Protein AF-0000000084646911 (afdb_homodimer)

Radius of gyration: 25.62 Å; Cα contacts (8 Å, |Δi|>4): 1059; chains: 2; bounding box: 68×65×60 Å

Secondary structure (DSSP, 8-state):
--HHHHHHHHHHHHH--HHHHHHHTTS-HHHHHHHHHHHHHHHTS--EETTSSS-EE-HHHHHHHHHHHHHHHHHHHHHHHHHHHHHHHHT-EEEE--HHHHHHTHHHHHHT-SS---EEE-GGGGG--HHHHHHHHHHTS-SEEEEEEESSS---TTS-TTEEEEEEEEEEEEEEE-B-TTSSBSS-STT-SSSPEEEEEE-TTSHHHHHHHHHHHHH--PPPEEEEEEESSHHHHHHHHHTTS-BEEEEHHHHTTTTTTTSSEESS-GGG-EEEEEEEEEETT---HHHHHHHHHHHHHHHHTT---/--HHHHHHHHHHHHH--HHHHHHHTTS-HHHHHHHHHHHHHHHTS--EETTSSS-EE-HHHHHHHHHHHHHHHHHHHHHHHHHHHHHHHHT-EEEE--HHHHHHTHHHHHHT-SS---EEE-GGGGG--HHHHHHHHHHTS-SEEEEEEESSS---TTS-TTEEEEEEEEEEEEEEE-B-TTSSBSS-STT-SSSPEEEEEE-TTSHHHHHHHHHHHHH--PPPEEEEEEESSHHHHHHHHHTTS-BEEEEGGGSTTTTTTTSSEESS-GGG-EEEEEEEEEETT---HHHHHHHHHHHHHHHHTT---

Nearest PDB structures (foldseek):
  5ydw-assembly1_B-2  TM=6.766E-01  e=6.499E-24  Salmonella enterica subsp. enterica serovar Typhimurium
  5ydo-assembly1_A  TM=8.651E-01  e=1.449E-17  Salmonella enterica
  5yer-assembly1_A  TM=8.588E-01  e=1.728E-16  Salmonella enterica subsp. enterica serovar Typhimurium
  5yez-assembly1_A  TM=8.622E-01  e=1.841E-16  Salmonella enterica subsp. enterica serovar Typhimurium
  5yez-assembly1_B  TM=8.406E-01  e=9.608E-16  Salmonella enterica subsp. enterica serovar Typhimurium

Foldseek 3Di:
DDLLLLQLLLLCQVVLDLCRSCVVSVHHSVVSVVSPVVVCVVVVHAQWQPVDVSIHGDPVVVVVNVVSVVVVVVVVLVVVVVVVVVCVVVLAFEEAEAPVCVPQPVVVLQVPDPDAARYDYPVVRNQDAPLVVLVCQVVVVGFKYKDKAFPDDDFPVSPDPFKDKAFSAKWKWFKKAAADPVLAHPAAFPVFQPDEFEEAEEACPHRVRVQLVVLVVVVPGGYHYDYPHYGNHLVVRVVCRLVGNGIYTHIPSVCPCCDVVSSMHGNYDPSSMTMITTMMMHGNPPPRPSSVVNVVVSNVVCVVVVRRD/DDLLLLQLLLLCQVVLDLCRSCVVSVHHSVVSVVSPVVVCVVVVHAQWQPVDVSIHGDPVVVVVNVVSVVVVVVVVVVVVVVVVVVCVVVLAFEEAEAPVCVPQPVVVLQVVDPDAARYDYPVVRNQPAPLVVLVCQVVVVGFKYKDKAFPDDDFDVSPDPFKDKFFSAKWKWFKKAAADPVLAHPAAFPVFQPDEFEEAEEACPHRVRVQLVVLVVVVPGGYHYDYPHYGNHLVVRVVCRLVGNGIYTHIPSVCPCCDVVSSMHGNYDPSSMTMITTMMMHGNPPPRPSSVVNVVVSNVVCVVVVRRD

Structure (mmCIF, N/CA/C/O backbone):
data_AF-0000000084646911-model_v1
#
loop_
_entity.id
_entity.type
_entity.pdbx_description
1 polymer 'HTH lysR-type domain-containing protein'
#
loop_
_atom_site.group_PDB
_atom_site.id
_atom_site.type_symbol
_atom_site.label_atom_id
_atom_site.label_alt_id
_atom_site.label_comp_id
_atom_site.label_asym_id
_atom_site.label_entity_id
_atom_site.label_seq_id
_atom_site.pdbx_PDB_ins_code
_atom_site.Cartn_x
_atom_site.Cartn_y
_atom_site.Cartn_z
_atom_site.occupancy
_atom_site.B_iso_or_equiv
_atom_site.auth_seq_id
_atom_site.auth_comp_id
_atom_site.auth_asym_id
_atom_site.auth_atom_id
_atom_site.pdbx_PDB_model_num
ATOM 1 N N . MET A 1 1 ? -11.195 -24.891 22.828 1 42.88 1 MET A N 1
ATOM 2 C CA . MET A 1 1 ? -11.734 -23.641 22.328 1 42.88 1 MET A CA 1
ATOM 3 C C . MET A 1 1 ? -12.312 -23.812 20.922 1 42.88 1 MET A C 1
ATOM 5 O O . MET A 1 1 ? -11.711 -24.469 20.078 1 42.88 1 MET A O 1
ATOM 9 N N . GLU A 1 2 ? -13.555 -23.641 20.781 1 54.94 2 GLU A N 1
ATOM 10 C CA . GLU A 1 2 ? -14.297 -23.828 19.547 1 54.94 2 GLU A CA 1
ATOM 11 C C . GLU A 1 2 ? -14.156 -22.609 18.625 1 54.94 2 GLU A C 1
ATOM 13 O O . GLU A 1 2 ? -14.055 -21.469 19.109 1 54.94 2 GLU A O 1
ATOM 18 N N . ILE A 1 3 ? -14.016 -22.875 17.406 1 58.12 3 ILE A N 1
ATOM 19 C CA . ILE A 1 3 ? -13.891 -21.844 16.391 1 58.12 3 ILE A CA 1
ATOM 20 C C . ILE A 1 3 ? -15.008 -20.812 16.562 1 58.12 3 ILE A C 1
ATOM 22 O O . ILE A 1 3 ? -14.805 -19.625 16.297 1 58.12 3 ILE A O 1
ATOM 26 N N . ARG A 1 4 ? -16.125 -21.344 17 1 64.38 4 ARG A N 1
ATOM 27 C CA . ARG A 1 4 ? -17.281 -20.469 17.203 1 64.38 4 ARG A CA 1
ATOM 28 C C . ARG A 1 4 ? -17 -19.422 18.281 1 64.38 4 ARG A C 1
ATOM 30 O O . ARG A 1 4 ? -17.469 -18.297 18.188 1 64.38 4 ARG A O 1
ATOM 37 N N . TRP A 1 5 ? -16.141 -19.781 19.234 1 67.5 5 TRP A N 1
ATOM 38 C CA . TRP A 1 5 ? -15.805 -18.844 20.312 1 67.5 5 TRP A CA 1
ATOM 39 C C . TRP A 1 5 ? -14.961 -17.688 19.781 1 67.5 5 TRP A C 1
ATOM 41 O O . TRP A 1 5 ? -15.141 -16.547 20.188 1 67.5 5 TRP A O 1
ATOM 51 N N . LEU A 1 6 ? -14.164 -18.094 18.906 1 71.44 6 LEU A N 1
ATOM 52 C CA . LEU A 1 6 ? -13.312 -17.062 18.312 1 71.44 6 LEU A CA 1
ATOM 53 C C . LEU A 1 6 ? -14.141 -16.078 17.484 1 71.44 6 LEU A C 1
ATOM 55 O O . LEU A 1 6 ? -13.922 -14.867 17.547 1 71.44 6 LEU A O 1
ATOM 59 N N . GLU A 1 7 ? -15.062 -16.703 16.859 1 71.38 7 GLU A N 1
ATOM 60 C CA . GLU A 1 7 ? -15.969 -15.867 16.062 1 71.38 7 GLU A CA 1
ATOM 61 C C . GLU A 1 7 ? -16.812 -14.953 16.953 1 71.38 7 GLU A C 1
ATOM 63 O O . GLU A 1 7 ? -17.031 -13.789 16.609 1 71.38 7 GLU A O 1
ATOM 68 N N . ASP A 1 8 ? -17.219 -15.539 18.031 1 77 8 ASP A N 1
ATOM 69 C CA . ASP A 1 8 ? -18 -14.766 18.984 1 77 8 ASP A CA 1
ATOM 70 C C . ASP A 1 8 ? -17.188 -13.594 19.531 1 77 8 ASP A C 1
ATOM 72 O O . ASP A 1 8 ? -17.672 -12.461 19.594 1 77 8 ASP A O 1
ATOM 76 N N . PHE A 1 9 ? -15.984 -13.898 19.859 1 80.88 9 PHE A N 1
ATOM 77 C CA . PHE A 1 9 ? -15.117 -12.859 20.406 1 80.88 9 PHE A CA 1
ATOM 78 C C . PHE A 1 9 ? -14.82 -11.781 19.375 1 80.88 9 PHE A C 1
ATOM 80 O O . PHE A 1 9 ? -14.836 -10.594 19.688 1 80.88 9 PHE A O 1
ATOM 87 N N . LEU A 1 10 ? -14.641 -12.266 18.25 1 77 10 LEU A N 1
ATOM 88 C CA . LEU A 1 10 ? -14.383 -11.32 17.172 1 77 10 LEU A CA 1
ATOM 89 C C . LEU A 1 10 ? -15.586 -10.414 16.938 1 77 10 LEU A C 1
ATOM 91 O O . LEU A 1 10 ? -15.438 -9.203 16.766 1 77 10 LEU A O 1
ATOM 95 N N . ALA A 1 11 ? -16.75 -11 16.938 1 76.81 11 ALA A N 1
ATOM 96 C CA . ALA A 1 11 ? -17.984 -10.234 16.797 1 76.81 11 ALA A CA 1
ATOM 97 C C . ALA A 1 11 ? -18.141 -9.219 17.922 1 76.81 11 ALA A C 1
ATOM 99 O O . ALA A 1 11 ? -18.516 -8.07 17.688 1 76.81 11 ALA A O 1
ATOM 100 N N . LEU A 1 12 ? -17.812 -9.695 19.062 1 81.12 12 LEU A N 1
ATOM 101 C CA . LEU A 1 12 ? -17.938 -8.82 20.234 1 81.12 12 LEU A CA 1
ATOM 102 C C . LEU A 1 12 ? -16.906 -7.699 20.188 1 81.12 12 LEU A C 1
ATOM 104 O O . LEU A 1 12 ? -17.219 -6.551 20.5 1 81.12 12 LEU A O 1
ATOM 108 N N . ALA A 1 13 ? -15.789 -8.039 19.797 1 78.56 13 ALA A N 1
ATOM 109 C CA . ALA A 1 13 ? -14.727 -7.047 19.719 1 78.56 13 ALA A CA 1
ATOM 110 C C . ALA A 1 13 ? -15.039 -5.988 18.656 1 78.56 13 ALA A C 1
ATOM 112 O O . ALA A 1 13 ? -14.695 -4.816 18.828 1 78.56 13 ALA A O 1
ATOM 113 N N . ARG A 1 14 ? -15.672 -6.5 17.734 1 70.62 14 ARG A N 1
ATOM 114 C CA . ARG A 1 14 ? -16.031 -5.625 16.625 1 70.62 14 ARG A CA 1
ATOM 115 C C . ARG A 1 14 ? -17.203 -4.723 17 1 70.62 14 ARG A C 1
ATOM 117 O O . ARG A 1 14 ? -17.172 -3.518 16.75 1 70.62 14 ARG A O 1
ATOM 124 N N . THR A 1 15 ? -18.234 -5.293 17.594 1 71.62 15 THR A N 1
ATOM 125 C CA . THR A 1 15 ? -19.469 -4.582 17.875 1 71.62 15 THR A CA 1
ATOM 126 C C . THR A 1 15 ? -19.359 -3.818 19.188 1 71.62 15 THR A C 1
ATOM 128 O O . THR A 1 15 ? -20.094 -2.85 19.422 1 71.62 15 THR A O 1
ATOM 131 N N . ARG A 1 16 ? -18.562 -4.324 20.094 1 74.5 16 ARG A N 1
ATOM 132 C CA . ARG A 1 16 ? -18.344 -3.816 21.438 1 74.5 16 ARG A CA 1
ATOM 133 C C . ARG A 1 16 ? -19.656 -3.777 22.219 1 74.5 16 ARG A C 1
ATOM 135 O O . ARG A 1 16 ? -19.812 -2.961 23.141 1 74.5 16 ARG A O 1
ATOM 142 N N . HIS A 1 17 ? -20.578 -4.438 21.703 1 80.5 17 HIS A N 1
ATOM 143 C CA . HIS A 1 17 ? -21.875 -4.605 22.344 1 80.5 17 HIS A CA 1
ATOM 144 C C . HIS A 1 17 ? -22.312 -6.07 22.328 1 80.5 17 HIS A C 1
ATOM 146 O O . HIS A 1 17 ? -22.375 -6.695 21.266 1 80.5 17 HIS A O 1
ATOM 152 N N . PHE A 1 18 ? -22.656 -6.535 23.531 1 82.81 18 PHE A N 1
ATOM 153 C CA . PHE A 1 18 ? -23.031 -7.938 23.656 1 82.81 18 PHE A CA 1
ATOM 154 C C . PHE A 1 18 ? -24.281 -8.242 22.859 1 82.81 18 PHE A C 1
ATOM 156 O O . PHE A 1 18 ? -24.344 -9.266 22.156 1 82.81 18 PHE A O 1
ATOM 163 N N . SER A 1 19 ? -25.203 -7.297 22.938 1 82.44 19 SER A N 1
ATOM 164 C CA . SER A 1 19 ? -26.453 -7.559 22.25 1 82.44 19 SER A CA 1
ATOM 165 C C . SER A 1 19 ? -26.266 -7.57 20.734 1 82.44 19 SER A C 1
ATOM 167 O O . SER A 1 19 ? -26.766 -8.469 20.047 1 82.44 19 SER A O 1
ATOM 169 N N . ARG A 1 20 ? -25.562 -6.695 20.281 1 80.44 20 ARG A N 1
ATOM 170 C CA . ARG A 1 20 ? -25.312 -6.605 18.844 1 80.44 20 ARG A CA 1
ATOM 171 C C . ARG A 1 20 ? -24.469 -7.773 18.359 1 80.44 20 ARG A C 1
ATOM 173 O O . ARG A 1 20 ? -24.703 -8.32 17.281 1 80.44 20 ARG A O 1
ATOM 180 N N . ALA A 1 21 ? -23.5 -8.086 19.109 1 82.12 21 ALA A N 1
ATOM 181 C CA . ALA A 1 21 ? -22.656 -9.234 18.781 1 82.12 21 ALA A CA 1
ATOM 182 C C . ALA A 1 21 ? -23.469 -10.523 18.75 1 82.12 21 ALA A 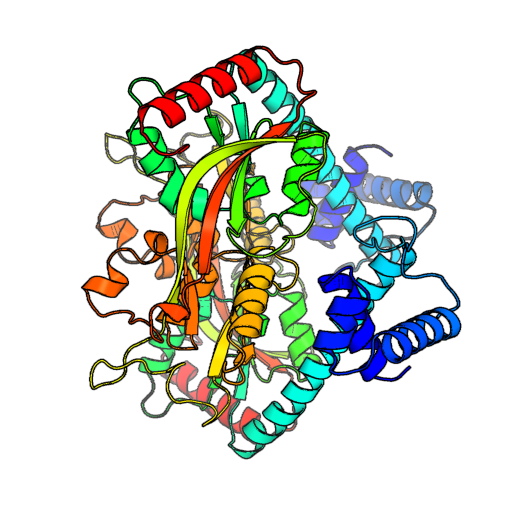C 1
ATOM 184 O O . ALA A 1 21 ? -23.281 -11.359 17.859 1 82.12 21 ALA A O 1
ATOM 185 N N . ALA A 1 22 ? -24.359 -10.641 19.641 1 84.62 22 ALA A N 1
ATOM 186 C CA . ALA A 1 22 ? -25.234 -11.812 19.703 1 84.62 22 ALA A CA 1
ATOM 187 C C . ALA A 1 22 ? -26.094 -11.906 18.438 1 84.62 22 ALA A C 1
ATOM 189 O O . ALA A 1 22 ? -26.25 -12.992 17.875 1 84.62 22 ALA A O 1
ATOM 190 N N . GLU A 1 23 ? -26.547 -10.805 18.078 1 78.31 23 GLU A N 1
ATOM 191 C CA . GLU A 1 23 ? -27.359 -10.742 16.875 1 78.31 23 GLU A CA 1
ATOM 192 C C . GLU A 1 23 ? -26.547 -11.148 15.648 1 78.31 23 GLU A C 1
ATOM 194 O O . GLU A 1 23 ? -27.031 -11.906 14.805 1 78.31 23 GLU A O 1
ATOM 199 N N . GLU A 1 24 ? -25.422 -10.719 15.625 1 74.88 24 GLU A N 1
ATOM 200 C CA . GLU A 1 24 ? -24.531 -11.039 14.5 1 74.88 24 GLU A CA 1
ATOM 201 C C . GLU A 1 24 ? -24.234 -12.531 14.445 1 74.88 24 GLU A C 1
ATOM 203 O O . GLU A 1 24 ? -24.047 -13.094 13.367 1 74.88 24 GLU A O 1
ATOM 208 N N . GLN A 1 25 ? -24.188 -13.125 15.531 1 75 25 GLN A N 1
ATOM 209 C CA . GLN A 1 25 ? -23.844 -14.539 15.633 1 75 25 GLN A CA 1
ATOM 210 C C . GLN A 1 25 ? -25.094 -15.406 15.68 1 75 25 GLN A C 1
ATOM 212 O O . GLN A 1 25 ? -25.016 -16.625 15.883 1 75 25 GLN A O 1
ATOM 217 N N . ASN A 1 26 ? -26.188 -14.703 15.531 1 77.56 26 ASN A N 1
ATOM 218 C CA . ASN A 1 26 ? -27.484 -15.359 15.469 1 77.56 26 ASN A CA 1
ATOM 219 C C . ASN A 1 26 ? -27.766 -16.188 16.719 1 77.56 26 ASN A C 1
ATOM 221 O O . ASN A 1 26 ? -28.188 -17.344 16.641 1 77.56 26 ASN A O 1
ATOM 225 N N . VAL A 1 27 ? -27.469 -15.648 17.844 1 80.62 27 VAL A N 1
ATOM 226 C CA . VAL A 1 27 ? -27.766 -16.25 19.141 1 80.62 27 VAL A CA 1
ATOM 227 C C . VAL A 1 27 ? -28.375 -15.211 20.078 1 80.62 27 VAL A C 1
ATOM 229 O O . VAL A 1 27 ? -28.328 -14.016 19.781 1 80.62 27 VAL A O 1
ATOM 232 N N . THR A 1 28 ? -29.156 -15.641 21.016 1 80.81 28 THR A N 1
ATOM 233 C CA . THR A 1 28 ? -29.688 -14.711 22.016 1 80.81 28 THR A CA 1
ATOM 234 C C . THR A 1 28 ? -28.562 -14.086 22.828 1 80.81 28 THR A C 1
ATOM 236 O O . THR A 1 28 ? -27.484 -14.672 22.953 1 80.81 28 THR A O 1
ATOM 239 N N . GLN A 1 29 ? -28.797 -12.93 23.25 1 87.12 29 GLN A N 1
ATOM 240 C CA . GLN A 1 29 ? -27.781 -12.203 24.016 1 87.12 29 GLN A CA 1
ATOM 241 C C . GLN A 1 29 ? -27.344 -13 25.25 1 87.12 29 GLN A C 1
ATOM 243 O O . GLN A 1 29 ? -26.156 -13.086 25.547 1 87.12 29 GLN A O 1
ATOM 248 N N . PRO A 1 30 ? -28.281 -13.633 25.984 1 86.06 30 PRO A N 1
ATOM 249 C CA . PRO A 1 30 ? -27.812 -14.422 27.125 1 86.06 30 PRO A CA 1
ATOM 250 C C . PRO A 1 30 ? -26.906 -15.578 26.719 1 86.06 30 PRO A C 1
ATOM 252 O O . PRO A 1 30 ? -25.922 -15.867 27.391 1 86.06 30 PRO A O 1
ATOM 255 N N . THR A 1 31 ? -27.266 -16.188 25.688 1 81.31 31 THR A N 1
ATOM 256 C CA . THR A 1 31 ? -26.438 -17.266 25.172 1 81.31 31 THR A CA 1
ATOM 257 C C . THR A 1 31 ? -25.062 -16.766 24.766 1 81.31 31 THR A C 1
ATOM 259 O O . THR A 1 31 ? -24.047 -17.391 25.062 1 81.31 31 THR A O 1
ATOM 262 N N . PHE A 1 32 ? -25.031 -15.656 24.062 1 86.56 32 PHE A N 1
ATOM 263 C CA . PHE A 1 32 ? -23.781 -15.039 23.625 1 86.56 32 PHE A CA 1
ATOM 264 C C . PHE A 1 32 ? -22.922 -14.656 24.812 1 86.56 32 PHE A C 1
ATOM 266 O O . PHE A 1 32 ? -21.719 -14.938 24.812 1 86.56 32 PHE A O 1
ATOM 273 N N . SER A 1 33 ? -23.547 -14.062 25.75 1 86.44 33 SER A N 1
ATOM 274 C CA . SER A 1 33 ? -22.828 -13.641 26.953 1 86.44 33 SER A CA 1
ATOM 275 C C . SER A 1 33 ? -22.219 -14.836 27.672 1 86.44 33 SER A C 1
ATOM 277 O O . SER A 1 33 ? -21.078 -14.758 28.172 1 86.44 33 SER A O 1
ATOM 279 N N . ARG A 1 34 ? -22.953 -15.875 27.703 1 81.25 34 ARG A N 1
ATOM 280 C CA . ARG A 1 34 ? -22.469 -17.109 28.312 1 81.25 34 ARG A CA 1
ATOM 281 C C . ARG A 1 34 ? -21.266 -17.656 27.562 1 81.25 34 ARG A C 1
ATOM 283 O O . ARG A 1 34 ? -20.297 -18.109 28.172 1 81.25 34 ARG A O 1
ATOM 290 N N . ARG A 1 35 ? -21.375 -17.594 26.266 1 80.94 35 ARG A N 1
ATOM 291 C CA . ARG A 1 35 ? -20.281 -18.078 25.438 1 80.94 35 ARG A CA 1
ATOM 292 C C . ARG A 1 35 ? -19 -17.281 25.703 1 80.94 35 ARG A C 1
ATOM 294 O O . ARG A 1 35 ? -17.906 -17.859 25.797 1 80.94 35 ARG A O 1
ATOM 301 N N . ILE A 1 36 ? -19.141 -16.031 25.781 1 86.38 36 ILE A N 1
ATOM 302 C CA . ILE A 1 36 ? -18 -15.164 26.016 1 86.38 36 ILE A CA 1
ATOM 303 C C . ILE A 1 36 ? -17.422 -15.43 27.406 1 86.38 36 ILE A C 1
ATOM 305 O O . ILE A 1 36 ? -16.203 -15.469 27.578 1 86.38 36 ILE A O 1
ATOM 309 N N . LYS A 1 37 ? -18.281 -15.555 28.328 1 84.88 37 LYS A N 1
ATOM 310 C CA . LYS A 1 37 ? -17.844 -15.891 29.688 1 84.88 37 LYS A CA 1
ATOM 311 C C . LYS A 1 37 ? -17.094 -17.203 29.719 1 84.88 37 LYS A C 1
ATOM 313 O O . LYS A 1 37 ? -16.062 -17.328 30.391 1 84.88 37 LYS A O 1
ATOM 318 N N . LEU A 1 38 ? -17.641 -18.125 29 1 77.94 38 LEU A N 1
ATOM 319 C CA . LEU A 1 38 ? -16.969 -19.422 28.906 1 77.94 38 LEU A CA 1
ATOM 320 C C . LEU A 1 38 ? -15.602 -19.281 28.266 1 77.94 38 LEU A C 1
ATOM 322 O O . LEU A 1 38 ? -14.641 -19.938 28.672 1 77.94 38 LEU A O 1
ATOM 326 N N . LEU A 1 39 ? -15.555 -18.547 27.219 1 79.75 39 LEU A N 1
ATOM 327 C CA . LEU A 1 39 ? -14.281 -18.266 26.562 1 79.75 39 LEU A CA 1
ATOM 328 C C . LEU A 1 39 ? -13.281 -17.656 27.531 1 79.75 39 LEU A C 1
ATOM 330 O O . LEU A 1 39 ? -12.125 -18.078 27.594 1 79.75 39 LEU A O 1
ATOM 334 N N . GLU A 1 40 ? -13.734 -16.656 28.297 1 81.88 40 GLU A N 1
ATOM 335 C CA . GLU A 1 40 ? -12.867 -16 29.281 1 81.88 40 GLU A CA 1
ATOM 336 C C . GLU A 1 40 ? -12.422 -17 30.344 1 81.88 40 GLU A C 1
ATOM 338 O O . GLU A 1 40 ? -11.266 -16.969 30.781 1 81.88 40 GLU A O 1
ATOM 343 N N . GLU A 1 41 ? -13.32 -17.844 30.734 1 76.12 41 GLU A N 1
ATOM 344 C CA . GLU A 1 41 ? -13.008 -18.875 31.719 1 76.12 41 GLU A CA 1
ATOM 345 C C . GLU A 1 41 ? -11.977 -19.859 31.172 1 76.12 41 GLU A C 1
ATOM 347 O O . GLU A 1 41 ? -11.016 -20.203 31.859 1 76.12 41 GLU A O 1
ATOM 352 N N . GLU A 1 42 ? -12.258 -20.188 29.969 1 71 42 GLU A N 1
ATOM 353 C CA . GLU A 1 42 ? -11.328 -21.125 29.344 1 71 42 GLU A CA 1
ATOM 354 C C . GLU A 1 42 ? -9.945 -20.5 29.188 1 71 42 GLU A C 1
ATOM 356 O O . GLU A 1 42 ? -8.93 -21.172 29.328 1 71 42 GLU A O 1
ATOM 361 N N . MET A 1 43 ? -9.953 -19.266 28.875 1 73.62 43 MET A N 1
ATOM 362 C CA . MET A 1 43 ? -8.703 -18.547 28.688 1 73.62 43 MET A CA 1
ATOM 363 C C . MET A 1 43 ? -8.094 -18.156 30.031 1 73.62 43 MET A C 1
ATOM 365 O O . MET A 1 43 ? -6.922 -17.781 30.109 1 73.62 43 MET A O 1
ATOM 369 N N . GLY A 1 44 ? -8.875 -18.188 31.062 1 72.44 44 GLY A N 1
ATOM 370 C CA . GLY A 1 44 ? -8.43 -17.906 32.406 1 72.44 44 GLY A CA 1
ATOM 371 C C . GLY A 1 44 ? -8.242 -16.438 32.688 1 72.44 44 GLY A C 1
ATOM 372 O O . GLY A 1 44 ? -7.527 -16.062 33.625 1 72.44 44 GLY A O 1
ATOM 373 N N . THR A 1 45 ? -8.68 -15.641 31.812 1 77 45 THR A N 1
ATOM 374 C CA . THR A 1 45 ? -8.531 -14.203 31.984 1 77 45 THR A CA 1
ATOM 375 C C . THR A 1 45 ? -9.742 -13.461 31.422 1 77 45 THR A C 1
ATOM 377 O O . THR A 1 45 ? -10.477 -14.008 30.594 1 77 45 THR A O 1
ATOM 380 N N . THR A 1 46 ? -9.922 -12.281 31.969 1 81.94 46 THR A N 1
ATOM 381 C CA . THR A 1 46 ? -10.969 -11.414 31.453 1 81.94 46 THR A CA 1
ATOM 382 C C . THR A 1 46 ? -10.508 -10.719 30.172 1 81.94 46 THR A C 1
ATOM 384 O O . THR A 1 46 ? -9.438 -10.109 30.141 1 81.94 46 THR A O 1
ATOM 387 N N . LEU A 1 47 ? -11.312 -10.977 29.172 1 83.88 47 LEU A N 1
ATOM 388 C CA . LEU A 1 47 ? -10.938 -10.438 27.859 1 83.88 47 LEU A CA 1
ATOM 389 C C . LEU A 1 47 ? -11.688 -9.141 27.578 1 83.88 47 LEU A C 1
ATOM 391 O O . LEU A 1 47 ? -11.203 -8.297 26.828 1 83.88 47 LEU A O 1
ATOM 395 N N . ILE A 1 48 ? -12.891 -9.023 28.203 1 83.12 48 ILE A N 1
ATOM 396 C CA . ILE A 1 48 ? -13.766 -7.906 27.891 1 83.12 48 ILE A CA 1
ATOM 397 C C . ILE A 1 48 ? -13.883 -6.988 29.109 1 83.12 48 ILE A C 1
ATOM 399 O O . ILE A 1 48 ? -14.102 -7.457 30.234 1 83.12 48 ILE A O 1
ATOM 403 N N . ASN A 1 49 ? -13.562 -5.742 28.875 1 79.81 49 ASN A N 1
ATOM 404 C CA . ASN A 1 49 ? -13.859 -4.738 29.875 1 79.81 49 ASN A CA 1
ATOM 405 C C . ASN A 1 49 ? -15.32 -4.285 29.812 1 79.81 49 ASN A C 1
ATOM 407 O O . ASN A 1 49 ? -15.672 -3.438 29 1 79.81 49 ASN A O 1
ATOM 411 N N . ARG A 1 50 ? -16.109 -4.812 30.719 1 76.44 50 ARG A N 1
ATOM 412 C CA . ARG A 1 50 ? -17.547 -4.578 30.688 1 76.44 50 ARG A CA 1
ATOM 413 C C . ARG A 1 50 ? -17.891 -3.281 31.406 1 76.44 50 ARG A C 1
ATOM 415 O O . ARG A 1 50 ? -19.062 -2.879 31.453 1 76.44 50 ARG A O 1
ATOM 422 N N . GLN A 1 51 ? -16.828 -2.645 31.906 1 70.62 51 GLN A N 1
ATOM 423 C CA . GLN A 1 51 ? -17.094 -1.448 32.719 1 70.62 51 GLN A CA 1
ATOM 424 C C . GLN A 1 51 ? -17.125 -0.202 31.828 1 70.62 51 GLN A C 1
ATOM 426 O O . GLN A 1 51 ? -17.406 0.896 32.312 1 70.62 51 GLN A O 1
ATOM 431 N N . THR A 1 52 ? -16.859 -0.439 30.672 1 65.5 52 THR A N 1
ATOM 432 C CA . THR A 1 52 ? -16.859 0.703 29.766 1 65.5 52 THR A CA 1
ATOM 433 C C . THR A 1 52 ? -17.969 0.563 28.719 1 65.5 52 THR A C 1
ATOM 435 O O . THR A 1 52 ? -18.359 -0.552 28.375 1 65.5 52 THR A O 1
ATOM 438 N N . LEU A 1 53 ? -18.734 1.651 28.469 1 63.75 53 LEU A N 1
ATOM 439 C CA . LEU A 1 53 ? -19.672 1.716 27.359 1 63.75 53 LEU A CA 1
ATOM 440 C C . LEU A 1 53 ? -19.219 2.74 26.328 1 63.75 53 LEU A C 1
ATOM 442 O O . LEU A 1 53 ? -19.062 3.922 26.641 1 63.75 53 LEU A O 1
ATOM 446 N N . PRO A 1 54 ? -18.891 2.283 25.141 1 62.06 54 PRO A N 1
ATOM 447 C CA . PRO A 1 54 ? -18.938 0.916 24.609 1 62.06 54 PRO A CA 1
ATOM 448 C C . PRO A 1 54 ? -17.875 0.005 25.234 1 62.06 54 PRO A C 1
ATOM 450 O O . PRO A 1 54 ? -16.875 0.489 25.734 1 62.06 54 PRO A O 1
ATOM 453 N N . LEU A 1 55 ? -18.234 -1.316 25.125 1 74.75 55 LEU A N 1
ATOM 454 C CA . LEU A 1 55 ? -17.344 -2.312 25.719 1 74.75 55 LEU A CA 1
ATOM 455 C C . LEU A 1 55 ? -15.938 -2.172 25.141 1 74.75 55 LEU A C 1
ATOM 457 O O . LEU A 1 55 ? -15.766 -1.856 23.969 1 74.75 55 LEU A O 1
ATOM 461 N N . SER A 1 56 ? -15.023 -2.156 26.016 1 78.25 56 SER A N 1
ATOM 462 C CA . SER A 1 56 ? -13.625 -2.191 25.578 1 78.25 56 SER A CA 1
ATOM 463 C C . SER A 1 56 ? -12.977 -3.525 25.922 1 78.25 56 SER A C 1
ATOM 465 O O . SER A 1 56 ? -13.547 -4.332 26.656 1 78.25 56 SER A O 1
ATOM 467 N N . LEU A 1 57 ? -11.875 -3.777 25.188 1 79.12 57 LEU A N 1
ATOM 468 C CA . LEU A 1 57 ? -11.117 -4.992 25.469 1 79.12 57 LEU A CA 1
ATOM 469 C C . LEU A 1 57 ? -10.086 -4.75 26.578 1 79.12 57 LEU A C 1
ATOM 471 O O . LEU A 1 57 ? -9.531 -3.65 26.672 1 79.12 57 LEU A O 1
ATOM 475 N N . THR A 1 58 ? -9.891 -5.711 27.469 1 74.25 58 THR A N 1
ATOM 476 C CA . THR A 1 58 ? -8.742 -5.711 28.359 1 74.25 58 THR A CA 1
ATOM 477 C C . THR A 1 58 ? -7.449 -5.91 27.578 1 74.25 58 THR A C 1
ATOM 479 O O . THR A 1 58 ? -7.477 -6.277 26.406 1 74.25 58 THR A O 1
ATOM 482 N N . PRO A 1 59 ? -6.379 -5.609 28.188 1 64.69 59 PRO A N 1
ATOM 483 C CA . PRO A 1 59 ? -5.113 -5.918 27.516 1 64.69 59 PRO A CA 1
ATOM 484 C C . PRO A 1 59 ? -5.027 -7.371 27.047 1 64.69 59 PRO A C 1
ATOM 486 O O . PRO A 1 59 ? -4.539 -7.645 25.953 1 64.69 59 PRO A O 1
ATOM 489 N N . ALA A 1 60 ? -5.492 -8.18 27.859 1 69.06 60 ALA A N 1
ATOM 490 C CA . ALA A 1 60 ? -5.578 -9.586 27.484 1 69.06 60 ALA A CA 1
ATOM 491 C C . ALA A 1 60 ? -6.531 -9.781 26.312 1 69.06 60 ALA A C 1
ATOM 493 O O . ALA A 1 60 ? -6.281 -10.609 25.422 1 69.06 60 ALA A O 1
ATOM 494 N N . GLY A 1 61 ? -7.57 -9.016 26.312 1 76.75 61 GLY A N 1
ATOM 495 C CA . GLY A 1 61 ? -8.516 -9.055 25.219 1 76.75 61 GLY A CA 1
ATOM 496 C C . GLY A 1 61 ? -7.914 -8.609 23.891 1 76.75 61 GLY A C 1
ATOM 497 O O . GLY A 1 61 ? -8.164 -9.219 22.859 1 76.75 61 GLY A O 1
ATOM 498 N N . GLU A 1 62 ? -7.148 -7.652 23.969 1 71 62 GLU A N 1
ATOM 499 C CA . GLU A 1 62 ? -6.473 -7.16 22.781 1 71 62 GLU A CA 1
ATOM 500 C C . GLU A 1 62 ? -5.496 -8.195 22.234 1 71 62 GLU A C 1
ATOM 502 O O . GLU A 1 62 ? -5.418 -8.406 21.016 1 71 62 GLU A O 1
ATOM 507 N N . ALA A 1 63 ? -4.82 -8.789 23.125 1 63.78 63 ALA A N 1
ATOM 508 C CA . ALA A 1 63 ? -3.912 -9.859 22.75 1 63.78 63 ALA A CA 1
ATOM 509 C C . ALA A 1 63 ? -4.676 -11.023 22.109 1 63.78 63 ALA A C 1
ATOM 511 O O . ALA A 1 63 ? -4.246 -11.586 21.109 1 63.78 63 ALA A O 1
ATOM 512 N N . PHE A 1 64 ? -5.777 -11.344 22.797 1 69 64 PHE A N 1
ATOM 513 C CA . PHE A 1 64 ? -6.598 -12.445 22.297 1 69 64 PHE A CA 1
ATOM 514 C C . PHE A 1 64 ? -7.195 -12.102 20.938 1 69 64 PHE A C 1
ATOM 516 O O . PHE A 1 64 ? -7.305 -12.969 20.062 1 69 64 PHE A O 1
ATOM 523 N N . LEU A 1 65 ? -7.523 -10.844 20.781 1 72.19 65 LEU A N 1
ATOM 524 C CA . LEU A 1 65 ? -8.047 -10.383 19.5 1 72.19 65 LEU A CA 1
ATOM 525 C C . LEU A 1 65 ? -7.023 -10.609 18.391 1 72.19 65 LEU A C 1
ATOM 527 O O . LEU A 1 65 ? -7.371 -11.078 17.297 1 72.19 65 LEU A O 1
ATOM 531 N N . GLY A 1 66 ? -5.926 -10.25 18.641 1 63.56 66 GLY A N 1
ATOM 532 C CA . GLY A 1 66 ? -4.859 -10.555 17.703 1 63.56 66 GLY A CA 1
ATOM 533 C C . GLY A 1 66 ? -4.754 -12.031 17.359 1 63.56 66 GLY A C 1
ATOM 534 O O . GLY A 1 66 ? -4.629 -12.398 16.203 1 63.56 66 GLY A O 1
ATOM 535 N N . MET A 1 67 ? -4.918 -12.781 18.391 1 58.31 67 MET A N 1
ATOM 536 C CA . MET A 1 67 ? -4.875 -14.227 18.234 1 58.31 67 MET A CA 1
ATOM 537 C C . MET A 1 67 ? -6.066 -14.719 17.406 1 58.31 67 MET A C 1
ATOM 539 O O . MET A 1 67 ? -5.926 -15.609 16.578 1 58.31 67 MET A O 1
ATOM 543 N N . CYS A 1 68 ? -7.203 -14.188 17.719 1 64.25 68 CYS A N 1
ATOM 544 C CA . CYS A 1 68 ? -8.398 -14.562 16.984 1 64.25 68 CYS A CA 1
ATOM 545 C C . CYS A 1 68 ? -8.242 -14.25 15.492 1 64.25 68 CYS A C 1
ATOM 547 O O . CYS A 1 68 ? -8.609 -15.055 14.641 1 64.25 68 CYS A O 1
ATOM 549 N N . HIS A 1 69 ? -7.758 -13.102 15.305 1 59.97 69 HIS A N 1
ATOM 550 C CA . HIS A 1 69 ? -7.52 -12.727 13.914 1 59.97 69 HIS A CA 1
ATOM 551 C C . HIS A 1 69 ? -6.555 -13.695 13.242 1 59.97 69 HIS A C 1
ATOM 553 O O . HIS A 1 69 ? -6.766 -14.094 12.094 1 59.97 69 HIS A O 1
ATOM 559 N N . ASP A 1 70 ? -5.625 -14.07 13.992 1 53.53 70 ASP A N 1
ATOM 560 C CA . ASP A 1 70 ? -4.645 -15.031 13.484 1 53.53 70 ASP A CA 1
ATOM 561 C C . ASP A 1 70 ? -5.297 -16.375 13.195 1 53.53 70 ASP A C 1
ATOM 563 O O . ASP A 1 70 ? -5.012 -17 12.172 1 53.53 70 ASP A O 1
ATOM 567 N N . VAL A 1 71 ? -6.098 -16.766 14.141 1 53.09 71 VAL A N 1
ATOM 568 C CA . VAL A 1 71 ? -6.762 -18.047 13.984 1 53.09 71 VAL A CA 1
ATOM 569 C C . VAL A 1 71 ? -7.727 -17.984 12.797 1 53.09 71 VAL A C 1
ATOM 571 O O . VAL A 1 71 ? -7.789 -18.922 11.992 1 53.09 71 VAL A O 1
ATOM 574 N N . THR A 1 72 ? -8.508 -16.938 12.812 1 53.12 72 THR A N 1
ATOM 575 C CA . THR A 1 72 ? -9.414 -16.812 11.68 1 53.12 72 THR A CA 1
ATOM 576 C C . THR A 1 72 ? -8.641 -16.766 10.359 1 53.12 72 THR A C 1
ATOM 578 O O . THR A 1 72 ? -9.07 -17.344 9.359 1 53.12 72 THR A O 1
ATOM 581 N N . ARG A 1 73 ? -7.621 -16.125 10.461 1 50.56 73 ARG A N 1
ATOM 582 C CA . ARG A 1 73 ? -6.719 -16.141 9.312 1 50.56 73 ARG A CA 1
ATOM 583 C C . ARG A 1 73 ? -6.281 -17.578 8.992 1 50.56 73 ARG A C 1
ATOM 585 O O . ARG A 1 73 ? -6.238 -17.969 7.828 1 50.56 73 ARG A O 1
ATOM 592 N N . ARG A 1 74 ? -6.098 -18.219 10.078 1 48.12 74 ARG A N 1
ATOM 593 C CA . ARG A 1 74 ? -5.699 -19.609 9.891 1 48.12 74 ARG A CA 1
ATOM 594 C C . ARG A 1 74 ? -6.844 -20.438 9.312 1 48.12 74 ARG A C 1
ATOM 596 O O . ARG A 1 74 ? -6.621 -21.312 8.477 1 48.12 74 ARG A O 1
ATOM 603 N N . VAL A 1 75 ? -7.996 -20.234 9.891 1 50.72 75 VAL A N 1
ATOM 604 C CA . VAL A 1 75 ? -9.156 -20.906 9.305 1 50.72 75 VAL A CA 1
ATOM 605 C C . VAL A 1 75 ? -9.281 -20.516 7.832 1 50.72 75 VAL A C 1
ATOM 607 O O . VAL A 1 75 ? -9.562 -21.359 6.98 1 50.72 75 VAL A O 1
ATOM 610 N N . GLU A 1 76 ? -9.141 -19.266 7.641 1 51.19 76 GLU A N 1
ATOM 611 C CA . GLU A 1 76 ? -9.141 -18.797 6.258 1 51.19 76 GLU A CA 1
ATOM 612 C C . GLU A 1 76 ? -8.047 -19.484 5.441 1 51.19 76 GLU A C 1
ATOM 614 O O . GLU A 1 76 ? -8.273 -19.859 4.285 1 51.19 76 GLU A O 1
ATOM 619 N N . VAL A 1 77 ? -7.055 -19.688 6.152 1 50.44 77 VAL A N 1
ATOM 620 C CA . VAL A 1 77 ? -5.969 -20.438 5.543 1 50.44 77 VAL A CA 1
ATOM 621 C C . VAL A 1 77 ? -6.434 -21.859 5.242 1 50.44 77 VAL A C 1
ATOM 623 O O . VAL A 1 77 ? -6.133 -22.406 4.18 1 50.44 77 VAL A O 1
ATOM 626 N N . ALA A 1 78 ? -7.152 -22.344 6.215 1 50.78 78 ALA A N 1
ATOM 627 C CA . ALA A 1 78 ? -7.688 -23.688 5.988 1 50.78 78 ALA A CA 1
ATOM 628 C C . ALA A 1 78 ? -8.641 -23.703 4.793 1 50.78 78 ALA A C 1
ATOM 630 O O . ALA A 1 78 ? -8.602 -24.625 3.98 1 50.78 78 ALA A O 1
ATOM 631 N N . ARG A 1 79 ? -9.523 -22.781 4.789 1 52.41 79 ARG A N 1
ATOM 632 C CA . ARG A 1 79 ? -10.391 -22.656 3.621 1 52.41 79 ARG A CA 1
ATOM 633 C C . ARG A 1 79 ? -9.57 -22.5 2.346 1 52.41 79 ARG A C 1
ATOM 635 O O . ARG A 1 79 ? -9.898 -23.094 1.314 1 52.41 79 ARG A O 1
ATOM 642 N N . GLN A 1 80 ? -8.594 -21.766 2.52 1 53.25 80 GLN A N 1
ATOM 643 C CA . GLN A 1 80 ? -7.66 -21.594 1.409 1 53.25 80 GLN A CA 1
ATOM 644 C C . GLN A 1 80 ? -7.031 -22.938 1.023 1 53.25 80 GLN A C 1
ATOM 646 O O . GLN A 1 80 ? -6.844 -23.219 -0.161 1 53.25 80 GLN A O 1
ATOM 651 N N . ARG A 1 81 ? -6.836 -23.656 2.062 1 52.53 81 ARG A N 1
ATOM 652 C CA . ARG A 1 81 ? -6.297 -24.984 1.807 1 52.53 81 ARG A CA 1
ATOM 653 C C . ARG A 1 81 ? -7.281 -25.828 1.007 1 52.53 81 ARG A C 1
ATOM 655 O O . ARG A 1 81 ? -6.883 -26.578 0.113 1 52.53 81 ARG A O 1
ATOM 662 N N . LEU A 1 82 ? -8.477 -25.656 1.385 1 52 82 LEU A N 1
ATOM 663 C CA . LEU A 1 82 ? -9.477 -26.375 0.609 1 52 82 LEU A CA 1
ATOM 664 C C . LEU A 1 82 ? -9.523 -25.875 -0.828 1 52 82 LEU A C 1
ATOM 666 O O . LEU A 1 82 ? -9.633 -26.656 -1.768 1 52 82 LEU A O 1
ATOM 670 N N . ALA A 1 83 ? -9.508 -24.594 -0.971 1 55.19 83 ALA A N 1
ATOM 671 C CA . ALA A 1 83 ? -9.422 -24 -2.305 1 55.19 83 ALA A CA 1
ATOM 672 C C . ALA A 1 83 ? -8.164 -24.484 -3.033 1 55.19 83 ALA A C 1
ATOM 674 O O . ALA A 1 83 ? -8.203 -24.75 -4.234 1 55.19 83 ALA A O 1
ATOM 675 N N . GLN A 1 84 ? -7.137 -24.641 -2.213 1 57.66 84 GLN A N 1
ATOM 676 C CA . GLN A 1 84 ? -5.887 -25.172 -2.74 1 57.66 84 GLN A CA 1
ATOM 677 C C . GLN A 1 84 ? -6.082 -26.578 -3.314 1 57.66 84 GLN A C 1
ATOM 679 O O . GLN A 1 84 ? -5.535 -26.906 -4.367 1 57.66 84 GLN A O 1
ATOM 684 N N . MET A 1 85 ? -6.859 -27.266 -2.584 1 54.44 85 MET A N 1
ATOM 685 C CA . MET A 1 85 ? -7.125 -28.625 -3.043 1 54.44 85 MET A CA 1
ATOM 686 C C . MET A 1 85 ? -7.883 -28.609 -4.367 1 54.44 85 MET A C 1
ATOM 688 O O . MET A 1 85 ? -7.594 -29.422 -5.258 1 54.44 85 MET A O 1
ATOM 692 N N . ALA A 1 86 ? -8.766 -27.703 -4.473 1 56.66 86 ALA A N 1
ATOM 693 C CA . ALA A 1 86 ? -9.523 -27.594 -5.715 1 56.66 86 ALA A CA 1
ATOM 694 C C . ALA A 1 86 ? -8.625 -27.125 -6.859 1 56.66 86 ALA A C 1
ATOM 696 O O . ALA A 1 86 ? -8.734 -27.625 -7.984 1 56.66 86 ALA A O 1
ATOM 697 N N . GLU A 1 87 ? -7.797 -26.188 -6.555 1 61.22 87 GLU A N 1
ATOM 698 C CA . GLU A 1 87 ? -6.855 -25.719 -7.566 1 61.22 87 GLU A CA 1
ATOM 699 C C . GLU A 1 87 ? -5.887 -26.828 -7.977 1 61.22 87 GLU A C 1
ATOM 701 O O . GLU A 1 87 ? -5.57 -26.969 -9.164 1 61.22 87 GLU A O 1
ATOM 706 N N . GLU A 1 88 ? -5.438 -27.453 -6.992 1 59.12 88 GLU A N 1
ATOM 707 C CA . GLU A 1 88 ? -4.555 -28.578 -7.277 1 59.12 88 GLU A CA 1
ATOM 708 C C . GLU A 1 88 ? -5.23 -29.609 -8.195 1 59.12 88 GLU A C 1
ATOM 710 O O . GLU A 1 88 ? -4.613 -30.109 -9.133 1 59.12 88 GLU A O 1
ATOM 715 N N . GLN A 1 89 ? -6.438 -29.734 -7.926 1 54.28 89 GLN A N 1
ATOM 716 C CA . GLN A 1 89 ? -7.195 -30.688 -8.742 1 54.28 89 GLN A CA 1
ATOM 717 C C . GLN A 1 89 ? -7.387 -30.141 -10.156 1 54.28 89 GLN A C 1
ATOM 719 O O . GLN A 1 89 ? -7.41 -30.922 -11.117 1 54.28 89 GLN A O 1
ATOM 724 N N . ALA A 1 90 ? -7.41 -28.922 -10.266 1 65.06 90 ALA A N 1
ATOM 725 C CA . ALA A 1 90 ? -7.613 -28.297 -11.578 1 65.06 90 ALA A CA 1
ATOM 726 C C . ALA A 1 90 ? -6.281 -28.047 -12.273 1 65.06 90 ALA A C 1
ATOM 728 O O . ALA A 1 90 ? -6.25 -27.516 -13.391 1 65.06 90 ALA A O 1
ATOM 729 N N . GLY A 1 91 ? -5.145 -28.391 -11.586 1 73.31 91 GLY A N 1
ATOM 730 C CA . GLY A 1 91 ? -3.834 -28.219 -12.188 1 73.31 91 GLY A CA 1
ATOM 731 C C . GLY A 1 91 ? -3.346 -26.781 -12.117 1 73.31 91 GLY A C 1
ATOM 732 O O . GLY A 1 91 ? -2.398 -26.406 -12.812 1 73.31 91 GLY A O 1
ATOM 733 N N . GLN A 1 92 ? -3.945 -26.016 -11.273 1 85.12 92 GLN A N 1
ATOM 734 C CA . GLN A 1 92 ? -3.559 -24.625 -11.164 1 85.12 92 GLN A CA 1
ATOM 735 C C . GLN A 1 92 ? -2.42 -24.438 -10.164 1 85.12 92 GLN A C 1
ATOM 737 O O . GLN A 1 92 ? -2.336 -25.172 -9.172 1 85.12 92 GLN A O 1
ATOM 742 N N . LEU A 1 93 ? -1.479 -23.516 -10.531 1 91.69 93 LEU A N 1
ATOM 743 C CA . LEU A 1 93 ? -0.328 -23.234 -9.688 1 91.69 93 LEU A CA 1
ATOM 744 C C . LEU A 1 93 ? -0.493 -21.891 -8.984 1 91.69 93 LEU A C 1
ATOM 746 O O . LEU A 1 93 ? -0.774 -20.875 -9.633 1 91.69 93 LEU A O 1
ATOM 750 N N . ARG A 1 94 ? -0.323 -21.922 -7.645 1 92.94 94 ARG A N 1
ATOM 751 C CA . ARG A 1 94 ? -0.396 -20.688 -6.867 1 92.94 94 ARG A CA 1
ATOM 752 C C . ARG A 1 94 ? 0.895 -19.891 -6.992 1 92.94 94 ARG A C 1
ATOM 754 O O . ARG A 1 94 ? 1.963 -20.359 -6.594 1 92.94 94 ARG A O 1
ATOM 761 N N . LEU A 1 95 ? 0.698 -18.672 -7.449 1 96.19 95 LEU A N 1
ATOM 762 C CA . LEU A 1 95 ? 1.836 -17.781 -7.688 1 96.19 95 LEU A CA 1
ATOM 763 C C . LEU A 1 95 ? 1.865 -16.656 -6.668 1 96.19 95 LEU A C 1
ATOM 765 O O . LEU A 1 95 ? 0.937 -15.844 -6.605 1 96.19 95 LEU A O 1
ATOM 769 N N . GLY A 1 96 ? 2.881 -16.656 -5.797 1 97.12 96 GLY A N 1
ATOM 770 C CA . GLY A 1 96 ? 3.148 -15.484 -4.977 1 97.12 96 GLY A CA 1
ATOM 771 C C . GLY A 1 96 ? 3.982 -14.438 -5.688 1 97.12 96 GLY A C 1
ATOM 772 O O . GLY A 1 96 ? 4.969 -14.766 -6.352 1 97.12 96 GLY A O 1
ATOM 773 N N . ALA A 1 97 ? 3.539 -13.195 -5.559 1 96.81 97 ALA A N 1
ATOM 774 C CA . ALA A 1 97 ? 4.289 -12.102 -6.172 1 96.81 97 ALA A CA 1
ATOM 775 C C . ALA A 1 97 ? 3.947 -10.766 -5.516 1 96.81 97 ALA A C 1
ATOM 777 O O . ALA A 1 97 ? 2.811 -10.555 -5.086 1 96.81 97 ALA A O 1
ATOM 778 N N . PRO A 1 98 ? 4.984 -9.906 -5.441 1 95.69 98 PRO A N 1
ATOM 779 C CA . PRO A 1 98 ? 4.617 -8.531 -5.094 1 95.69 98 PRO A CA 1
ATOM 780 C C . PRO A 1 98 ? 3.635 -7.91 -6.086 1 95.69 98 PRO A C 1
ATOM 782 O O . PRO A 1 98 ? 3.623 -8.289 -7.262 1 95.69 98 PRO A O 1
ATOM 785 N N . GLN A 1 99 ? 2.863 -6.98 -5.594 1 94.25 99 GLN A N 1
ATOM 786 C CA . GLN A 1 99 ? 1.828 -6.383 -6.426 1 94.25 99 GLN A CA 1
ATOM 787 C C . GLN A 1 99 ? 2.432 -5.707 -7.656 1 94.25 99 GLN A C 1
ATOM 789 O O . GLN A 1 99 ? 1.854 -5.754 -8.742 1 94.25 99 GLN A O 1
ATOM 794 N N . GLY A 1 100 ? 3.529 -5.086 -7.504 1 93.56 100 GLY A N 1
ATOM 795 C CA . GLY A 1 100 ? 4.164 -4.426 -8.633 1 93.56 100 GLY A CA 1
ATOM 796 C C . GLY A 1 100 ? 4.445 -5.359 -9.789 1 93.56 100 GLY A C 1
ATOM 797 O O . GLY A 1 100 ? 4.262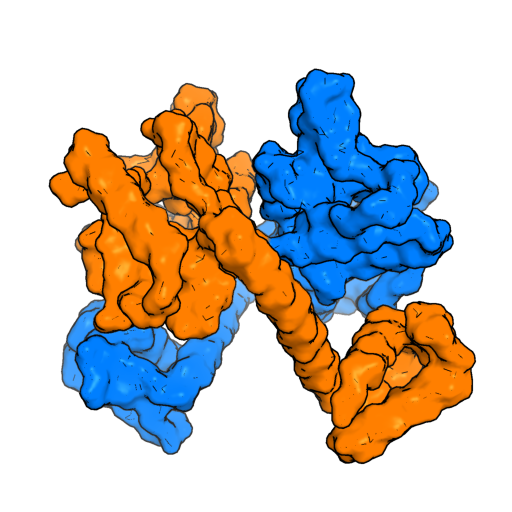 -4.988 -10.953 1 93.56 100 GLY A O 1
ATOM 798 N N . LEU A 1 101 ? 4.887 -6.531 -9.531 1 96 101 LEU A N 1
ATOM 799 C CA . LEU A 1 101 ? 5.176 -7.504 -10.586 1 96 101 LEU A CA 1
ATOM 800 C C . LEU A 1 101 ? 3.887 -8.047 -11.188 1 96 101 LEU A C 1
ATOM 802 O O . LEU A 1 101 ? 3.834 -8.336 -12.391 1 96 101 LEU A O 1
ATOM 806 N N . LEU A 1 102 ? 2.844 -8.156 -10.398 1 94.25 102 LEU A N 1
ATOM 807 C CA . LEU A 1 102 ? 1.548 -8.602 -10.898 1 94.25 102 LEU A CA 1
ATOM 808 C C . LEU A 1 102 ? 0.969 -7.594 -11.883 1 94.25 102 LEU A C 1
ATOM 810 O O . LEU A 1 102 ? 0.3 -7.977 -12.852 1 94.25 102 LEU A O 1
ATOM 814 N N . THR A 1 103 ? 1.318 -6.352 -11.672 1 91.44 103 THR A N 1
ATOM 815 C CA . THR A 1 103 ? 0.674 -5.297 -12.445 1 91.44 103 THR A CA 1
ATOM 816 C C . THR A 1 103 ? 1.497 -4.957 -13.688 1 91.44 103 THR A C 1
ATOM 818 O O . THR A 1 103 ? 0.942 -4.723 -14.758 1 91.44 103 THR A O 1
ATOM 821 N N . SER A 1 104 ? 2.74 -4.992 -13.586 1 91 104 SER A N 1
ATOM 822 C CA . SER A 1 104 ? 3.539 -4.383 -14.648 1 91 104 SER A CA 1
ATOM 823 C C . SER A 1 104 ? 4.344 -5.43 -15.406 1 91 104 SER A C 1
ATOM 825 O O . SER A 1 104 ? 4.816 -5.176 -16.516 1 91 104 SER A O 1
ATOM 827 N N . PHE A 1 105 ? 4.562 -6.59 -14.875 1 94.75 105 PHE A N 1
ATOM 828 C CA . PHE A 1 105 ? 5.438 -7.566 -15.516 1 94.75 105 PHE A CA 1
ATOM 829 C C . PHE A 1 105 ? 4.645 -8.789 -15.969 1 94.75 105 PHE A C 1
ATOM 831 O O . PHE A 1 105 ? 4.695 -9.164 -17.141 1 94.75 105 PHE A O 1
ATOM 838 N N . LEU A 1 106 ? 3.863 -9.414 -15.094 1 94.5 106 LEU A N 1
ATOM 839 C CA . LEU A 1 106 ? 3.262 -10.727 -15.297 1 94.5 106 LEU A CA 1
ATOM 840 C C . LEU A 1 106 ? 2.352 -10.727 -16.516 1 94.5 106 LEU A C 1
ATOM 842 O O . LEU A 1 106 ? 2.434 -11.625 -17.359 1 94.5 106 LEU A O 1
ATOM 846 N N . PRO A 1 107 ? 1.488 -9.695 -16.641 1 90.94 107 PRO A N 1
ATOM 847 C CA . PRO A 1 107 ? 0.607 -9.703 -17.812 1 90.94 107 PRO A CA 1
ATOM 848 C C . PRO A 1 107 ? 1.377 -9.711 -19.141 1 90.94 107 PRO A C 1
ATOM 850 O O . PRO A 1 107 ? 1.032 -10.461 -20.047 1 90.94 107 PRO A O 1
ATOM 853 N N . HIS A 1 108 ? 2.406 -8.945 -19.203 1 90.44 108 HIS A N 1
ATOM 854 C CA . HIS A 1 108 ? 3.207 -8.867 -20.422 1 90.44 108 HIS A CA 1
ATOM 855 C C . HIS A 1 108 ? 3.986 -10.156 -20.656 1 90.44 108 HIS A C 1
ATOM 857 O O . HIS A 1 108 ? 4.094 -10.625 -21.797 1 90.44 108 HIS A O 1
ATOM 863 N N . TRP A 1 109 ? 4.484 -10.68 -19.609 1 92.62 109 TRP A N 1
ATOM 864 C CA . TRP A 1 109 ? 5.238 -11.922 -19.703 1 92.62 109 TRP A CA 1
ATOM 865 C C . TRP A 1 109 ? 4.348 -13.07 -20.172 1 92.62 109 TRP A C 1
ATOM 867 O O . TRP A 1 109 ? 4.738 -13.852 -21.031 1 92.62 109 TRP A O 1
ATOM 877 N N . LEU A 1 110 ? 3.158 -13.172 -19.688 1 91.44 110 LEU A N 1
ATOM 878 C CA . LEU A 1 110 ? 2.211 -14.219 -20.062 1 91.44 110 LEU A CA 1
ATOM 879 C C . LEU A 1 110 ? 1.749 -14.039 -21.5 1 91.44 110 LEU A C 1
ATOM 881 O O . LEU A 1 110 ? 1.464 -15.023 -22.188 1 91.44 110 LEU A O 1
ATOM 885 N N . ALA A 1 111 ? 1.645 -12.805 -21.922 1 90.06 111 ALA A N 1
ATOM 886 C CA . ALA A 1 111 ? 1.19 -12.5 -23.281 1 90.06 111 ALA A CA 1
ATOM 887 C C . ALA A 1 111 ? 2.158 -13.062 -24.328 1 90.06 111 ALA A C 1
ATOM 889 O O . ALA A 1 111 ? 1.791 -13.25 -25.484 1 90.06 111 ALA A O 1
ATOM 890 N N . ASN A 1 112 ? 3.355 -13.359 -23.922 1 89.38 112 ASN A N 1
ATOM 891 C CA . ASN A 1 112 ? 4.371 -13.867 -24.844 1 89.38 112 ASN A CA 1
ATOM 892 C C . ASN A 1 112 ? 4.281 -15.383 -24.984 1 89.38 112 ASN A C 1
ATOM 894 O O . ASN A 1 112 ? 5.062 -15.984 -25.734 1 89.38 112 ASN A O 1
ATOM 898 N N . TRP A 1 113 ? 3.27 -15.977 -24.391 1 91 113 TRP A N 1
ATOM 899 C CA . TRP A 1 113 ? 3.076 -17.422 -24.453 1 91 113 TRP A CA 1
ATOM 900 C C . TRP A 1 113 ? 1.924 -17.781 -25.375 1 91 113 TRP A C 1
ATOM 902 O O . TRP A 1 113 ? 0.889 -17.109 -25.375 1 91 113 TRP A O 1
ATOM 912 N N . GLU A 1 114 ? 2.16 -18.766 -26.125 1 86.94 114 GLU A N 1
ATOM 913 C CA . GLU A 1 114 ? 1.033 -19.328 -26.859 1 86.94 114 GLU A CA 1
ATOM 914 C C . GLU A 1 114 ? 0.081 -20.078 -25.938 1 86.94 114 GLU A C 1
ATOM 916 O O . GLU A 1 114 ? -1.131 -19.859 -25.969 1 86.94 114 GLU A O 1
ATOM 921 N N . SER A 1 115 ? 0.608 -20.859 -25.125 1 89.06 115 SER A N 1
ATOM 922 C CA . SER A 1 115 ? -0.085 -21.594 -24.078 1 89.06 115 SER A CA 1
ATOM 923 C C . SER A 1 115 ? 0.599 -21.406 -22.719 1 89.06 115 SER A C 1
ATOM 925 O O . SER A 1 115 ? 1.486 -22.188 -22.359 1 89.06 115 SER A O 1
ATOM 927 N N . PRO A 1 116 ? 0.103 -20.438 -22.016 1 88.44 116 PRO A N 1
ATOM 928 C CA . PRO A 1 116 ? 0.779 -20.125 -20.75 1 88.44 116 PRO A CA 1
ATOM 929 C C . PRO A 1 116 ? 0.501 -21.156 -19.656 1 88.44 116 PRO A C 1
ATOM 931 O O . PRO A 1 116 ? -0.526 -21.844 -19.703 1 88.44 116 PRO A O 1
ATOM 934 N N . PRO A 1 117 ? 1.509 -21.375 -18.766 1 89.69 117 PRO A N 1
ATOM 935 C CA . PRO A 1 117 ? 1.223 -22.219 -17.594 1 89.69 117 PRO A CA 1
ATOM 936 C C . PRO A 1 117 ? 0.03 -21.719 -16.781 1 89.69 117 PRO A C 1
ATOM 938 O O . PRO A 1 117 ? -0.306 -20.531 -16.844 1 89.69 117 PRO A O 1
ATOM 941 N N . PRO A 1 118 ? -0.587 -22.641 -16.109 1 89.5 118 PRO A N 1
ATOM 942 C CA . PRO A 1 118 ? -1.792 -22.281 -15.359 1 89.5 118 PRO A CA 1
ATOM 943 C C . PRO A 1 118 ? -1.477 -21.625 -14.023 1 89.5 118 PRO A C 1
ATOM 945 O O . PRO A 1 118 ? -1.7 -22.219 -12.961 1 89.5 118 PRO A O 1
ATOM 948 N N . LEU A 1 119 ? -1.073 -20.453 -14.086 1 90.94 119 LEU A N 1
ATOM 949 C CA . LEU A 1 119 ? -0.689 -19.703 -12.906 1 90.94 119 LEU A CA 1
ATOM 950 C C . LEU A 1 119 ? -1.876 -18.922 -12.352 1 90.94 119 LEU A C 1
ATOM 952 O O . LEU A 1 119 ? -2.604 -18.266 -13.109 1 90.94 119 LEU A O 1
ATOM 956 N N . VAL A 1 120 ? -2.076 -19.031 -11.078 1 90.81 120 VAL A N 1
ATOM 957 C CA . VAL A 1 120 ? -3.1 -18.266 -10.383 1 90.81 120 VAL A CA 1
ATOM 958 C C . VAL A 1 120 ? -2.451 -17.406 -9.297 1 90.81 120 VAL A C 1
ATOM 960 O O . VAL A 1 120 ? -1.896 -17.922 -8.328 1 90.81 120 VAL A O 1
ATOM 963 N N . PRO A 1 121 ? -2.588 -16.094 -9.445 1 93.94 121 PRO A N 1
ATOM 964 C CA . PRO A 1 121 ? -1.971 -15.234 -8.43 1 93.94 121 PRO A CA 1
ATOM 965 C C . PRO A 1 121 ? -2.582 -15.422 -7.047 1 93.94 121 PRO A C 1
ATOM 967 O O . PRO A 1 121 ? -3.809 -15.445 -6.906 1 93.94 121 PRO A O 1
ATOM 970 N N . TYR A 1 122 ? -1.727 -15.664 -6.07 1 93.88 122 TYR A N 1
ATOM 971 C CA . TYR A 1 122 ? -2.098 -15.664 -4.66 1 93.88 122 TYR A CA 1
ATOM 972 C C . TYR A 1 122 ? -2.059 -14.25 -4.09 1 93.88 122 TYR A C 1
ATOM 974 O O . TYR A 1 122 ? -1.022 -13.797 -3.594 1 93.88 122 TYR A O 1
ATOM 982 N N . LEU A 1 123 ? -3.189 -13.609 -3.979 1 94.75 123 LEU A N 1
ATOM 983 C CA . LEU A 1 123 ? -3.246 -12.156 -3.811 1 94.75 123 LEU A CA 1
ATOM 984 C C . LEU A 1 123 ? -2.934 -11.766 -2.371 1 94.75 123 LEU A C 1
ATOM 986 O O . LEU A 1 123 ? -2.648 -10.602 -2.09 1 94.75 123 LEU A O 1
ATOM 990 N N . ARG A 1 124 ? -2.867 -12.672 -1.483 1 90.62 124 ARG A N 1
ATOM 991 C CA . ARG A 1 124 ? -2.463 -12.383 -0.111 1 90.62 124 ARG A CA 1
ATOM 992 C C . ARG A 1 124 ? -0.972 -12.07 -0.033 1 90.62 124 ARG A C 1
ATOM 994 O O . ARG A 1 124 ? -0.503 -11.5 0.95 1 90.62 124 ARG A O 1
ATOM 1001 N N . ALA A 1 125 ? -0.307 -12.414 -1.054 1 93.75 125 ALA A N 1
ATOM 1002 C CA . ALA A 1 125 ? 1.15 -12.312 -1.05 1 93.75 125 ALA A CA 1
ATOM 1003 C C . ALA A 1 125 ? 1.604 -10.953 -1.568 1 93.75 125 ALA A C 1
ATOM 1005 O O . ALA A 1 125 ? 2.799 -10.648 -1.57 1 93.75 125 ALA A O 1
ATOM 1006 N N . THR A 1 126 ? 0.709 -10.07 -1.925 1 93.94 126 THR A N 1
ATOM 1007 C CA . THR A 1 126 ? 1.05 -8.867 -2.684 1 93.94 126 THR A CA 1
ATOM 1008 C C . THR A 1 126 ? 1.854 -7.895 -1.824 1 93.94 126 THR A C 1
ATOM 1010 O O . THR A 1 126 ? 2.518 -7 -2.35 1 93.94 126 THR A O 1
ATOM 1013 N N . ALA A 1 127 ? 1.801 -8.023 -0.53 1 90 127 ALA A N 1
ATOM 1014 C CA . ALA A 1 127 ? 2.482 -7.082 0.355 1 90 127 ALA A CA 1
ATOM 1015 C C . ALA A 1 127 ? 3.482 -7.801 1.254 1 90 127 ALA A C 1
ATOM 1017 O O . ALA A 1 127 ? 3.779 -7.34 2.359 1 90 127 ALA A O 1
ATOM 1018 N N . TRP A 1 128 ? 3.986 -8.93 0.832 1 90.75 128 TRP A N 1
ATOM 1019 C CA . TRP A 1 128 ? 4.953 -9.711 1.593 1 90.75 128 TRP A CA 1
ATOM 1020 C C . TRP A 1 128 ? 6.367 -9.188 1.386 1 90.75 128 TRP A C 1
ATOM 1022 O O . TRP A 1 128 ? 6.633 -8.469 0.422 1 90.75 128 TRP A O 1
ATOM 1032 N N . LEU A 1 129 ? 7.152 -9.445 2.395 1 85.44 129 LEU A N 1
ATOM 1033 C CA . LEU A 1 129 ? 8.594 -9.266 2.24 1 85.44 129 LEU A CA 1
ATOM 1034 C C . LEU A 1 129 ? 9.25 -10.547 1.743 1 85.44 129 LEU A C 1
ATOM 1036 O O . LEU A 1 129 ? 8.609 -11.602 1.7 1 85.44 129 LEU A O 1
ATOM 1040 N N . MET A 1 130 ? 10.445 -10.414 1.352 1 85.25 130 MET A N 1
ATOM 1041 C CA . MET A 1 130 ? 11.133 -11.531 0.711 1 85.25 130 MET A CA 1
ATOM 1042 C C . MET A 1 130 ? 11.078 -12.781 1.586 1 85.25 130 MET A C 1
ATOM 1044 O O . MET A 1 130 ? 10.805 -13.875 1.095 1 85.25 130 MET A O 1
ATOM 1048 N N . GLY A 1 131 ? 11.336 -12.656 2.842 1 83.69 131 GLY A N 1
ATOM 1049 C CA . GLY A 1 131 ? 11.305 -13.797 3.75 1 83.69 131 GLY A CA 1
ATOM 1050 C C . GLY A 1 131 ? 9.969 -14.508 3.766 1 83.69 131 GLY A C 1
ATOM 1051 O O . GLY A 1 131 ? 9.914 -15.734 3.879 1 83.69 131 GLY A O 1
ATOM 1052 N N . ASP A 1 132 ? 8.922 -13.789 3.643 1 85.25 132 ASP A N 1
ATOM 1053 C CA . ASP A 1 132 ? 7.578 -14.359 3.629 1 85.25 132 ASP A CA 1
ATOM 1054 C C . ASP A 1 132 ? 7.383 -15.273 2.428 1 85.25 132 ASP A C 1
ATOM 1056 O O . ASP A 1 132 ? 6.742 -16.328 2.541 1 85.25 132 ASP A O 1
ATOM 1060 N N . TYR A 1 133 ? 7.961 -14.922 1.309 1 91.56 133 TYR A N 1
ATOM 1061 C CA . TYR A 1 133 ? 7.824 -15.734 0.105 1 91.56 133 TYR A CA 1
ATOM 1062 C C . TYR A 1 133 ? 8.516 -17.078 0.271 1 91.56 133 TYR A C 1
ATOM 1064 O O . TYR A 1 133 ? 7.957 -18.125 -0.077 1 91.56 133 TYR A O 1
ATOM 1072 N N . PHE A 1 134 ? 9.648 -17.047 0.799 1 86.44 134 PHE A N 1
ATOM 1073 C CA . PHE A 1 134 ? 10.406 -18.281 0.957 1 86.44 134 PHE A CA 1
ATOM 1074 C C . PHE A 1 134 ? 9.758 -19.172 2.014 1 86.44 134 PHE A C 1
ATOM 1076 O O . PHE A 1 134 ? 9.719 -20.406 1.86 1 86.44 134 PHE A O 1
ATOM 1083 N N . HIS A 1 135 ? 9.297 -18.531 3.049 1 83.62 135 HIS A N 1
ATOM 1084 C CA . HIS A 1 135 ? 8.555 -19.297 4.043 1 83.62 135 HIS A CA 1
ATOM 1085 C C . HIS A 1 135 ? 7.316 -19.938 3.434 1 83.62 135 HIS A C 1
ATOM 1087 O O . HIS A 1 135 ? 7.02 -21.109 3.699 1 83.62 135 HIS A O 1
ATOM 1093 N N . ALA A 1 136 ? 6.637 -19.203 2.623 1 88.06 136 ALA A N 1
ATOM 1094 C CA . ALA A 1 136 ? 5.414 -19.688 1.99 1 88.06 136 ALA A CA 1
ATOM 1095 C C . ALA A 1 136 ? 5.715 -20.812 1 1 88.06 136 ALA A C 1
ATOM 1097 O O . ALA A 1 136 ? 4.93 -21.75 0.864 1 88.06 136 ALA A O 1
ATOM 1098 N N . LEU A 1 137 ? 6.805 -20.719 0.303 1 89.81 137 LEU A N 1
ATOM 1099 C CA . LEU A 1 137 ? 7.242 -21.797 -0.582 1 89.81 137 LEU A CA 1
ATOM 1100 C C . LEU A 1 137 ? 7.531 -23.062 0.21 1 89.81 137 LEU A C 1
ATOM 1102 O O . LEU A 1 137 ? 7.09 -24.156 -0.169 1 89.81 137 LEU A O 1
ATOM 1106 N N . ALA A 1 138 ? 8.172 -22.875 1.285 1 83.38 138 ALA A N 1
ATOM 1107 C CA . ALA A 1 138 ? 8.57 -24.016 2.111 1 83.38 138 ALA A CA 1
ATOM 1108 C C . ALA A 1 138 ? 7.359 -24.703 2.725 1 83.38 138 ALA A C 1
ATOM 1110 O O . ALA A 1 138 ? 7.324 -25.938 2.84 1 83.38 138 ALA A O 1
ATOM 1111 N N . SER A 1 139 ? 6.395 -23.906 3.105 1 81.75 139 SER A N 1
ATOM 1112 C CA . SER A 1 139 ? 5.199 -24.438 3.754 1 81.75 139 SER A CA 1
ATOM 1113 C C . SER A 1 139 ? 4.191 -24.938 2.729 1 81.75 139 SER A C 1
ATOM 1115 O O . SER A 1 139 ? 3.211 -25.594 3.086 1 81.75 139 SER A O 1
ATOM 1117 N N . GLY A 1 140 ? 4.379 -24.578 1.505 1 84.19 140 GLY A N 1
ATOM 1118 C CA . GLY A 1 140 ? 3.453 -24.984 0.464 1 84.19 140 GLY A CA 1
ATOM 1119 C C . GLY A 1 140 ? 2.256 -24.062 0.328 1 84.19 140 GLY A C 1
ATOM 1120 O O . GLY A 1 140 ? 1.278 -24.406 -0.342 1 84.19 140 GLY A O 1
ATOM 1121 N N . GLU A 1 141 ? 2.355 -22.953 0.988 1 85.56 141 GLU A N 1
ATOM 1122 C CA . GLU A 1 141 ? 1.295 -21.969 0.848 1 85.56 141 GLU A CA 1
ATOM 1123 C C . GLU A 1 141 ? 1.207 -21.453 -0.585 1 85.56 141 GLU A C 1
ATOM 1125 O O . GLU A 1 141 ? 0.118 -21.141 -1.073 1 85.56 141 GLU A O 1
ATOM 1130 N N . ILE A 1 142 ? 2.293 -21.344 -1.207 1 92.56 142 ILE A N 1
ATOM 1131 C CA . ILE A 1 142 ? 2.381 -21.047 -2.631 1 92.56 142 ILE A CA 1
ATOM 1132 C C . ILE A 1 142 ? 3.266 -22.078 -3.324 1 92.56 142 ILE A C 1
ATOM 1134 O O . ILE A 1 142 ? 4.074 -22.75 -2.676 1 92.56 142 ILE A O 1
ATOM 1138 N N . ASP A 1 143 ? 3.051 -22.188 -4.645 1 92.31 143 ASP A N 1
ATOM 1139 C CA . ASP A 1 143 ? 3.795 -23.172 -5.414 1 92.31 143 ASP A CA 1
ATOM 1140 C C . ASP A 1 143 ? 5.043 -22.562 -6.043 1 92.31 143 ASP A C 1
ATOM 1142 O O . ASP A 1 143 ? 6.078 -23.219 -6.148 1 92.31 143 ASP A O 1
ATOM 1146 N N . ILE A 1 144 ? 4.879 -21.391 -6.484 1 95 144 ILE A N 1
ATOM 1147 C CA . ILE A 1 144 ? 5.965 -20.641 -7.121 1 95 144 ILE A CA 1
ATOM 1148 C C . ILE A 1 144 ? 5.875 -19.172 -6.734 1 95 144 ILE A C 1
ATOM 1150 O O . ILE A 1 144 ? 4.805 -18.672 -6.371 1 95 144 ILE A O 1
ATOM 1154 N N . ALA A 1 145 ? 7.023 -18.484 -6.75 1 96.5 145 ALA A N 1
ATOM 1155 C CA . ALA A 1 145 ? 7.082 -17.078 -6.379 1 96.5 145 ALA A CA 1
ATOM 1156 C C . ALA A 1 145 ? 7.926 -16.281 -7.371 1 96.5 145 ALA A C 1
ATOM 1158 O O . ALA A 1 145 ? 8.992 -16.734 -7.789 1 96.5 145 ALA A O 1
ATOM 1159 N N . ILE A 1 146 ? 7.414 -15.172 -7.824 1 96.75 146 ILE A N 1
ATOM 1160 C CA . ILE A 1 146 ? 8.211 -14.242 -8.617 1 96.75 146 ILE A CA 1
ATOM 1161 C C . ILE A 1 146 ? 8.688 -13.094 -7.73 1 96.75 146 ILE A C 1
ATOM 1163 O O . ILE A 1 146 ? 7.895 -12.492 -7 1 96.75 146 ILE A O 1
ATOM 1167 N N . CYS A 1 147 ? 9.969 -12.766 -7.77 1 94.38 147 CYS A N 1
ATOM 1168 C CA . CYS A 1 147 ? 10.539 -11.703 -6.945 1 94.38 147 CYS A CA 1
ATOM 1169 C C . CYS A 1 147 ? 11.633 -10.953 -7.699 1 94.38 147 CYS A C 1
ATOM 1171 O O . CYS A 1 147 ? 12.18 -11.461 -8.68 1 94.38 147 CYS A O 1
ATOM 1173 N N . TYR A 1 148 ? 11.836 -9.758 -7.227 1 93.88 148 TYR A N 1
ATOM 1174 C CA . TYR A 1 148 ? 13.047 -9.039 -7.629 1 93.88 148 TYR A CA 1
ATOM 1175 C C . TYR A 1 148 ? 14.266 -9.555 -6.879 1 93.88 148 TYR A C 1
ATOM 1177 O O . TYR A 1 148 ? 14.195 -9.836 -5.68 1 93.88 148 TYR A O 1
ATOM 1185 N N . TRP A 1 149 ? 15.289 -9.719 -7.625 1 91.81 149 TRP A N 1
ATOM 1186 C CA . TRP A 1 149 ? 16.562 -10.102 -7.027 1 91.81 149 TRP A CA 1
ATOM 1187 C C . TRP A 1 149 ? 17.688 -9.188 -7.52 1 91.81 149 TRP A C 1
ATOM 1189 O O . TRP A 1 149 ? 17.891 -9.039 -8.727 1 91.81 149 TRP A O 1
ATOM 1199 N N . PRO A 1 150 ? 18.391 -8.586 -6.508 1 90.25 150 PRO A N 1
ATOM 1200 C CA . PRO A 1 150 ? 19.453 -7.668 -6.941 1 90.25 150 PRO A CA 1
ATOM 1201 C C . PRO A 1 150 ? 20.594 -8.383 -7.672 1 90.25 150 PRO A C 1
ATOM 1203 O O . PRO A 1 150 ? 20.984 -9.484 -7.281 1 90.25 150 PRO A O 1
ATOM 1206 N N . VAL A 1 151 ? 21.062 -7.762 -8.789 1 86.56 151 VAL A N 1
ATOM 1207 C CA . VAL A 1 151 ? 22.156 -8.328 -9.57 1 86.56 151 VAL A CA 1
ATOM 1208 C C . VAL A 1 151 ? 23.453 -8.219 -8.797 1 86.56 151 VAL A C 1
ATOM 1210 O O . VAL A 1 151 ? 24.312 -9.109 -8.875 1 86.56 151 VAL A O 1
ATOM 1213 N N . SER A 1 152 ? 23.578 -7.098 -8.203 1 74.44 152 SER A N 1
ATOM 1214 C CA . SER A 1 152 ? 24.812 -6.879 -7.445 1 74.44 152 SER A CA 1
ATOM 1215 C C . SER A 1 152 ? 24.531 -6.797 -5.949 1 74.44 152 SER A C 1
ATOM 1217 O O . SER A 1 152 ? 23.484 -6.305 -5.531 1 74.44 152 SER A O 1
ATOM 1219 N N . GLY A 1 153 ? 25.453 -7.402 -5.215 1 62.12 153 GLY A N 1
ATOM 1220 C CA . GLY A 1 153 ? 25.406 -7.266 -3.766 1 62.12 153 GLY A CA 1
ATOM 1221 C C . GLY A 1 153 ? 24.797 -8.477 -3.076 1 62.12 153 GLY A C 1
ATOM 1222 O O . GLY A 1 153 ? 24.219 -9.344 -3.729 1 62.12 153 GLY A O 1
ATOM 1223 N N . SER A 1 154 ? 25.281 -8.883 -1.963 1 54.81 154 SER A N 1
ATOM 1224 C CA . SER A 1 154 ? 24.953 -10.094 -1.222 1 54.81 154 SER A CA 1
ATOM 1225 C C . SER A 1 154 ? 23.5 -10.078 -0.753 1 54.81 154 SER A C 1
ATOM 1227 O O . SER A 1 154 ? 23.125 -9.266 0.097 1 54.81 154 SER A O 1
ATOM 1229 N N . PRO A 1 155 ? 22.641 -10.477 -1.686 1 52.44 155 PRO A N 1
ATOM 1230 C CA . PRO A 1 155 ? 21.234 -10.617 -1.285 1 52.44 155 PRO A CA 1
ATOM 1231 C C . PRO A 1 155 ? 21.078 -11.281 0.08 1 52.44 155 PRO A C 1
ATOM 1233 O O . PRO A 1 155 ? 21.984 -11.984 0.539 1 52.44 155 PRO A O 1
ATOM 1236 N N . LEU A 1 156 ? 20.234 -10.75 0.933 1 51.5 156 LEU A N 1
ATOM 1237 C CA . LEU A 1 156 ? 19.797 -11.523 2.092 1 51.5 156 LEU A CA 1
ATOM 1238 C C . LEU A 1 156 ? 19.828 -13.016 1.792 1 51.5 156 LEU A C 1
ATOM 1240 O O . LEU A 1 156 ? 19.453 -13.438 0.694 1 51.5 156 LEU A O 1
ATOM 1244 N N . GLU A 1 157 ? 20.938 -13.711 2.068 1 49.22 157 GLU A N 1
ATOM 1245 C CA . GLU A 1 157 ? 21.062 -15.156 1.905 1 49.22 157 GLU A CA 1
ATOM 1246 C C . GLU A 1 157 ? 19.703 -15.844 2.014 1 49.22 157 GLU A C 1
ATOM 1248 O O . GLU A 1 157 ? 19.406 -16.469 3.027 1 49.22 157 GLU A O 1
ATOM 1253 N N . LEU A 1 158 ? 18.75 -15.18 1.67 1 54.09 158 LEU A N 1
ATOM 1254 C CA . LEU A 1 158 ? 17.484 -15.852 1.87 1 54.09 158 LEU A CA 1
ATOM 1255 C C . LEU A 1 158 ? 17.344 -17.062 0.945 1 54.09 158 LEU A C 1
ATOM 1257 O O . LEU A 1 158 ? 16.5 -17.922 1.157 1 54.09 158 LEU A O 1
ATOM 1261 N N . ALA A 1 159 ? 18.141 -17 -0.287 1 54.72 159 ALA A N 1
ATOM 1262 C CA . ALA A 1 159 ? 17.906 -18.172 -1.135 1 54.72 159 ALA A CA 1
ATOM 1263 C C . ALA A 1 159 ? 18.453 -19.438 -0.483 1 54.72 159 ALA A C 1
ATOM 1265 O O . ALA A 1 159 ? 19.625 -19.484 -0.08 1 54.72 159 ALA A O 1
ATOM 1266 N N . ASN A 1 160 ? 17.5 -20.078 0.282 1 59.5 160 ASN A N 1
ATOM 1267 C CA . ASN A 1 160 ? 17.844 -21.328 0.951 1 59.5 160 ASN A CA 1
ATOM 1268 C C . ASN A 1 160 ? 18.109 -22.453 -0.053 1 59.5 160 ASN A C 1
ATOM 1270 O O . ASN A 1 160 ? 17.688 -22.375 -1.205 1 59.5 160 ASN A O 1
ATOM 1274 N N . ASP A 1 161 ? 19.094 -23.281 0.322 1 68.69 161 ASP A N 1
ATOM 1275 C CA . ASP A 1 161 ? 19.516 -24.453 -0.427 1 68.69 161 ASP A CA 1
ATOM 1276 C C . ASP A 1 161 ? 18.328 -25.312 -0.814 1 68.69 161 ASP A C 1
ATOM 1278 O O . ASP A 1 161 ? 18.469 -26.281 -1.574 1 68.69 161 ASP A O 1
ATOM 1282 N N . GLU A 1 162 ? 17.172 -24.781 -0.44 1 84.44 162 GLU A N 1
ATOM 1283 C CA . GLU A 1 162 ? 16.016 -25.625 -0.701 1 84.44 162 GLU A CA 1
ATOM 1284 C C . GLU A 1 162 ? 15.148 -25.047 -1.815 1 84.44 162 GLU A C 1
ATOM 1286 O O . GLU A 1 162 ? 14.047 -25.547 -2.072 1 84.44 162 GLU A O 1
ATOM 1291 N N . THR A 1 163 ? 15.633 -24 -2.459 1 89.31 163 THR A N 1
ATOM 1292 C CA . THR A 1 163 ? 14.875 -23.422 -3.557 1 89.31 163 THR A CA 1
ATOM 1293 C C . THR A 1 163 ? 15.734 -23.312 -4.816 1 89.31 163 THR A C 1
ATOM 1295 O O . THR A 1 163 ? 16.969 -23.297 -4.734 1 89.31 163 THR A O 1
ATOM 1298 N N . GLU A 1 164 ? 15.141 -23.469 -5.945 1 91.56 164 GLU A N 1
ATOM 1299 C CA . GLU A 1 164 ? 15.758 -23.156 -7.234 1 91.56 164 GLU A CA 1
ATOM 1300 C C . GLU A 1 164 ? 15.008 -22.031 -7.949 1 91.56 164 GLU A C 1
ATOM 1302 O O . GLU A 1 164 ? 13.883 -21.703 -7.582 1 91.56 164 GLU A O 1
ATOM 1307 N N . TYR A 1 165 ? 15.766 -21.406 -8.82 1 92.69 165 TYR A N 1
ATOM 1308 C CA . TYR A 1 165 ? 15.117 -20.281 -9.5 1 92.69 165 TYR A CA 1
ATOM 1309 C C . TYR A 1 165 ? 15.453 -20.281 -10.984 1 92.69 165 TYR A C 1
ATOM 1311 O O . TYR A 1 165 ? 16.391 -20.953 -11.414 1 92.69 165 TYR A O 1
ATOM 1319 N N . VAL A 1 166 ? 14.625 -19.641 -11.797 1 93.62 166 VAL A N 1
ATOM 1320 C CA . VAL A 1 166 ? 14.859 -19.281 -13.195 1 93.62 166 VAL A CA 1
ATOM 1321 C C . VAL A 1 166 ? 14.688 -17.781 -13.383 1 93.62 166 VAL A C 1
ATOM 1323 O O . VAL A 1 166 ? 13.797 -17.172 -12.781 1 93.62 166 VAL A O 1
ATOM 1326 N N . VAL A 1 167 ? 15.578 -17.188 -14.148 1 94.5 167 VAL A N 1
ATOM 1327 C CA . VAL A 1 167 ? 15.484 -15.75 -14.445 1 94.5 167 VAL A CA 1
ATOM 1328 C C . VAL A 1 167 ? 14.469 -15.523 -15.562 1 94.5 167 VAL A C 1
ATOM 1330 O O . VAL A 1 167 ? 14.609 -16.062 -16.656 1 94.5 167 VAL A O 1
ATOM 1333 N N . LEU A 1 168 ? 13.445 -14.688 -15.211 1 95.44 168 LEU A N 1
ATOM 1334 C CA . LEU A 1 168 ? 12.391 -14.422 -16.188 1 95.44 168 LEU A CA 1
ATOM 1335 C C . LEU A 1 168 ? 12.695 -13.156 -16.984 1 95.44 168 LEU A C 1
ATOM 1337 O O . LEU A 1 168 ? 12.172 -12.969 -18.078 1 95.44 168 LEU A O 1
ATOM 1341 N N . GLY A 1 169 ? 13.438 -12.273 -16.406 1 94 169 GLY A N 1
ATOM 1342 C CA . GLY A 1 169 ? 13.75 -10.984 -17 1 94 169 GLY A CA 1
ATOM 1343 C C . GLY A 1 169 ? 14.586 -10.086 -16.109 1 94 169 GLY A C 1
ATOM 1344 O O . GLY A 1 169 ? 15.164 -10.555 -15.133 1 94 169 GLY A O 1
ATOM 1345 N N . ARG A 1 170 ? 14.75 -8.859 -16.609 1 94.5 170 ARG A N 1
ATOM 1346 C CA . ARG A 1 170 ? 15.516 -7.863 -15.867 1 94.5 170 ARG A CA 1
ATOM 1347 C C . ARG A 1 170 ? 14.703 -6.586 -15.664 1 94.5 170 ARG A C 1
ATOM 1349 O O . ARG A 1 170 ? 13.742 -6.336 -16.391 1 94.5 170 ARG A O 1
ATOM 1356 N N . GLU A 1 171 ? 15.016 -5.984 -14.594 1 96.06 171 GLU A N 1
ATOM 1357 C CA . GLU A 1 171 ? 14.352 -4.73 -14.25 1 96.06 171 GLU A CA 1
ATOM 1358 C C . GLU A 1 171 ? 15.359 -3.703 -13.734 1 96.06 171 GLU A C 1
ATOM 1360 O O . GLU A 1 171 ? 16.297 -4.055 -13.016 1 96.06 171 GLU A O 1
ATOM 1365 N N . ARG A 1 172 ? 15.164 -2.506 -14.188 1 96.25 172 ARG A N 1
ATOM 1366 C CA . ARG A 1 172 ? 15.969 -1.395 -13.703 1 96.25 172 ARG A CA 1
ATOM 1367 C C . ARG A 1 172 ? 15.156 -0.471 -12.805 1 96.25 172 ARG A C 1
ATOM 1369 O O . ARG A 1 172 ? 14.07 -0.027 -13.18 1 96.25 172 ARG A O 1
ATOM 1376 N N . PHE A 1 173 ? 15.648 -0.328 -11.57 1 97.44 173 PHE A N 1
ATOM 1377 C CA . PHE A 1 173 ? 15.062 0.674 -10.68 1 97.44 173 PHE A CA 1
ATOM 1378 C C . PHE A 1 173 ? 15.773 2.016 -10.844 1 97.44 173 PHE A C 1
ATOM 1380 O O . PHE A 1 173 ? 16.984 2.105 -10.68 1 97.44 173 PHE A O 1
ATOM 1387 N N . MET A 1 174 ? 14.945 3.051 -11.133 1 97.56 174 MET A N 1
ATOM 1388 C CA . MET A 1 174 ? 15.492 4.379 -11.406 1 97.56 174 MET A CA 1
ATOM 1389 C C . MET A 1 174 ? 14.953 5.402 -10.406 1 97.56 174 MET A C 1
ATOM 1391 O O . MET A 1 174 ? 13.766 5.371 -10.062 1 97.56 174 MET A O 1
ATOM 1395 N N . PRO A 1 175 ? 15.906 6.238 -9.953 1 98.12 175 PRO A N 1
ATOM 1396 C CA . PRO A 1 175 ? 15.383 7.363 -9.172 1 98.12 175 PRO A CA 1
ATOM 1397 C C . PRO A 1 175 ? 14.664 8.398 -10.031 1 98.12 175 PRO A C 1
ATOM 1399 O O . PRO A 1 175 ? 15.203 8.844 -11.055 1 98.12 175 PRO A O 1
ATOM 1402 N N . VAL A 1 176 ? 13.445 8.758 -9.609 1 98.5 176 VAL A N 1
ATOM 1403 C CA . VAL A 1 176 ? 12.664 9.719 -10.383 1 98.5 176 VAL A CA 1
ATOM 1404 C C . VAL A 1 176 ? 12.031 10.742 -9.445 1 98.5 176 VAL A C 1
ATOM 1406 O O . VAL A 1 176 ? 11.898 10.5 -8.242 1 98.5 176 VAL A O 1
ATOM 1409 N N . CYS A 1 177 ? 11.742 11.883 -9.969 1 98.19 177 CYS A N 1
ATOM 1410 C CA . CYS A 1 177 ? 11.031 12.953 -9.266 1 98.19 177 CYS A CA 1
ATOM 1411 C C . CYS A 1 177 ? 10.305 13.852 -10.258 1 98.19 177 CYS A C 1
ATOM 1413 O O . CYS A 1 177 ? 10.367 13.633 -11.469 1 98.19 177 CYS A O 1
ATOM 1415 N N . LEU A 1 178 ? 9.523 14.75 -9.742 1 97.62 178 LEU A N 1
ATOM 1416 C CA . LEU A 1 178 ? 8.891 15.75 -10.594 1 97.62 178 LEU A CA 1
ATOM 1417 C C . LEU A 1 178 ? 9.93 16.688 -11.203 1 97.62 178 LEU A C 1
ATOM 1419 O O . LEU A 1 178 ? 10.953 16.969 -10.578 1 97.62 178 LEU A O 1
ATOM 1423 N N . PRO A 1 179 ? 9.57 17.109 -12.406 1 97.06 179 PRO A N 1
ATOM 1424 C CA . PRO A 1 179 ? 10.414 18.156 -12.977 1 97.06 179 PRO A CA 1
ATOM 1425 C C . PRO A 1 179 ? 10.117 19.531 -12.375 1 97.06 179 PRO A C 1
ATOM 1427 O O . PRO A 1 179 ? 9.023 19.766 -11.844 1 97.06 179 PRO A O 1
ATOM 1430 N N . ASN A 1 180 ? 11.086 20.375 -12.391 1 95.06 180 ASN A N 1
ATOM 1431 C CA . ASN A 1 180 ? 10.82 21.781 -12.125 1 95.06 180 ASN A CA 1
ATOM 1432 C C . ASN A 1 180 ? 10.297 22.5 -13.359 1 95.06 180 ASN A C 1
ATOM 1434 O O . ASN A 1 180 ? 9.992 21.875 -14.375 1 95.06 180 ASN A O 1
ATOM 1438 N N . ASP A 1 181 ? 10.172 23.828 -13.281 1 93.81 181 ASP A N 1
ATOM 1439 C CA . ASP A 1 181 ? 9.578 24.625 -14.352 1 93.81 181 ASP A CA 1
ATOM 1440 C C . ASP A 1 181 ? 10.43 24.562 -15.617 1 93.81 181 ASP A C 1
ATOM 1442 O O . ASP A 1 181 ? 9.93 24.812 -16.719 1 93.81 181 ASP A O 1
ATOM 1446 N N . LYS A 1 182 ? 11.75 24.297 -15.523 1 94.94 182 LYS A N 1
ATOM 1447 C CA . LYS A 1 182 ? 12.672 24.234 -16.656 1 94.94 182 LYS A CA 1
ATOM 1448 C C . LYS A 1 182 ? 12.797 22.797 -17.172 1 94.94 182 LYS A C 1
ATOM 1450 O O . LYS A 1 182 ? 13.594 22.531 -18.078 1 94.94 182 LYS A O 1
ATOM 1455 N N . GLY A 1 183 ? 12.086 21.828 -16.547 1 93.62 183 GLY A N 1
ATOM 1456 C CA . GLY A 1 183 ? 12.117 20.438 -17 1 93.62 183 GLY A CA 1
ATOM 1457 C C . GLY A 1 183 ? 13.219 19.625 -16.344 1 93.62 183 GLY A C 1
ATOM 1458 O O . GLY A 1 183 ? 13.406 18.453 -16.672 1 93.62 183 GLY A O 1
ATOM 1459 N N . ASN A 1 184 ? 13.93 20.25 -15.438 1 94.69 184 ASN A N 1
ATOM 1460 C CA . ASN A 1 184 ? 14.969 19.547 -14.688 1 94.69 184 ASN A CA 1
ATOM 1461 C C . ASN A 1 184 ? 14.414 18.891 -13.43 1 94.69 184 ASN A C 1
ATOM 1463 O O . ASN A 1 184 ? 13.336 19.25 -12.953 1 94.69 184 ASN A O 1
ATOM 1467 N N . PRO A 1 185 ? 15.195 17.891 -12.945 1 96.19 185 PRO A N 1
ATOM 1468 C CA . PRO A 1 185 ? 14.695 17.25 -11.734 1 96.19 185 PRO A CA 1
ATOM 1469 C C . PRO A 1 185 ? 14.633 18.203 -10.539 1 96.19 185 PRO A C 1
ATOM 1471 O O . PRO A 1 185 ? 15.617 18.859 -10.227 1 96.19 185 PRO A O 1
ATOM 1474 N N . ARG A 1 186 ? 13.5 18.203 -9.883 1 95.5 186 ARG A N 1
ATOM 1475 C CA . ARG A 1 186 ? 13.312 19.016 -8.68 1 95.5 186 ARG A CA 1
ATOM 1476 C C . ARG A 1 186 ? 14.273 18.578 -7.57 1 95.5 186 ARG A C 1
ATOM 1478 O O . ARG A 1 186 ? 14.719 19.406 -6.773 1 95.5 186 ARG A O 1
ATOM 1485 N N . PHE A 1 187 ? 14.531 17.281 -7.48 1 95.25 187 PHE A N 1
ATOM 1486 C CA . PHE A 1 187 ? 15.445 16.672 -6.52 1 95.25 187 PHE A CA 1
ATOM 1487 C C . PHE A 1 187 ? 16.562 15.938 -7.238 1 95.25 187 PHE A C 1
ATOM 1489 O O . PHE A 1 187 ? 16.406 14.773 -7.621 1 95.25 187 PHE A O 1
ATOM 1496 N N . ALA A 1 188 ? 17.703 16.609 -7.336 1 94.31 188 ALA A N 1
ATOM 1497 C CA . ALA A 1 188 ? 18.781 16.078 -8.172 1 94.31 188 ALA A CA 1
ATOM 1498 C C . ALA A 1 188 ? 19.859 15.414 -7.32 1 94.31 188 ALA A C 1
ATOM 1500 O O . ALA A 1 188 ? 20.406 16.031 -6.398 1 94.31 188 ALA A O 1
ATOM 1501 N N . LEU A 1 189 ? 20.156 14.203 -7.719 1 94.19 189 LEU A N 1
ATOM 1502 C CA . LEU A 1 189 ? 21.156 13.422 -7.008 1 94.19 189 LEU A CA 1
ATOM 1503 C C . LEU A 1 189 ? 22.562 13.875 -7.395 1 94.19 189 LEU A C 1
ATOM 1505 O O . LEU A 1 189 ? 23.5 13.727 -6.613 1 94.19 189 LEU A O 1
ATOM 1509 N N . ASP A 1 190 ? 22.672 14.438 -8.531 1 90.94 190 ASP A N 1
ATOM 1510 C CA . ASP A 1 190 ? 24 14.758 -9.078 1 90.94 190 ASP A CA 1
ATOM 1511 C C . ASP A 1 190 ? 24.484 16.109 -8.562 1 90.94 190 ASP A C 1
ATOM 1513 O O . ASP A 1 190 ? 25.641 16.484 -8.797 1 90.94 190 ASP A O 1
ATOM 1517 N N . ASN A 1 191 ? 23.656 16.922 -7.965 1 80.31 191 ASN A N 1
ATOM 1518 C CA . ASN A 1 191 ? 24.047 18.25 -7.516 1 80.31 191 ASN A CA 1
ATOM 1519 C C . ASN A 1 191 ? 24.922 18.188 -6.27 1 80.31 191 ASN A C 1
ATOM 1521 O O . ASN A 1 191 ? 25.391 19.219 -5.781 1 80.31 191 ASN A O 1
ATOM 1525 N N . GLY A 1 192 ? 25.391 17.031 -5.922 1 67.38 192 GLY A N 1
ATOM 1526 C CA . GLY A 1 192 ? 26.281 16.875 -4.793 1 67.38 192 GLY A CA 1
ATOM 1527 C C . GLY A 1 192 ? 25.594 17.031 -3.451 1 67.38 192 GLY A C 1
ATOM 1528 O O . GLY A 1 192 ? 24.422 16.688 -3.307 1 67.38 192 GLY A O 1
ATOM 1529 N N . LYS A 1 193 ? 26.422 17.438 -2.336 1 65 193 LYS A N 1
ATOM 1530 C CA . LYS A 1 193 ? 26 17.375 -0.939 1 65 193 LYS A CA 1
ATOM 1531 C C . LYS A 1 193 ? 25.375 18.703 -0.503 1 65 193 LYS A C 1
ATOM 1533 O O . LYS A 1 193 ? 25.562 19.141 0.631 1 65 193 LYS A O 1
ATOM 1538 N N . SER A 1 194 ? 24.688 19.375 -1.565 1 62.69 194 SER A N 1
ATOM 1539 C CA . SER A 1 194 ? 24.156 20.703 -1.248 1 62.69 194 SER A CA 1
ATOM 1540 C C . SER A 1 194 ? 23.094 20.625 -0.145 1 62.69 194 SER A C 1
ATOM 1542 O O . SER A 1 194 ? 22.828 21.609 0.525 1 62.69 194 SER A O 1
ATOM 1544 N N . GLY A 1 195 ? 22.578 19.422 0.184 1 76.31 195 GLY A N 1
ATOM 1545 C CA . GLY A 1 195 ? 21.609 19.281 1.249 1 76.31 195 GLY A CA 1
ATOM 1546 C C . GLY A 1 195 ? 20.844 17.969 1.177 1 76.31 195 GLY A C 1
ATOM 1547 O O . GLY A 1 195 ? 20.953 17.234 0.199 1 76.31 195 GLY A O 1
ATOM 1548 N N . PRO A 1 196 ? 20.125 17.812 2.213 1 87 196 PRO A N 1
ATOM 1549 C CA . PRO A 1 196 ? 19.375 16.562 2.238 1 87 196 PRO A CA 1
ATOM 1550 C C . PRO A 1 196 ? 18.234 16.547 1.217 1 87 196 PRO A C 1
ATOM 1552 O O . PRO A 1 196 ? 17.609 17.578 0.964 1 87 196 PRO A O 1
ATOM 1555 N N . LEU A 1 197 ? 18.109 15.453 0.523 1 92.75 197 LEU A N 1
ATOM 1556 C CA . LEU A 1 197 ? 17.031 15.234 -0.432 1 92.75 197 LEU A CA 1
ATOM 1557 C C . LEU A 1 197 ? 15.922 14.375 0.177 1 92.75 197 LEU A C 1
ATOM 1559 O O . LEU A 1 197 ? 16.219 13.398 0.878 1 92.75 197 LEU A O 1
ATOM 1563 N N . PRO A 1 198 ? 14.625 14.789 -0.039 1 94.38 198 PRO A N 1
ATOM 1564 C CA . PRO A 1 198 ? 13.516 13.969 0.446 1 94.38 198 PRO A CA 1
ATOM 1565 C C . PRO A 1 198 ? 13.352 12.672 -0.333 1 94.38 198 PRO A C 1
ATOM 1567 O O . PRO A 1 198 ? 13.305 12.688 -1.565 1 94.38 198 PRO A O 1
ATOM 1570 N N . LEU A 1 199 ? 13.281 11.57 0.441 1 96.44 199 LEU A N 1
ATOM 1571 C CA . LEU A 1 199 ? 13.195 10.25 -0.177 1 96.44 199 LEU A CA 1
ATOM 1572 C C . LEU A 1 199 ? 11.906 9.547 0.224 1 96.44 199 LEU A C 1
ATOM 1574 O O . LEU A 1 199 ? 11.562 9.5 1.407 1 96.44 199 LEU A O 1
ATOM 1578 N N . ILE A 1 200 ? 11.164 9.156 -0.79 1 97.88 200 ILE A N 1
ATOM 1579 C CA . ILE A 1 200 ? 10.1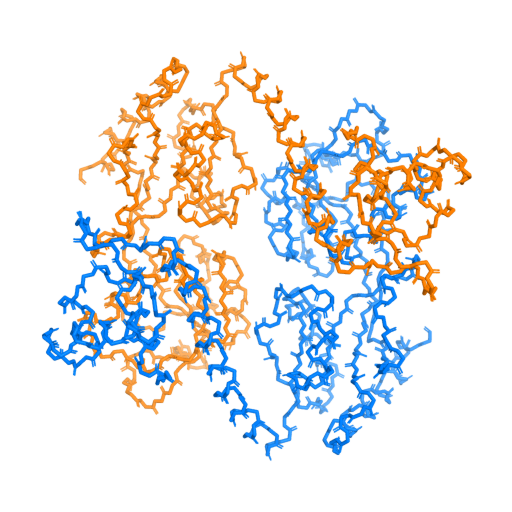17 8.156 -0.583 1 97.88 200 ILE A CA 1
ATOM 1580 C C . ILE A 1 200 ? 10.703 6.758 -0.757 1 97.88 200 ILE A C 1
ATOM 1582 O O . ILE A 1 200 ? 10.961 6.32 -1.881 1 97.88 200 ILE A O 1
ATOM 1586 N N . ALA A 1 201 ? 10.836 6.035 0.361 1 96.56 201 ALA A N 1
ATOM 1587 C CA . ALA A 1 201 ? 11.695 4.855 0.368 1 96.56 201 ALA A CA 1
ATOM 1588 C C . ALA A 1 201 ? 10.867 3.574 0.384 1 96.56 201 ALA A C 1
ATOM 1590 O O . ALA A 1 201 ? 9.672 3.604 0.696 1 96.56 201 ALA A O 1
ATOM 1591 N N . TYR A 1 202 ? 11.523 2.508 -0.11 1 94.56 202 TYR A N 1
ATOM 1592 C CA . TYR A 1 202 ? 11 1.18 0.191 1 94.56 202 TYR A CA 1
ATOM 1593 C C . TYR A 1 202 ? 11.203 0.834 1.661 1 94.56 202 TYR A C 1
ATOM 1595 O O . TYR A 1 202 ? 12.039 1.439 2.338 1 94.56 202 TYR A O 1
ATOM 1603 N N . HIS A 1 203 ? 10.398 -0.139 2.029 1 88.94 203 HIS A N 1
ATOM 1604 C CA . HIS A 1 203 ? 10.477 -0.574 3.42 1 88.94 203 HIS A CA 1
ATOM 1605 C C . HIS A 1 203 ? 11.883 -1.043 3.771 1 88.94 203 HIS A C 1
ATOM 1607 O O . HIS A 1 203 ? 12.492 -1.812 3.025 1 88.94 203 HIS A O 1
ATOM 1613 N N . PRO A 1 204 ? 12.359 -0.686 4.973 1 81.69 204 PRO A N 1
ATOM 1614 C CA . PRO A 1 204 ? 13.766 -0.906 5.297 1 81.69 204 PRO A CA 1
ATOM 1615 C C . PRO A 1 204 ? 14.109 -2.383 5.488 1 81.69 204 PRO A C 1
ATOM 1617 O O . PRO A 1 204 ? 15.273 -2.771 5.387 1 81.69 204 PRO A O 1
ATOM 1620 N N . ARG A 1 205 ? 13.18 -3.207 5.719 1 75.88 205 ARG A N 1
ATOM 1621 C CA . ARG A 1 205 ? 13.438 -4.633 5.887 1 75.88 205 ARG A CA 1
ATOM 1622 C C . ARG A 1 205 ? 13.312 -5.371 4.559 1 75.88 205 ARG A C 1
ATOM 1624 O O . ARG A 1 205 ? 13.555 -6.578 4.488 1 75.88 205 ARG A O 1
ATOM 1631 N N . GLY A 1 206 ? 13.016 -4.59 3.6 1 83.69 206 GLY A N 1
ATOM 1632 C CA . GLY A 1 206 ? 12.82 -5.215 2.301 1 83.69 206 GLY A CA 1
ATOM 1633 C C . GLY A 1 206 ? 14.102 -5.32 1.494 1 83.69 206 GLY A C 1
ATOM 1634 O O . GLY A 1 206 ? 15.039 -4.551 1.703 1 83.69 206 GLY A O 1
ATOM 1635 N N . MET A 1 207 ? 14.078 -6.223 0.536 1 85.94 207 MET A N 1
ATOM 1636 C CA . MET A 1 207 ? 15.227 -6.492 -0.325 1 85.94 207 MET A CA 1
ATOM 1637 C C . MET A 1 207 ? 15.516 -5.305 -1.238 1 85.94 207 MET A C 1
ATOM 1639 O O . MET A 1 207 ? 16.672 -4.988 -1.507 1 85.94 207 MET A O 1
ATOM 1643 N N . ILE A 1 208 ? 14.539 -4.691 -1.683 1 92.12 208 ILE A N 1
ATOM 1644 C CA . ILE A 1 208 ? 14.711 -3.584 -2.617 1 92.12 208 ILE A CA 1
ATOM 1645 C C . ILE A 1 208 ? 15.445 -2.436 -1.926 1 92.12 208 ILE A C 1
ATOM 1647 O O . ILE A 1 208 ? 16.406 -1.879 -2.473 1 92.12 208 ILE A O 1
ATOM 1651 N N . ASP A 1 209 ? 14.953 -2.088 -0.765 1 91.19 209 ASP A N 1
ATOM 1652 C CA . ASP A 1 209 ? 15.633 -1.033 -0.021 1 91.19 209 ASP A CA 1
ATOM 1653 C C . ASP A 1 209 ? 17.094 -1.396 0.236 1 91.19 209 ASP A C 1
ATOM 1655 O O . ASP A 1 209 ? 17.984 -0.56 0.069 1 91.19 209 ASP A O 1
ATOM 1659 N N . ALA A 1 210 ? 17.312 -2.602 0.634 1 84.81 210 ALA A N 1
ATOM 1660 C CA . ALA A 1 210 ? 18.672 -3.062 0.913 1 84.81 210 ALA A CA 1
ATOM 1661 C C . ALA A 1 210 ? 19.562 -2.936 -0.323 1 84.81 210 ALA A C 1
ATOM 1663 O O . ALA A 1 210 ? 20.703 -2.5 -0.228 1 84.81 210 ALA A O 1
ATOM 1664 N N . ALA A 1 211 ? 19.078 -3.311 -1.404 1 90.81 211 ALA A N 1
ATOM 1665 C CA . ALA A 1 211 ? 19.828 -3.258 -2.656 1 90.81 211 ALA A CA 1
ATOM 1666 C C . ALA A 1 211 ? 20.156 -1.817 -3.039 1 90.81 211 ALA A C 1
ATOM 1668 O O . ALA A 1 211 ? 21.266 -1.521 -3.471 1 90.81 211 ALA A O 1
ATOM 1669 N N . ILE A 1 212 ? 19.188 -0.947 -2.896 1 93.44 212 ILE A N 1
ATOM 1670 C CA . ILE A 1 212 ? 19.391 0.46 -3.227 1 93.44 212 ILE A CA 1
ATOM 1671 C C . ILE A 1 212 ? 20.453 1.058 -2.314 1 93.44 212 ILE A C 1
ATOM 1673 O O . ILE A 1 212 ? 21.391 1.708 -2.789 1 93.44 212 ILE A O 1
ATOM 1677 N N . ARG A 1 213 ? 20.344 0.816 -1.092 1 87.62 213 ARG A N 1
ATOM 1678 C CA . ARG A 1 213 ? 21.297 1.345 -0.128 1 87.62 213 ARG A CA 1
ATOM 1679 C C . ARG A 1 213 ? 22.703 0.829 -0.418 1 87.62 213 ARG A C 1
ATOM 1681 O O . ARG A 1 213 ? 23.672 1.595 -0.392 1 87.62 213 ARG A O 1
ATOM 1688 N N . ALA A 1 214 ? 22.781 -0.444 -0.638 1 85.31 214 ALA A N 1
ATOM 1689 C CA . ALA A 1 214 ? 24.078 -1.036 -0.951 1 85.31 214 ALA A CA 1
ATOM 1690 C C . ALA A 1 214 ? 24.688 -0.384 -2.186 1 85.31 214 ALA A C 1
ATOM 1692 O O . ALA A 1 214 ? 25.891 -0.122 -2.219 1 85.31 214 ALA A O 1
ATOM 1693 N N . HIS A 1 215 ? 23.891 -0.2 -3.121 1 90.75 215 HIS A N 1
ATOM 1694 C CA . HIS A 1 215 ? 24.344 0.439 -4.352 1 90.75 215 HIS A CA 1
ATOM 1695 C C . HIS A 1 215 ? 24.859 1.854 -4.086 1 90.75 215 HIS A C 1
ATOM 1697 O O . HIS A 1 215 ? 25.922 2.24 -4.562 1 90.75 215 HIS A O 1
ATOM 1703 N N . LEU A 1 216 ? 24.078 2.598 -3.33 1 88.62 216 LEU A N 1
ATOM 1704 C CA . LEU A 1 216 ? 24.438 3.973 -3.008 1 88.62 216 LEU A CA 1
ATOM 1705 C C . LEU A 1 216 ? 25.719 4.016 -2.182 1 88.62 216 LEU A C 1
ATOM 1707 O O . LEU A 1 216 ? 26.562 4.891 -2.381 1 88.62 216 LEU A O 1
ATOM 1711 N N . ASP A 1 217 ? 25.859 3.117 -1.33 1 83 217 ASP A N 1
ATOM 1712 C CA . ASP A 1 217 ? 27.062 3.023 -0.509 1 83 217 ASP A CA 1
ATOM 1713 C C . ASP A 1 217 ? 28.297 2.756 -1.368 1 83 217 ASP A C 1
ATOM 1715 O O . ASP A 1 217 ? 29.359 3.314 -1.12 1 83 217 ASP A O 1
ATOM 1719 N N . ARG A 1 218 ? 28.141 1.934 -2.283 1 85.25 218 ARG A N 1
ATOM 1720 C CA . ARG A 1 218 ? 29.234 1.595 -3.178 1 85.25 218 ARG A CA 1
ATOM 1721 C C . ARG A 1 218 ? 29.672 2.807 -3.994 1 85.25 218 ARG A C 1
ATOM 1723 O O . ARG A 1 218 ? 30.859 2.988 -4.262 1 85.25 218 ARG A O 1
ATOM 1730 N N . LEU A 1 219 ? 28.688 3.553 -4.387 1 85.75 219 LEU A N 1
ATOM 1731 C CA . LEU A 1 219 ? 29.016 4.762 -5.137 1 85.75 219 LEU A CA 1
ATOM 1732 C C . LEU A 1 219 ? 29.719 5.777 -4.246 1 85.75 219 LEU A C 1
ATOM 1734 O O . LEU A 1 219 ? 30.641 6.461 -4.695 1 85.75 219 LEU A O 1
ATOM 1738 N N . GLY A 1 220 ? 29.297 5.918 -3.002 1 82.56 220 GLY A N 1
ATOM 1739 C CA . GLY A 1 220 ? 30.016 6.668 -1.987 1 82.56 220 GLY A CA 1
ATOM 1740 C C . GLY A 1 220 ? 29.75 8.164 -2.051 1 82.56 220 GLY A C 1
ATOM 1741 O O . GLY A 1 220 ? 30.234 8.922 -1.205 1 82.56 220 GLY A O 1
ATOM 1742 N N . ASP A 1 221 ? 29.031 8.648 -2.971 1 80.75 221 ASP A N 1
ATOM 1743 C CA . ASP A 1 221 ? 28.875 10.094 -3.098 1 80.75 221 ASP A CA 1
ATOM 1744 C C . ASP A 1 221 ? 27.391 10.484 -3.072 1 80.75 221 ASP A C 1
ATOM 1746 O O . ASP A 1 221 ? 27.016 11.547 -3.57 1 80.75 221 ASP A O 1
ATOM 1750 N N . CYS A 1 222 ? 26.703 9.664 -2.559 1 81.19 222 CYS A N 1
ATOM 1751 C CA . CYS A 1 222 ? 25.281 9.961 -2.488 1 81.19 222 CYS A CA 1
ATOM 1752 C C . CYS A 1 222 ? 25 11.055 -1.464 1 81.19 222 CYS A C 1
ATOM 1754 O O . CYS A 1 222 ? 25.547 11.031 -0.362 1 81.19 222 CYS A O 1
ATOM 1756 N N . PRO A 1 223 ? 24.156 12.008 -1.947 1 86.25 223 PRO A N 1
ATOM 1757 C CA . PRO A 1 223 ? 23.766 13 -0.947 1 86.25 223 PRO A CA 1
ATOM 1758 C C . PRO A 1 223 ? 22.969 12.383 0.208 1 86.25 223 PRO A C 1
ATOM 1760 O O . PRO A 1 223 ? 22.578 11.219 0.136 1 86.25 223 PRO A O 1
ATOM 1763 N N . THR A 1 224 ? 22.906 13.195 1.212 1 85 224 THR A N 1
ATOM 1764 C CA . THR A 1 224 ? 22.078 12.75 2.328 1 85 224 THR A CA 1
ATOM 1765 C C . THR A 1 224 ? 20.625 12.656 1.913 1 85 224 THR A C 1
ATOM 1767 O O . THR A 1 224 ? 20.094 13.555 1.251 1 85 224 THR A O 1
ATOM 1770 N N . LEU A 1 225 ? 20.062 11.539 2.223 1 88.38 225 LEU A N 1
ATOM 1771 C CA . LEU A 1 225 ? 18.656 11.305 1.926 1 88.38 225 LEU A CA 1
ATOM 1772 C C . LEU A 1 225 ? 17.828 11.281 3.205 1 88.38 225 LEU A C 1
ATOM 1774 O O . LEU A 1 225 ? 18.188 10.602 4.168 1 88.38 225 LEU A O 1
ATOM 1778 N N . THR A 1 226 ? 16.797 12.086 3.244 1 87.19 226 THR A N 1
ATOM 1779 C CA . THR A 1 226 ? 15.852 12.07 4.352 1 87.19 226 THR A CA 1
ATOM 1780 C C . THR A 1 226 ? 14.609 11.266 3.992 1 87.19 226 THR A C 1
ATOM 1782 O O . THR A 1 226 ? 13.844 11.656 3.105 1 87.19 226 THR A O 1
ATOM 1785 N N . VAL A 1 227 ? 14.367 10.211 4.723 1 91.12 227 VAL A N 1
ATOM 1786 C CA . VAL A 1 227 ? 13.234 9.336 4.434 1 91.12 227 VAL A CA 1
ATOM 1787 C C . VAL A 1 227 ? 11.945 9.953 4.957 1 91.12 227 VAL A C 1
ATOM 1789 O O . VAL A 1 227 ? 11.805 10.18 6.164 1 91.12 227 VAL A O 1
ATOM 1792 N N . LEU A 1 228 ? 10.984 10.195 4.027 1 92.88 228 LEU A N 1
ATOM 1793 C CA . LEU A 1 228 ? 9.719 10.82 4.395 1 92.88 228 LEU A CA 1
ATOM 1794 C C . LEU A 1 228 ? 8.617 9.773 4.527 1 92.88 228 LEU A C 1
ATOM 1796 O O . LEU A 1 228 ? 7.602 10.008 5.188 1 92.88 228 LEU A O 1
ATOM 1800 N N . ASN A 1 229 ? 8.797 8.734 3.846 1 94.31 229 ASN A N 1
ATOM 1801 C CA . ASN A 1 229 ? 7.836 7.641 3.775 1 94.31 229 ASN A CA 1
ATOM 1802 C C . ASN A 1 229 ? 8.516 6.32 3.426 1 94.31 229 ASN A C 1
ATOM 1804 O O . ASN A 1 229 ? 9.523 6.305 2.715 1 94.31 229 ASN A O 1
ATOM 1808 N N . GLU A 1 230 ? 7.957 5.25 3.975 1 92.56 230 GLU A N 1
ATOM 1809 C CA . GLU A 1 230 ? 8.406 3.9 3.654 1 92.56 230 GLU A CA 1
ATOM 1810 C C . GLU A 1 230 ? 7.246 3.023 3.197 1 92.56 230 GLU A C 1
ATOM 1812 O O . GLU A 1 230 ? 6.168 3.051 3.797 1 92.56 230 GLU A O 1
ATOM 1817 N N . SER A 1 231 ? 7.523 2.342 2.094 1 93.38 231 SER A N 1
ATOM 1818 C CA . SER A 1 231 ? 6.461 1.496 1.562 1 93.38 231 SER A CA 1
ATOM 1819 C C . SER A 1 231 ? 7.016 0.179 1.028 1 93.38 231 SER A C 1
ATOM 1821 O O . SER A 1 231 ? 8.156 0.125 0.555 1 93.38 231 SER A O 1
ATOM 1823 N N . ILE A 1 232 ? 6.191 -0.85 1.091 1 88.19 232 ILE A N 1
ATOM 1824 C CA . ILE A 1 232 ? 6.539 -2.135 0.495 1 88.19 232 ILE A CA 1
ATOM 1825 C C . ILE A 1 232 ? 6.176 -2.131 -0.988 1 88.19 232 ILE A C 1
ATOM 1827 O O . ILE A 1 232 ? 6.832 -2.795 -1.796 1 88.19 232 ILE A O 1
ATOM 1831 N N . GLN A 1 233 ? 5.234 -1.359 -1.333 1 92.12 233 GLN A N 1
ATOM 1832 C CA . GLN A 1 233 ? 4.695 -1.404 -2.688 1 92.12 233 GLN A CA 1
ATOM 1833 C C . GLN A 1 233 ? 5.168 -0.208 -3.51 1 92.12 233 GLN A C 1
ATOM 1835 O O . GLN A 1 233 ? 5.059 0.937 -3.066 1 92.12 233 GLN A O 1
ATOM 1840 N N . SER A 1 234 ? 5.57 -0.466 -4.734 1 95 234 SER A N 1
ATOM 1841 C CA . SER A 1 234 ? 6.055 0.568 -5.645 1 95 234 SER A CA 1
ATOM 1842 C C . SER A 1 234 ? 4.949 1.553 -6.004 1 95 234 SER A C 1
ATOM 1844 O O . SER A 1 234 ? 5.207 2.738 -6.215 1 95 234 SER A O 1
ATOM 1846 N N . GLY A 1 235 ? 3.748 1.014 -6.062 1 93.56 235 GLY A N 1
ATOM 1847 C CA . GLY A 1 235 ? 2.637 1.888 -6.402 1 93.56 235 GLY A CA 1
ATOM 1848 C C . GLY A 1 235 ? 2.457 3.033 -5.422 1 93.56 235 GLY A C 1
ATOM 1849 O O . GLY A 1 235 ? 2.146 4.156 -5.824 1 93.56 235 GLY A O 1
ATOM 1850 N N . ASN A 1 236 ? 2.627 2.736 -4.184 1 94.31 236 ASN A N 1
ATOM 1851 C CA . ASN A 1 236 ? 2.529 3.77 -3.158 1 94.31 236 ASN A CA 1
ATOM 1852 C C . ASN A 1 236 ? 3.637 4.812 -3.305 1 94.31 236 ASN A C 1
ATOM 1854 O O . ASN A 1 236 ? 3.385 6.012 -3.182 1 94.31 236 ASN A O 1
ATOM 1858 N N . ILE A 1 237 ? 4.793 4.375 -3.564 1 96.81 237 ILE A N 1
ATOM 1859 C CA . ILE A 1 237 ? 5.934 5.262 -3.764 1 96.81 237 ILE A CA 1
ATOM 1860 C C . ILE A 1 237 ? 5.688 6.152 -4.98 1 96.81 237 ILE A C 1
ATOM 1862 O O . ILE A 1 237 ? 5.855 7.371 -4.91 1 96.81 237 ILE A O 1
ATOM 1866 N N . ARG A 1 238 ? 5.25 5.586 -6.023 1 95.88 238 ARG A N 1
ATOM 1867 C CA . ARG A 1 238 ? 5 6.316 -7.262 1 95.88 238 ARG A CA 1
ATOM 1868 C C . ARG A 1 238 ? 3.98 7.43 -7.047 1 95.88 238 ARG A C 1
ATOM 1870 O O . ARG A 1 238 ? 4.172 8.555 -7.52 1 95.88 238 ARG A O 1
ATOM 1877 N N . GLU A 1 239 ? 2.947 7.125 -6.34 1 93.5 239 GLU A N 1
ATOM 1878 C CA . GLU A 1 239 ? 1.892 8.102 -6.102 1 93.5 239 GLU A CA 1
ATOM 1879 C C . GLU A 1 239 ? 2.432 9.328 -5.375 1 93.5 239 GLU A C 1
ATOM 1881 O O . GLU A 1 239 ? 2.137 10.469 -5.758 1 93.5 239 GLU A O 1
ATOM 1886 N N . LEU A 1 240 ? 3.225 9.117 -4.367 1 96.12 240 LEU A N 1
ATOM 1887 C CA . LEU A 1 240 ? 3.758 10.227 -3.582 1 96.12 240 LEU A CA 1
ATOM 1888 C C . LEU A 1 240 ? 4.793 11.008 -4.383 1 96.12 240 LEU A C 1
ATOM 1890 O O . LEU A 1 240 ? 4.863 12.234 -4.281 1 96.12 240 LEU A O 1
ATOM 1894 N N . VAL A 1 241 ? 5.551 10.305 -5.199 1 97.38 241 VAL A N 1
ATOM 1895 C CA . VAL A 1 241 ? 6.527 10.953 -6.066 1 97.38 241 VAL A CA 1
ATOM 1896 C C . VAL A 1 241 ? 5.801 11.82 -7.098 1 97.38 241 VAL A C 1
ATOM 1898 O O . VAL A 1 241 ? 6.219 12.945 -7.375 1 97.38 241 VAL A O 1
ATOM 1901 N N . MET A 1 242 ? 4.711 11.32 -7.594 1 94.56 242 MET A N 1
ATOM 1902 C CA . MET A 1 242 ? 3.936 12.031 -8.602 1 94.56 242 MET A CA 1
ATOM 1903 C C . MET A 1 242 ? 3.295 13.289 -8.023 1 94.56 242 MET A C 1
ATOM 1905 O O . MET A 1 242 ? 2.969 14.219 -8.758 1 94.56 242 MET A O 1
ATOM 1909 N N . LEU A 1 243 ? 3.115 13.289 -6.734 1 93.19 243 LEU A N 1
ATOM 1910 C CA . LEU A 1 243 ? 2.557 14.453 -6.066 1 93.19 243 LEU A CA 1
ATOM 1911 C C . LEU A 1 243 ? 3.648 15.469 -5.73 1 93.19 243 LEU A C 1
ATOM 1913 O O . LEU A 1 243 ? 3.357 16.562 -5.266 1 93.19 243 LEU A O 1
ATOM 1917 N N . GLY A 1 244 ? 4.891 15.055 -5.926 1 95.12 244 GLY A N 1
ATOM 1918 C CA . GLY A 1 244 ? 5.996 15.984 -5.793 1 95.12 244 GLY A CA 1
ATOM 1919 C C . GLY A 1 244 ? 6.613 15.984 -4.406 1 95.12 244 GLY A C 1
ATOM 1920 O O . GLY A 1 244 ? 7.383 16.891 -4.062 1 95.12 244 GLY A O 1
ATOM 1921 N N . TYR A 1 245 ? 6.352 15.008 -3.625 1 95.44 245 TYR A N 1
ATOM 1922 C CA . TYR A 1 245 ? 6.785 15.031 -2.232 1 95.44 245 TYR A CA 1
ATOM 1923 C C . TYR A 1 245 ? 8.266 14.672 -2.117 1 95.44 245 TYR A C 1
ATOM 1925 O O . TYR A 1 245 ? 8.906 14.992 -1.113 1 95.44 245 TYR A O 1
ATOM 1933 N N . GLY A 1 246 ? 8.812 14.008 -3.043 1 97.06 246 GLY A N 1
ATOM 1934 C CA . GLY A 1 246 ? 10.195 13.578 -2.998 1 97.06 246 GLY A CA 1
ATOM 1935 C C . GLY A 1 246 ? 10.609 12.758 -4.203 1 97.06 246 GLY A C 1
ATOM 1936 O O . GLY A 1 246 ? 9.883 12.695 -5.199 1 97.06 246 GLY A O 1
ATOM 1937 N N . LEU A 1 247 ? 11.844 12.281 -4.164 1 97.94 247 LEU A N 1
ATOM 1938 C CA . LEU A 1 247 ? 12.297 11.336 -5.176 1 97.94 247 LEU A CA 1
ATOM 1939 C C . LEU A 1 247 ? 12.156 9.898 -4.68 1 97.94 247 LEU A C 1
ATOM 1941 O O . LEU A 1 247 ? 12.031 9.664 -3.475 1 97.94 247 LEU A O 1
ATOM 1945 N N . GLY A 1 248 ? 12.078 8.984 -5.555 1 98.38 248 GLY A N 1
ATOM 1946 C CA . GLY A 1 248 ? 12.008 7.566 -5.242 1 98.38 248 GLY A CA 1
ATOM 1947 C C . GLY A 1 248 ? 12.539 6.688 -6.359 1 98.38 248 GLY A C 1
ATOM 1948 O O . GLY A 1 248 ? 12.469 7.059 -7.535 1 98.38 248 GLY A O 1
ATOM 1949 N N . TRP A 1 249 ? 13.18 5.574 -5.984 1 98.19 249 TRP A N 1
ATOM 1950 C CA . TRP A 1 249 ? 13.547 4.56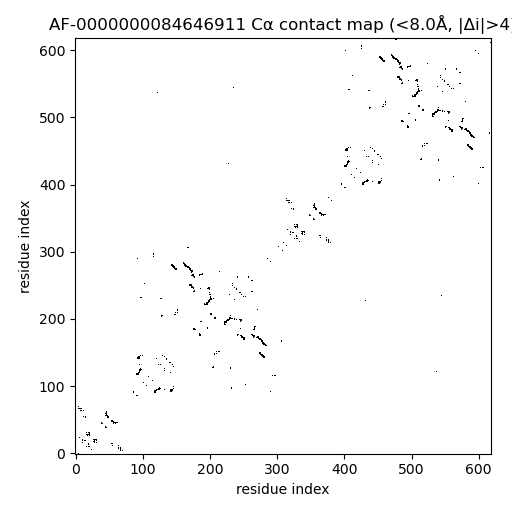2 -6.969 1 98.19 249 TRP A CA 1
ATOM 1951 C C . TRP A 1 249 ? 12.336 3.727 -7.363 1 98.19 249 TRP A C 1
ATOM 1953 O O . TRP A 1 249 ? 11.656 3.168 -6.5 1 98.19 249 TRP A O 1
ATOM 1963 N N . LEU A 1 250 ? 12.047 3.656 -8.656 1 98.06 250 LEU A N 1
ATOM 1964 C CA . LEU A 1 250 ? 10.906 2.898 -9.164 1 98.06 250 LEU A CA 1
ATOM 1965 C C . LEU A 1 250 ? 11.32 2 -10.328 1 98.06 250 LEU A C 1
ATOM 1967 O O . LEU A 1 250 ? 12.211 2.357 -11.109 1 98.06 250 LEU A O 1
ATOM 1971 N N . PRO A 1 251 ? 10.672 0.772 -10.375 1 97.19 251 PRO A N 1
ATOM 1972 C CA . PRO A 1 251 ? 10.93 -0.029 -11.578 1 97.19 251 PRO A CA 1
ATOM 1973 C C . PRO A 1 251 ? 10.547 0.701 -12.859 1 97.19 251 PRO A C 1
ATOM 1975 O O . PRO A 1 251 ? 9.484 1.315 -12.938 1 97.19 251 PRO A O 1
ATOM 1978 N N . GLU A 1 252 ? 11.375 0.621 -13.836 1 95.94 252 GLU A N 1
ATOM 1979 C CA . GLU A 1 252 ? 11.164 1.314 -15.102 1 95.94 252 GLU A CA 1
ATOM 1980 C C . GLU A 1 252 ? 9.812 0.968 -15.703 1 95.94 252 GLU A C 1
ATOM 1982 O O . GLU A 1 252 ? 9.102 1.848 -16.203 1 95.94 252 GLU A O 1
ATOM 1987 N N . ARG A 1 253 ? 9.391 -0.271 -15.602 1 93.06 253 ARG A N 1
ATOM 1988 C CA . ARG A 1 253 ? 8.133 -0.729 -16.172 1 93.06 253 ARG A CA 1
ATOM 1989 C C . ARG A 1 253 ? 6.941 -0.038 -15.516 1 93.06 253 ARG A C 1
ATOM 1991 O O . ARG A 1 253 ? 5.867 0.059 -16.109 1 93.06 253 ARG A O 1
ATOM 1998 N N . SER A 1 254 ? 7.129 0.388 -14.273 1 92.75 254 SER A N 1
ATOM 1999 C CA . SER A 1 254 ? 6.023 0.997 -13.547 1 92.75 254 SER A CA 1
ATOM 2000 C C . SER A 1 254 ? 5.852 2.465 -13.914 1 92.75 254 SER A C 1
ATOM 2002 O O . SER A 1 254 ? 4.855 3.094 -13.555 1 92.75 254 SER A O 1
ATOM 2004 N N . LEU A 1 255 ? 6.73 3.043 -14.625 1 93.38 255 LEU A N 1
ATOM 2005 C CA . LEU A 1 255 ? 6.711 4.465 -14.945 1 93.38 255 LEU A CA 1
ATOM 2006 C C . LEU A 1 255 ? 5.855 4.73 -16.188 1 93.38 255 LEU A C 1
ATOM 2008 O O . LEU A 1 255 ? 5.406 5.855 -16.406 1 93.38 255 LEU A O 1
ATOM 2012 N N . GLY A 1 256 ? 5.605 3.678 -16.938 1 84.75 256 GLY A N 1
ATOM 2013 C CA . GLY A 1 256 ? 4.785 3.852 -18.125 1 84.75 256 GLY A CA 1
ATOM 2014 C C . GLY A 1 256 ? 5.238 5.008 -19 1 84.75 256 GLY A C 1
ATOM 2015 O O . GLY A 1 256 ? 6.406 5.082 -19.375 1 84.75 256 GLY A O 1
ATOM 2016 N N . ASN A 1 257 ? 4.219 5.891 -19.203 1 89.12 257 ASN A N 1
ATOM 2017 C CA . ASN A 1 257 ? 4.5 7.027 -20.062 1 89.12 257 ASN A CA 1
ATOM 2018 C C . ASN A 1 257 ? 4.898 8.266 -19.266 1 89.12 257 ASN A C 1
ATOM 2020 O O . ASN A 1 257 ? 5 9.359 -19.812 1 89.12 257 ASN A O 1
ATOM 2024 N N . ALA A 1 258 ? 5.125 8.023 -18.031 1 92.25 258 ALA A N 1
ATOM 2025 C CA . ALA A 1 258 ? 5.395 9.172 -17.172 1 92.25 258 ALA A CA 1
ATOM 2026 C C . ALA A 1 258 ? 6.727 9.828 -17.531 1 92.25 258 ALA A C 1
ATOM 2028 O O . ALA A 1 258 ? 6.879 11.047 -17.422 1 92.25 258 ALA A O 1
ATOM 2029 N N . LEU A 1 259 ? 7.66 9.055 -18.016 1 92.25 259 LEU A N 1
ATOM 2030 C CA . LEU A 1 259 ? 8.953 9.594 -18.422 1 92.25 259 LEU A CA 1
ATOM 2031 C C . LEU A 1 259 ? 8.875 10.258 -19.781 1 92.25 259 LEU A C 1
ATOM 2033 O O . LEU A 1 259 ? 9.375 11.367 -19.969 1 92.25 259 LEU A O 1
ATOM 2037 N N . THR A 1 260 ? 8.164 9.609 -20.656 1 91.88 260 THR A N 1
ATOM 2038 C CA . THR A 1 260 ? 8.078 10.094 -22.031 1 91.88 260 THR A CA 1
ATOM 2039 C C . THR 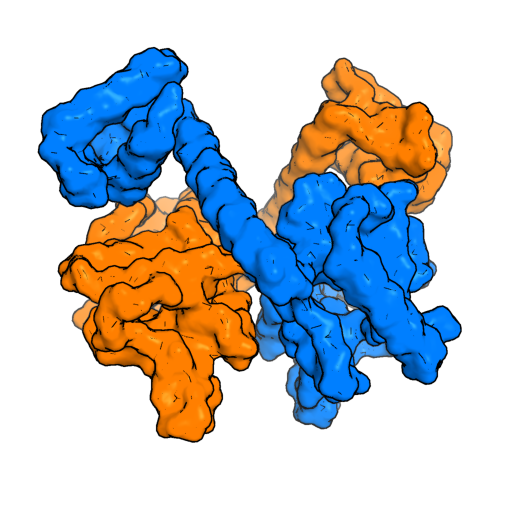A 1 260 ? 7.242 11.375 -22.094 1 91.88 260 THR A C 1
ATOM 2041 O O . THR A 1 260 ? 7.535 12.266 -22.891 1 91.88 260 THR A O 1
ATOM 2044 N N . ASN A 1 261 ? 6.23 11.477 -21.25 1 93.06 261 ASN A N 1
ATOM 2045 C CA . ASN A 1 261 ? 5.348 12.641 -21.266 1 93.06 261 ASN A CA 1
ATOM 2046 C C . ASN A 1 261 ? 5.883 13.766 -20.375 1 93.06 261 ASN A C 1
ATOM 2048 O O . ASN A 1 261 ? 5.281 14.836 -20.297 1 93.06 261 ASN A O 1
ATOM 2052 N N . GLY A 1 262 ? 6.914 13.508 -19.688 1 92.56 262 GLY A N 1
ATOM 2053 C CA . GLY A 1 262 ? 7.555 14.539 -18.891 1 92.56 262 GLY A CA 1
ATOM 2054 C C . GLY A 1 262 ? 6.891 14.75 -17.547 1 92.56 262 GLY A C 1
ATOM 2055 O O . GLY A 1 262 ? 7.145 15.75 -16.875 1 92.56 262 GLY A O 1
ATOM 2056 N N . GLU A 1 263 ? 6.031 13.844 -17.188 1 94.94 263 GLU A N 1
ATOM 2057 C CA . GLU A 1 263 ? 5.395 13.93 -15.875 1 94.94 263 GLU A CA 1
ATOM 2058 C C . GLU A 1 263 ? 6.398 13.664 -14.758 1 94.94 263 GLU A C 1
ATOM 2060 O O . GLU A 1 263 ? 6.332 14.281 -13.695 1 94.94 263 GLU A O 1
ATOM 2065 N N . LEU A 1 264 ? 7.281 12.742 -15.008 1 97.56 264 LEU A N 1
ATOM 2066 C CA . LEU A 1 264 ? 8.422 12.438 -14.156 1 97.56 264 LEU A CA 1
ATOM 2067 C C . LEU A 1 264 ? 9.727 12.516 -14.945 1 97.56 264 LEU A C 1
ATOM 2069 O O . LEU A 1 264 ? 9.734 12.344 -16.156 1 97.56 264 LEU A O 1
ATOM 2073 N N . VAL A 1 265 ? 10.766 12.812 -14.203 1 97.75 265 VAL A N 1
ATOM 2074 C CA . VAL A 1 265 ? 12.094 12.844 -14.82 1 97.75 265 VAL A CA 1
ATOM 2075 C C . VAL A 1 265 ? 13.086 12.078 -13.945 1 97.75 265 VAL A C 1
ATOM 2077 O O . VAL A 1 265 ? 12.891 11.969 -12.734 1 97.75 265 VAL A O 1
ATOM 2080 N N . PRO A 1 266 ? 14.156 11.547 -14.648 1 97.5 266 PRO A N 1
ATOM 2081 C CA . PRO A 1 266 ? 15.211 10.945 -13.828 1 97.5 266 PRO A CA 1
ATOM 2082 C C . PRO A 1 266 ? 15.82 11.938 -12.836 1 97.5 266 PRO A C 1
ATOM 2084 O O . PRO A 1 266 ? 16.062 13.094 -13.18 1 97.5 266 PRO A O 1
ATOM 2087 N N . ALA A 1 267 ? 16.031 11.453 -11.602 1 97.31 267 ALA A N 1
ATOM 2088 C CA . ALA A 1 267 ? 16.547 12.328 -10.555 1 97.31 267 ALA A CA 1
ATOM 2089 C C . ALA A 1 267 ? 18.078 12.422 -10.633 1 97.31 267 ALA A C 1
ATOM 2091 O O . ALA A 1 267 ? 18.703 13.141 -9.852 1 97.31 267 ALA A O 1
ATOM 2092 N N . GLY A 1 268 ? 18.703 11.672 -11.555 1 94.88 268 GLY A N 1
ATOM 2093 C CA . GLY A 1 268 ? 20.156 11.672 -11.734 1 94.88 268 GLY A CA 1
ATOM 2094 C C . GLY A 1 268 ? 20.609 10.828 -12.906 1 94.88 268 GLY A C 1
ATOM 2095 O O . GLY A 1 268 ? 19.797 10.289 -13.648 1 94.88 268 GLY A O 1
ATOM 2096 N N . HIS A 1 269 ? 21.922 10.734 -13.023 1 93.12 269 HIS A N 1
ATOM 2097 C CA . HIS A 1 269 ? 22.547 9.961 -14.094 1 93.12 269 HIS A CA 1
ATOM 2098 C C . HIS A 1 269 ? 22.25 8.469 -13.945 1 93.12 269 HIS A C 1
ATOM 2100 O O . HIS A 1 269 ? 21.734 8.039 -12.906 1 93.12 269 HIS A O 1
ATOM 2106 N N . GLN A 1 270 ? 22.641 7.691 -14.953 1 95.25 270 GLN A N 1
ATOM 2107 C CA . GLN A 1 270 ? 22.328 6.266 -15.023 1 95.25 270 GLN A CA 1
ATOM 2108 C C . GLN A 1 270 ? 23.047 5.488 -13.93 1 95.25 270 GLN A C 1
ATOM 2110 O O . GLN A 1 270 ? 22.641 4.383 -13.562 1 95.25 270 GLN A O 1
ATOM 2115 N N . ARG A 1 271 ? 24.062 6.059 -13.375 1 95.19 271 ARG A N 1
ATOM 2116 C CA . ARG A 1 271 ? 24.828 5.371 -12.344 1 95.19 271 ARG A CA 1
ATOM 2117 C C . ARG A 1 271 ? 24 5.148 -11.086 1 95.19 271 ARG A C 1
ATOM 2119 O O . ARG A 1 271 ? 24.328 4.309 -10.25 1 95.19 271 ARG A O 1
ATOM 2126 N N . TRP A 1 272 ? 22.969 5.945 -10.945 1 96.12 272 TRP A N 1
ATOM 2127 C CA . TRP A 1 272 ? 22.125 5.832 -9.766 1 96.12 272 TRP A CA 1
ATOM 2128 C C . TRP A 1 272 ? 21.125 4.695 -9.922 1 96.12 272 TRP A C 1
ATOM 2130 O O . TRP A 1 272 ? 20.438 4.32 -8.961 1 96.12 272 TRP A O 1
ATOM 2140 N N . ASN A 1 273 ? 21.016 4.152 -11.125 1 96.94 273 ASN A N 1
ATOM 2141 C CA . ASN A 1 273 ? 20.109 3.043 -11.359 1 96.94 273 ASN A CA 1
ATOM 2142 C C . ASN A 1 273 ? 20.578 1.768 -10.672 1 96.94 273 ASN A C 1
ATOM 2144 O O . ASN A 1 273 ? 21.781 1.54 -10.531 1 96.94 273 ASN A O 1
ATOM 2148 N N . VAL A 1 274 ? 19.641 1.042 -10.188 1 96.06 274 VAL A N 1
ATOM 2149 C CA . VAL A 1 274 ? 19.938 -0.244 -9.562 1 96.06 274 VAL A CA 1
ATOM 2150 C C . VAL A 1 274 ? 19.328 -1.372 -10.391 1 96.06 274 VAL A C 1
ATOM 2152 O O . VAL A 1 274 ? 18.141 -1.344 -10.711 1 96.06 274 VAL A O 1
ATOM 2155 N N . GLU A 1 275 ? 20.078 -2.365 -10.703 1 95.38 275 GLU A N 1
ATOM 2156 C CA . GLU A 1 275 ? 19.656 -3.451 -11.586 1 95.38 275 GLU A CA 1
ATOM 2157 C C . GLU A 1 275 ? 19.172 -4.652 -10.773 1 95.38 275 GLU A C 1
ATOM 2159 O O . GLU A 1 275 ? 19.797 -5.035 -9.781 1 95.38 275 GLU A O 1
ATOM 2164 N N . PHE A 1 276 ? 18.031 -5.152 -11.273 1 95 276 PHE A N 1
ATOM 2165 C CA . PHE A 1 276 ? 17.469 -6.348 -10.672 1 95 276 PHE A CA 1
ATOM 2166 C C . PHE A 1 276 ? 17.188 -7.414 -11.727 1 95 276 PHE A C 1
ATOM 2168 O O . PHE A 1 276 ? 16.938 -7.094 -12.891 1 95 276 PHE A O 1
ATOM 2175 N N . GLU A 1 277 ? 17.266 -8.648 -11.266 1 94.5 277 GLU A N 1
ATOM 2176 C CA . GLU A 1 277 ? 16.641 -9.758 -11.992 1 94.5 277 GLU A CA 1
ATOM 2177 C C . GLU A 1 277 ? 15.242 -10.047 -11.469 1 94.5 277 GLU A C 1
ATOM 2179 O O . GLU A 1 277 ? 14.961 -9.836 -10.289 1 94.5 277 GLU A O 1
ATOM 2184 N N . ILE A 1 278 ? 14.406 -10.367 -12.391 1 95.88 278 ILE A N 1
ATOM 2185 C CA . ILE A 1 278 ? 13.125 -10.953 -12.016 1 95.88 278 ILE A CA 1
ATOM 2186 C C . ILE A 1 278 ? 13.242 -12.477 -12.016 1 95.88 278 ILE A C 1
ATOM 2188 O O . ILE A 1 278 ? 13.406 -13.094 -13.07 1 95.88 278 ILE A O 1
ATOM 2192 N N . ARG A 1 279 ? 13.094 -13.039 -10.773 1 94.44 279 ARG A N 1
ATOM 2193 C CA . ARG A 1 279 ? 13.328 -14.469 -10.617 1 94.44 279 ARG A CA 1
ATOM 2194 C C . ARG A 1 279 ? 12.055 -15.195 -10.203 1 94.44 279 ARG A C 1
ATOM 2196 O O . ARG A 1 279 ? 11.273 -14.68 -9.398 1 94.44 279 ARG A O 1
ATOM 2203 N N . LEU A 1 280 ? 11.883 -16.328 -10.844 1 95.88 280 LEU A N 1
ATOM 2204 C CA . LEU A 1 280 ? 10.859 -17.281 -10.422 1 95.88 280 LEU A CA 1
ATOM 2205 C C . LEU A 1 280 ? 11.461 -18.375 -9.547 1 95.88 280 LEU A C 1
ATOM 2207 O O . LEU A 1 280 ? 12.422 -19.031 -9.938 1 95.88 280 LEU A O 1
ATOM 2211 N N . TYR A 1 281 ? 10.844 -18.516 -8.352 1 94.5 281 TYR A N 1
ATOM 2212 C CA . TYR A 1 281 ? 11.359 -19.484 -7.395 1 94.5 281 TYR A CA 1
ATOM 2213 C C . TYR A 1 281 ? 10.375 -20.641 -7.199 1 94.5 281 TYR A C 1
ATOM 2215 O O . TYR A 1 281 ? 9.164 -20.438 -7.246 1 94.5 281 TYR A O 1
ATOM 2223 N N . ARG A 1 282 ? 10.883 -21.812 -6.98 1 93.31 282 ARG A N 1
ATOM 2224 C CA . ARG A 1 282 ? 10.117 -22.938 -6.461 1 93.31 282 ARG A CA 1
ATOM 2225 C C . ARG A 1 282 ? 10.898 -23.688 -5.387 1 93.31 282 ARG A C 1
ATOM 2227 O O . ARG A 1 282 ? 12.125 -23.578 -5.312 1 93.31 282 ARG A O 1
ATOM 2234 N N . HIS A 1 283 ? 10.109 -24.297 -4.543 1 91.31 283 HIS A N 1
ATOM 2235 C CA . HIS A 1 283 ? 10.742 -25.188 -3.58 1 91.31 283 HIS A CA 1
ATOM 2236 C C . HIS A 1 283 ? 11.117 -26.516 -4.223 1 91.31 283 HIS A C 1
ATOM 2238 O O . HIS A 1 283 ? 10.352 -27.047 -5.031 1 91.31 283 HIS A O 1
ATOM 2244 N N . LEU A 1 284 ? 12.242 -27.125 -3.844 1 86.94 284 LEU A N 1
ATOM 2245 C CA . LEU A 1 284 ? 12.75 -28.344 -4.438 1 86.94 284 LEU A CA 1
ATOM 2246 C C . LEU A 1 284 ? 11.914 -29.547 -4 1 86.94 284 LEU A C 1
ATOM 2248 O O . LEU A 1 284 ? 11.797 -30.531 -4.738 1 86.94 284 LEU A O 1
ATOM 2252 N N . SER A 1 285 ? 11.312 -29.438 -2.895 1 77.88 285 SER A N 1
ATOM 2253 C CA . SER A 1 285 ? 10.625 -30.594 -2.332 1 77.88 285 SER A CA 1
ATOM 2254 C C . SER A 1 285 ? 9.148 -30.609 -2.727 1 77.88 285 SER A C 1
ATOM 2256 O O . SER A 1 285 ? 8.367 -31.406 -2.203 1 77.88 285 SER A O 1
ATOM 2258 N N . THR A 1 286 ? 8.555 -29.859 -3.564 1 65.81 286 THR A N 1
ATOM 2259 C CA . THR A 1 286 ? 7.109 -29.766 -3.758 1 65.81 286 THR A CA 1
ATOM 2260 C C . THR A 1 286 ? 6.551 -31.078 -4.281 1 65.81 286 THR A C 1
ATOM 2262 O O . THR A 1 286 ? 5.465 -31.5 -3.879 1 65.81 286 THR A O 1
ATOM 2265 N N . GLY A 1 287 ? 7.336 -32 -4.742 1 66.12 287 GLY A N 1
ATOM 2266 C CA . GLY A 1 287 ? 6.973 -33.312 -5.234 1 66.12 287 GLY A CA 1
ATOM 2267 C C . GLY A 1 287 ? 5.695 -33.312 -6.055 1 66.12 287 GLY A C 1
ATOM 2268 O O . GLY A 1 287 ? 5.059 -34.375 -6.223 1 66.12 287 GLY A O 1
ATOM 2269 N N . ARG A 1 288 ? 5.066 -32.25 -6.469 1 80.81 288 ARG A N 1
ATOM 2270 C CA . ARG A 1 288 ? 3.861 -32.219 -7.293 1 80.81 288 ARG A CA 1
ATOM 2271 C C . ARG A 1 288 ? 4.211 -32.156 -8.773 1 80.81 288 ARG A C 1
ATOM 2273 O O . ARG A 1 288 ? 4.945 -31.25 -9.211 1 80.81 288 ARG A O 1
ATOM 2280 N N . ALA A 1 289 ? 3.604 -33.031 -9.508 1 81.88 289 ALA A N 1
ATOM 2281 C CA . ALA A 1 289 ? 3.861 -33.156 -10.938 1 81.88 289 ALA A CA 1
ATOM 2282 C C . ALA A 1 289 ? 3.467 -31.891 -11.695 1 81.88 289 ALA A C 1
ATOM 2284 O O . ALA A 1 289 ? 4.148 -31.484 -12.641 1 81.88 289 ALA A O 1
ATOM 2285 N N . SER A 1 290 ? 2.387 -31.297 -11.305 1 85.75 290 SER A N 1
ATOM 2286 C CA . SER A 1 290 ? 1.921 -30.094 -11.977 1 85.75 290 SER A CA 1
ATOM 2287 C C . SER A 1 290 ? 2.941 -28.969 -11.852 1 85.75 290 SER A C 1
ATOM 2289 O O . SER A 1 290 ? 3.15 -28.203 -12.805 1 85.75 290 SER A O 1
ATOM 2291 N N . VAL A 1 291 ? 3.557 -28.844 -10.742 1 89.56 291 VAL A N 1
ATOM 2292 C CA . VAL A 1 291 ? 4.574 -27.828 -10.523 1 89.56 291 VAL A CA 1
ATOM 2293 C C . VAL A 1 291 ? 5.809 -28.125 -11.359 1 89.56 291 VAL A C 1
ATOM 2295 O O . VAL A 1 291 ? 6.375 -27.234 -11.992 1 89.56 291 VAL A O 1
ATOM 2298 N N . ASP A 1 292 ? 6.141 -29.406 -11.375 1 89.31 292 ASP A N 1
ATOM 2299 C CA . ASP A 1 292 ? 7.297 -29.844 -12.156 1 89.31 292 ASP A CA 1
ATOM 2300 C C . ASP A 1 292 ? 7.09 -29.562 -13.648 1 89.31 292 ASP A C 1
ATOM 2302 O O . ASP A 1 292 ? 7.992 -29.062 -14.32 1 89.31 292 ASP A O 1
ATOM 2306 N N . ASP A 1 293 ? 5.973 -29.891 -14.055 1 88.62 293 ASP A N 1
ATOM 2307 C CA . ASP A 1 293 ? 5.652 -29.672 -15.469 1 88.62 293 ASP A CA 1
ATOM 2308 C C . ASP A 1 293 ? 5.695 -28.188 -15.828 1 88.62 293 ASP A C 1
ATOM 2310 O O . ASP A 1 293 ? 6.301 -27.812 -16.828 1 88.62 293 ASP A O 1
ATOM 2314 N N . ALA A 1 294 ? 5.094 -27.391 -15.055 1 91.31 294 ALA A N 1
ATOM 2315 C CA . ALA A 1 294 ? 5.09 -25.953 -15.305 1 91.31 294 ALA A CA 1
ATOM 2316 C C . ALA A 1 294 ? 6.504 -25.391 -15.258 1 91.31 294 ALA A C 1
ATOM 2318 O O . ALA A 1 294 ? 6.867 -24.531 -16.078 1 91.31 294 ALA A O 1
ATOM 2319 N N . TRP A 1 295 ? 7.223 -25.844 -14.32 1 92.25 295 TRP A N 1
ATOM 2320 C CA . TRP A 1 295 ? 8.602 -25.406 -14.156 1 92.25 295 TRP A CA 1
ATOM 2321 C C . TRP A 1 295 ? 9.422 -25.703 -15.406 1 92.25 295 TRP A C 1
ATOM 2323 O O . TRP A 1 295 ? 10.148 -24.844 -15.898 1 92.25 295 TRP A O 1
ATOM 2333 N N . GLN A 1 296 ? 9.289 -26.938 -15.859 1 91.69 296 GLN A N 1
ATOM 2334 C CA . GLN A 1 296 ? 10.031 -27.328 -17.047 1 91.69 296 GLN A CA 1
ATOM 2335 C C . GLN A 1 296 ? 9.609 -26.5 -18.266 1 91.69 296 GLN A C 1
ATOM 2337 O O . GLN A 1 296 ? 10.445 -26.094 -19.062 1 91.69 296 GLN A O 1
ATOM 2342 N N . GLN A 1 297 ? 8.398 -26.266 -18.344 1 91.94 297 GLN A N 1
ATOM 2343 C CA . GLN A 1 297 ? 7.883 -25.438 -19.422 1 91.94 297 GLN A CA 1
ATOM 2344 C C . GLN A 1 297 ? 8.477 -24.031 -19.375 1 91.94 297 GLN A C 1
ATOM 2346 O O . GLN A 1 297 ? 8.875 -23.484 -20.406 1 91.94 297 GLN A O 1
ATOM 2351 N N . ILE A 1 298 ? 8.539 -23.453 -18.219 1 93.56 298 ILE A N 1
ATOM 2352 C CA . ILE A 1 298 ? 9.031 -22.094 -18.031 1 93.56 298 ILE A CA 1
ATOM 2353 C C . ILE A 1 298 ? 10.531 -22.047 -18.328 1 93.56 298 ILE A C 1
ATOM 2355 O O . ILE A 1 298 ? 11.016 -21.141 -19 1 93.56 298 ILE A O 1
ATOM 2359 N N . ARG A 1 299 ? 11.195 -23 -17.859 1 92.88 299 ARG A N 1
ATOM 2360 C CA . ARG A 1 299 ? 12.633 -23.094 -18.078 1 92.88 299 ARG A CA 1
ATOM 2361 C C . ARG A 1 299 ? 12.945 -23.156 -19.578 1 92.88 299 ARG A C 1
ATOM 2363 O O . ARG A 1 299 ? 13.859 -22.469 -20.047 1 92.88 299 ARG A O 1
ATOM 2370 N N . GLU A 1 300 ? 12.242 -23.953 -20.25 1 90.94 300 GLU A N 1
ATOM 2371 C CA . GLU A 1 300 ? 12.445 -24.109 -21.688 1 90.94 300 GLU A CA 1
ATOM 2372 C C . GLU A 1 300 ? 12.117 -22.812 -22.422 1 90.94 300 GLU A C 1
ATOM 2374 O O . GLU A 1 300 ? 12.836 -22.406 -23.344 1 90.94 300 GLU A O 1
ATOM 2379 N N . HIS A 1 301 ? 11.078 -22.234 -22.031 1 90.25 301 HIS A N 1
ATOM 2380 C CA . HIS A 1 301 ? 10.672 -20.969 -22.641 1 90.25 301 HIS A CA 1
ATOM 2381 C C . HIS A 1 301 ? 11.75 -19.906 -22.453 1 90.25 301 HIS A C 1
ATOM 2383 O O . HIS A 1 301 ? 12.023 -19.125 -23.359 1 90.25 301 HIS A O 1
ATOM 2389 N N . CYS A 1 302 ? 12.281 -19.812 -21.25 1 88.88 302 CYS A N 1
ATOM 2390 C CA . CYS A 1 302 ? 13.289 -18.797 -20.938 1 88.88 302 CYS A CA 1
ATOM 2391 C C . CYS A 1 302 ? 14.594 -19.078 -21.656 1 88.88 302 CYS A C 1
ATOM 2393 O O . CYS A 1 302 ? 15.328 -18.156 -22.016 1 88.88 302 CYS A O 1
ATOM 2395 N N . ARG A 1 303 ? 14.875 -20.281 -21.875 1 83.75 303 ARG A N 1
ATOM 2396 C CA . ARG A 1 303 ? 16.062 -20.656 -22.625 1 83.75 303 ARG A CA 1
ATOM 2397 C C . ARG A 1 303 ? 15.93 -20.234 -24.094 1 83.75 303 ARG A C 1
ATOM 2399 O O . ARG A 1 303 ? 16.891 -19.75 -24.688 1 83.75 303 ARG A O 1
ATOM 2406 N N . ASP A 1 304 ? 14.812 -20.359 -24.594 1 78.44 304 ASP A N 1
ATOM 2407 C CA . ASP A 1 304 ? 14.555 -20.062 -26 1 78.44 304 ASP A CA 1
ATOM 2408 C C . ASP A 1 304 ? 14.508 -18.547 -26.234 1 78.44 304 ASP A C 1
ATOM 2410 O O . ASP A 1 304 ? 14.852 -18.078 -27.312 1 78.44 304 ASP A O 1
ATOM 2414 N N . SER A 1 305 ? 13.945 -17.812 -25.281 1 72.94 305 SER A N 1
ATOM 2415 C CA . SER A 1 305 ? 13.766 -16.375 -25.469 1 72.94 305 SER A CA 1
ATOM 2416 C C . SER A 1 305 ? 15.055 -15.625 -25.156 1 72.94 305 SER A C 1
ATOM 2418 O O . SER A 1 305 ? 15.141 -14.414 -25.359 1 72.94 305 SER A O 1
ATOM 2420 N N . GLY A 1 306 ? 16.172 -16.156 -24.922 1 62.97 306 GLY A N 1
ATOM 2421 C CA . GLY A 1 306 ? 17.438 -15.516 -24.625 1 62.97 306 GLY A CA 1
ATOM 2422 C C . GLY A 1 306 ? 17.469 -14.867 -23.266 1 62.97 306 GLY A C 1
ATOM 2423 O O . GLY A 1 306 ? 18.297 -13.977 -23 1 62.97 306 GLY A O 1
ATOM 2424 N N . MET A 1 307 ? 16.531 -15.008 -22.453 1 54.62 307 MET A N 1
ATOM 2425 C CA . MET A 1 307 ? 16.453 -14.305 -21.172 1 54.62 307 MET A CA 1
ATOM 2426 C C . MET A 1 307 ? 17.391 -14.945 -20.141 1 54.62 307 MET A C 1
ATOM 2428 O O . MET A 1 307 ? 17.703 -14.336 -19.125 1 54.62 307 MET A O 1
ATOM 2432 N N . THR A 1 308 ? 17.719 -16.297 -20.172 1 45.66 308 THR A N 1
ATOM 2433 C CA . THR A 1 308 ? 18.625 -16.969 -19.25 1 45.66 308 THR A CA 1
ATOM 2434 C C . THR A 1 308 ? 20.062 -16.547 -19.484 1 45.66 308 THR A C 1
ATOM 2436 O O . THR A 1 308 ? 20.938 -16.797 -18.656 1 45.66 308 THR A O 1
ATOM 2439 N N . GLU A 1 309 ? 20.5 -16.094 -20.656 1 35.44 309 GLU A N 1
ATOM 2440 C CA . GLU A 1 309 ? 21.938 -15.945 -20.797 1 35.44 309 GLU A CA 1
ATOM 2441 C C . GLU A 1 309 ? 22.438 -14.656 -20.156 1 35.44 309 GLU A C 1
ATOM 2443 O O . GLU A 1 309 ? 21.766 -13.625 -20.234 1 35.44 309 GLU A O 1
ATOM 2448 N N . MET B 1 1 ? 23.312 2.209 26.953 1 42.41 1 MET B N 1
ATOM 2449 C CA . MET B 1 1 ? 23.406 1.775 25.562 1 42.41 1 MET B CA 1
ATOM 2450 C C . MET B 1 1 ? 23.469 2.973 24.609 1 42.41 1 MET B C 1
ATOM 2452 O O . MET B 1 1 ? 22.719 3.936 24.781 1 42.41 1 MET B O 1
ATOM 2456 N N . GLU B 1 2 ? 24.547 3.141 23.969 1 54.44 2 GLU B N 1
ATOM 2457 C CA . GLU B 1 2 ? 24.797 4.262 23.062 1 54.44 2 GLU B CA 1
ATOM 2458 C C . GLU B 1 2 ? 24.125 4.047 21.719 1 54.44 2 GLU B C 1
ATOM 2460 O O . GLU B 1 2 ? 24 2.914 21.25 1 54.44 2 GLU B O 1
ATOM 2465 N N . ILE B 1 3 ? 23.578 5.078 21.234 1 57.97 3 ILE B N 1
ATOM 2466 C CA . ILE B 1 3 ? 22.906 5.07 19.938 1 57.97 3 ILE B CA 1
ATOM 2467 C C . ILE B 1 3 ? 23.812 4.418 18.891 1 57.97 3 ILE B C 1
ATOM 2469 O O . ILE B 1 3 ? 23.312 3.75 17.969 1 57.97 3 ILE B O 1
ATOM 2473 N N . ARG B 1 4 ? 25.078 4.637 19.125 1 64.19 4 ARG B N 1
ATOM 2474 C CA . ARG B 1 4 ? 26.062 4.082 18.188 1 64.19 4 ARG B CA 1
ATOM 2475 C C . ARG B 1 4 ? 26.016 2.557 18.188 1 64.19 4 ARG B C 1
ATOM 2477 O O . ARG B 1 4 ? 26.219 1.921 17.156 1 64.19 4 ARG B O 1
ATOM 2484 N N . TRP B 1 5 ? 25.641 1.988 19.344 1 67.38 5 TRP B N 1
ATOM 2485 C CA . TRP B 1 5 ? 25.578 0.534 19.438 1 67.38 5 TRP B CA 1
ATOM 2486 C C . TRP B 1 5 ? 24.406 -0.012 18.625 1 67.38 5 TRP B C 1
ATOM 2488 O O . TRP B 1 5 ? 24.516 -1.064 18 1 67.38 5 TRP B O 1
ATOM 2498 N N . LEU B 1 6 ? 23.422 0.756 18.688 1 71.25 6 LEU B N 1
ATOM 2499 C CA . LEU B 1 6 ? 22.25 0.339 17.922 1 71.25 6 LEU B CA 1
ATOM 2500 C C . LEU B 1 6 ? 22.531 0.379 16.422 1 71.25 6 LEU B C 1
ATOM 2502 O O . LEU B 1 6 ? 22.141 -0.537 15.695 1 71.25 6 LEU B O 1
ATOM 2506 N N . GLU B 1 7 ? 23.25 1.396 16.141 1 71.06 7 GLU B N 1
ATOM 2507 C CA . GLU B 1 7 ? 23.625 1.533 14.734 1 71.06 7 GLU B CA 1
ATOM 2508 C C . GLU B 1 7 ? 24.562 0.407 14.305 1 71.06 7 GLU B C 1
ATOM 2510 O O . GLU B 1 7 ? 24.438 -0.117 13.195 1 71.06 7 GLU B O 1
ATOM 2515 N N . ASP B 1 8 ? 25.438 0.105 15.203 1 76.62 8 ASP B N 1
ATOM 2516 C CA . ASP B 1 8 ? 26.359 -0.99 14.938 1 76.62 8 ASP B CA 1
ATOM 2517 C C . ASP B 1 8 ? 25.609 -2.307 14.742 1 76.62 8 ASP B C 1
ATOM 2519 O O . ASP B 1 8 ? 25.906 -3.053 13.797 1 76.62 8 ASP B O 1
ATOM 2523 N N . PHE B 1 9 ? 24.703 -2.512 15.609 1 80.75 9 PHE B N 1
ATOM 2524 C CA . PHE B 1 9 ? 23.938 -3.752 15.531 1 80.75 9 PHE B CA 1
ATOM 2525 C C . PHE B 1 9 ? 23.094 -3.799 14.266 1 80.75 9 PHE B C 1
ATOM 2527 O O . PHE B 1 9 ? 23.016 -4.84 13.609 1 80.75 9 PHE B O 1
ATOM 2534 N N . LEU B 1 10 ? 22.594 -2.701 14.008 1 76.56 10 LEU B N 1
ATOM 2535 C CA . LEU B 1 10 ? 21.797 -2.625 12.797 1 76.56 10 LEU B CA 1
ATOM 2536 C C . LEU B 1 10 ? 22.641 -2.889 11.562 1 76.56 10 LEU B C 1
ATOM 2538 O O . LEU B 1 10 ? 22.234 -3.619 10.656 1 76.56 10 LEU B O 1
ATOM 2542 N N . ALA B 1 11 ? 23.812 -2.301 11.539 1 76.12 11 ALA B N 1
ATOM 2543 C CA . ALA B 1 11 ? 24.75 -2.525 10.438 1 76.12 11 ALA B CA 1
ATOM 2544 C C . ALA B 1 11 ? 25.141 -3.998 10.336 1 76.12 11 ALA B C 1
ATOM 2546 O O . ALA B 1 11 ? 25.188 -4.559 9.234 1 76.12 11 ALA B O 1
ATOM 2547 N N . LEU B 1 12 ? 25.344 -4.547 11.484 1 81.06 12 LEU B N 1
ATOM 2548 C CA . LEU B 1 12 ? 25.734 -5.953 11.523 1 81.06 12 LEU B CA 1
ATOM 2549 C C . LEU B 1 12 ? 24.578 -6.852 11.086 1 81.06 12 LEU B C 1
ATOM 2551 O O . LEU B 1 12 ? 24.781 -7.816 10.352 1 81.06 12 LEU B O 1
ATOM 2555 N N . ALA B 1 13 ? 23.484 -6.512 11.516 1 78.38 13 ALA B N 1
ATOM 2556 C CA . ALA B 1 13 ? 22.312 -7.305 11.172 1 78.38 13 ALA B CA 1
ATOM 2557 C C . ALA B 1 13 ? 22.016 -7.234 9.68 1 78.38 13 ALA B C 1
ATOM 2559 O O . ALA B 1 13 ? 21.562 -8.211 9.078 1 78.38 13 ALA B O 1
ATOM 2560 N N . ARG B 1 14 ? 22.344 -6.125 9.242 1 70.25 14 ARG B N 1
ATOM 2561 C CA . ARG B 1 14 ? 22.109 -5.883 7.82 1 70.25 14 ARG B CA 1
ATOM 2562 C C . ARG B 1 14 ? 23.156 -6.582 6.969 1 70.25 14 ARG B C 1
ATOM 2564 O O . ARG B 1 14 ? 22.828 -7.238 5.98 1 70.25 14 ARG B O 1
ATOM 2571 N N . THR B 1 15 ? 24.422 -6.449 7.336 1 71.25 15 THR B N 1
ATOM 2572 C CA . THR B 1 15 ? 25.531 -6.949 6.539 1 71.25 15 THR B CA 1
ATOM 2573 C C . THR B 1 15 ? 25.781 -8.43 6.832 1 71.25 15 THR B C 1
ATOM 2575 O O . THR B 1 15 ? 26.359 -9.141 6.004 1 71.25 15 THR B O 1
ATOM 2578 N N . ARG B 1 16 ? 25.469 -8.852 8.023 1 74.31 16 ARG B N 1
ATOM 2579 C CA . ARG B 1 16 ? 25.688 -10.195 8.555 1 74.31 16 ARG B CA 1
ATOM 2580 C C . ARG B 1 16 ? 27.172 -10.57 8.5 1 74.31 16 ARG B C 1
ATOM 2582 O O . ARG B 1 16 ? 27.5 -11.75 8.406 1 74.31 16 ARG B O 1
ATOM 2589 N N . HIS B 1 17 ? 27.922 -9.602 8.289 1 80.5 17 HIS B N 1
ATOM 2590 C CA . HIS B 1 17 ? 29.375 -9.734 8.297 1 80.5 17 HIS B CA 1
ATOM 2591 C C . HIS B 1 17 ? 30.016 -8.656 9.164 1 80.5 17 HIS B C 1
ATOM 2593 O O . HIS B 1 17 ? 29.797 -7.465 8.945 1 80.5 17 HIS B O 1
ATOM 2599 N N . PHE B 1 18 ? 30.859 -9.133 10.086 1 82.69 18 PHE B N 1
ATOM 2600 C CA . PHE B 1 18 ? 31.5 -8.203 11.016 1 82.69 18 PHE B CA 1
ATOM 2601 C C . PHE B 1 18 ? 32.406 -7.227 10.273 1 82.69 18 PHE B C 1
ATOM 2603 O O . PHE B 1 18 ? 32.375 -6.023 10.555 1 82.69 18 PHE B O 1
ATOM 2610 N N . SER B 1 19 ? 33.094 -7.797 9.32 1 82.25 19 SER B N 1
ATOM 2611 C CA . SER B 1 19 ? 34.062 -6.934 8.617 1 82.25 19 SER B CA 1
ATOM 2612 C C . SER B 1 19 ? 33.312 -5.879 7.789 1 82.25 19 SER B C 1
ATOM 2614 O O . SER B 1 19 ? 33.688 -4.699 7.824 1 82.25 19 SER B O 1
ATOM 2616 N N . ARG B 1 20 ? 32.344 -6.25 7.164 1 80.38 20 ARG B N 1
ATOM 2617 C CA . ARG B 1 20 ? 31.562 -5.328 6.336 1 80.38 20 ARG B CA 1
ATOM 2618 C C . ARG B 1 20 ? 30.812 -4.316 7.191 1 80.38 20 ARG B C 1
ATOM 2620 O O . ARG B 1 20 ? 30.734 -3.139 6.84 1 80.38 20 ARG B O 1
ATOM 2627 N N . ALA B 1 21 ? 30.266 -4.801 8.227 1 82.06 21 ALA B N 1
ATOM 2628 C CA . ALA B 1 21 ? 29.578 -3.912 9.156 1 82.06 21 ALA B CA 1
ATOM 2629 C C . ALA B 1 21 ? 30.531 -2.871 9.734 1 82.06 21 ALA B C 1
ATOM 2631 O O . ALA B 1 21 ? 30.172 -1.698 9.867 1 82.06 21 ALA B O 1
ATOM 2632 N N . ALA B 1 22 ? 31.688 -3.285 10.031 1 84.5 22 ALA B N 1
ATOM 2633 C CA . ALA B 1 22 ? 32.688 -2.387 10.562 1 84.5 22 ALA B CA 1
ATOM 2634 C C . ALA B 1 22 ? 33.062 -1.292 9.555 1 84.5 22 ALA B C 1
ATOM 2636 O O . ALA B 1 22 ? 33.156 -0.12 9.922 1 84.5 22 ALA B O 1
ATOM 2637 N N . GLU B 1 23 ? 33.125 -1.731 8.398 1 78.12 23 GLU B N 1
ATOM 2638 C CA . GLU B 1 23 ? 33.438 -0.789 7.32 1 78.12 23 GLU B CA 1
ATOM 2639 C C . GLU B 1 23 ? 32.312 0.239 7.172 1 78.12 23 GLU B C 1
ATOM 2641 O O . GLU B 1 23 ? 32.562 1.436 7.031 1 78.12 23 GLU B O 1
ATOM 2646 N N . GLU B 1 24 ? 31.188 -0.219 7.289 1 74.5 24 GLU B N 1
ATOM 2647 C CA . GLU B 1 24 ? 30.031 0.656 7.172 1 74.5 24 GLU B CA 1
ATOM 2648 C C . GLU B 1 24 ? 29.984 1.67 8.312 1 74.5 24 GLU B C 1
ATOM 2650 O O . GLU B 1 24 ? 29.516 2.795 8.125 1 74.5 24 GLU B O 1
ATOM 2655 N N . GLN B 1 25 ? 30.453 1.297 9.391 1 74.94 25 GLN B N 1
ATOM 2656 C CA . GLN B 1 25 ? 30.422 2.143 10.578 1 74.94 25 GLN B CA 1
ATOM 2657 C C . GLN B 1 25 ? 31.734 2.902 10.75 1 74.94 25 GLN B C 1
ATOM 2659 O O . GLN B 1 25 ? 31.938 3.578 11.758 1 74.94 25 GLN B O 1
ATOM 2664 N N . ASN B 1 26 ? 32.531 2.697 9.75 1 77.12 26 ASN B N 1
ATOM 2665 C CA . ASN B 1 26 ? 33.812 3.4 9.695 1 77.12 26 ASN B CA 1
ATOM 2666 C C . ASN B 1 26 ? 34.688 3.113 10.922 1 77.12 26 ASN B C 1
ATOM 2668 O O . ASN B 1 26 ? 35.219 4.035 11.531 1 77.12 26 ASN B O 1
ATOM 2672 N N . VAL B 1 27 ? 34.719 1.904 11.328 1 80.44 27 VAL B N 1
ATOM 2673 C CA . VAL B 1 27 ? 35.594 1.453 12.414 1 80.44 27 VAL B CA 1
ATOM 2674 C C . VAL B 1 27 ? 36.312 0.166 12.008 1 80.44 27 VAL B C 1
ATOM 2676 O O . VAL B 1 27 ? 35.938 -0.465 11.016 1 80.44 27 VAL B O 1
ATOM 2679 N N . THR B 1 28 ? 37.469 -0.078 12.586 1 80.44 28 THR B N 1
ATOM 2680 C CA . THR B 1 28 ? 38.156 -1.337 12.328 1 80.44 28 THR B CA 1
ATOM 2681 C C . THR B 1 28 ? 37.312 -2.521 12.797 1 80.44 28 THR B C 1
ATOM 2683 O O . THR B 1 28 ? 36.469 -2.379 13.688 1 80.44 28 THR B O 1
ATOM 2686 N N . GLN B 1 29 ? 37.5 -3.59 12.133 1 87.06 29 GLN B N 1
ATOM 2687 C CA . GLN B 1 29 ? 36.719 -4.789 12.461 1 87.06 29 GLN B CA 1
ATOM 2688 C C . GLN B 1 29 ? 36.906 -5.188 13.922 1 87.06 29 GLN B C 1
ATOM 2690 O O . GLN B 1 29 ? 35.938 -5.531 14.609 1 87.06 29 GLN B O 1
ATOM 2695 N N . PRO B 1 30 ? 38.156 -5.141 14.461 1 86.12 30 PRO B N 1
ATOM 2696 C CA . PRO B 1 30 ? 38.281 -5.484 15.875 1 86.12 30 PRO B CA 1
ATOM 2697 C C . PRO B 1 30 ? 37.5 -4.539 16.797 1 86.12 30 PRO B C 1
ATOM 2699 O O . PRO B 1 30 ? 36.906 -4.984 17.766 1 86.12 30 PRO B O 1
ATOM 2702 N N . THR B 1 31 ? 37.562 -3.336 16.469 1 81.19 31 THR B N 1
ATOM 2703 C CA . THR B 1 31 ? 36.781 -2.348 17.234 1 81.19 31 THR B CA 1
ATOM 2704 C C . THR B 1 31 ? 35.312 -2.627 17.141 1 81.19 31 THR B C 1
ATOM 2706 O O . THR B 1 31 ? 34.594 -2.568 18.156 1 81.19 31 THR B O 1
ATOM 2709 N N . PHE B 1 32 ? 34.844 -2.893 15.961 1 86.5 32 PHE B N 1
ATOM 2710 C CA . PHE B 1 32 ? 33.438 -3.191 15.727 1 86.5 32 PHE B CA 1
ATOM 2711 C C . PHE B 1 32 ? 33 -4.434 16.5 1 86.5 32 PHE B C 1
ATOM 2713 O O . PHE B 1 32 ? 31.969 -4.438 17.156 1 86.5 32 PHE B O 1
ATOM 2720 N N . SER B 1 33 ? 33.812 -5.418 16.406 1 86.44 33 SER B N 1
ATOM 2721 C CA . SER B 1 33 ? 33.531 -6.672 17.109 1 86.44 33 SER B CA 1
ATOM 2722 C C . SER B 1 33 ? 33.438 -6.465 18.609 1 86.44 33 SER B C 1
ATOM 2724 O O . SER B 1 33 ? 32.594 -7.047 19.266 1 86.44 33 SER B O 1
ATOM 2726 N N . ARG B 1 34 ? 34.312 -5.648 19.078 1 81.25 34 ARG B N 1
ATOM 2727 C CA . ARG B 1 34 ? 34.312 -5.324 20.5 1 81.25 34 ARG B CA 1
ATOM 2728 C C . ARG B 1 34 ? 33.031 -4.598 20.891 1 81.25 34 ARG B C 1
ATOM 2730 O O . ARG B 1 34 ? 32.438 -4.867 21.938 1 81.25 34 ARG B O 1
ATOM 2737 N N . ARG B 1 35 ? 32.625 -3.707 20.031 1 80.81 35 ARG B N 1
ATOM 2738 C CA . ARG B 1 35 ? 31.406 -2.955 20.297 1 80.81 35 ARG B CA 1
ATOM 2739 C C . ARG B 1 35 ? 30.203 -3.883 20.359 1 80.81 35 ARG B C 1
ATOM 2741 O O . ARG B 1 35 ? 29.344 -3.725 21.234 1 80.81 35 ARG B O 1
ATOM 2748 N N . ILE B 1 36 ? 30.156 -4.785 19.469 1 86.38 36 ILE B N 1
ATOM 2749 C CA . ILE B 1 36 ? 29.047 -5.73 19.438 1 86.38 36 ILE B CA 1
ATOM 2750 C C . ILE B 1 36 ? 29.078 -6.625 20.672 1 86.38 36 ILE B C 1
ATOM 2752 O O . ILE B 1 36 ? 28.031 -6.914 21.266 1 86.38 36 ILE B O 1
ATOM 2756 N N . LYS B 1 37 ? 30.234 -7.051 20.984 1 85 37 LYS B N 1
ATOM 2757 C CA . LYS B 1 37 ? 30.391 -7.852 22.203 1 85 37 LYS B CA 1
ATOM 2758 C C . LYS B 1 37 ? 29.938 -7.082 23.438 1 85 37 LYS B C 1
ATOM 2760 O O . LYS B 1 37 ? 29.266 -7.637 24.312 1 85 37 LYS B O 1
ATOM 2765 N N . LEU B 1 38 ? 30.328 -5.867 23.469 1 77.81 38 LEU B N 1
ATOM 2766 C CA . LEU B 1 38 ? 29.922 -5.02 24.578 1 77.81 38 LEU B CA 1
ATOM 2767 C C . LEU B 1 38 ? 28.406 -4.863 24.609 1 77.81 38 LEU B C 1
ATOM 2769 O O . LEU B 1 38 ? 27.797 -4.859 25.672 1 77.81 38 LEU B O 1
ATOM 2773 N N . LEU B 1 39 ? 27.844 -4.633 23.469 1 79.75 39 LEU B N 1
ATOM 2774 C CA . LEU B 1 39 ? 26.391 -4.555 23.359 1 79.75 39 LEU B CA 1
ATOM 2775 C C . LEU B 1 39 ? 25.734 -5.828 23.875 1 79.75 39 LEU B C 1
ATOM 2777 O O . LEU B 1 39 ? 24.781 -5.762 24.656 1 79.75 39 LEU B O 1
ATOM 2781 N N . GLU B 1 40 ? 26.25 -6.973 23.453 1 82 40 GLU B N 1
ATOM 2782 C CA . GLU B 1 40 ? 25.719 -8.25 23.922 1 82 40 GLU B CA 1
ATOM 2783 C C . GLU B 1 40 ? 25.875 -8.414 25.422 1 82 40 GLU B C 1
ATOM 2785 O O . GLU B 1 40 ? 24.984 -8.914 26.094 1 82 40 GLU B O 1
ATOM 2790 N N . GLU B 1 41 ? 26.984 -7.965 25.906 1 76.06 41 GLU B N 1
ATOM 2791 C CA . GLU B 1 41 ? 27.25 -7.996 27.344 1 76.06 41 GLU B CA 1
ATOM 2792 C C . GLU B 1 41 ? 26.266 -7.098 28.109 1 76.06 41 GLU B C 1
ATOM 2794 O O . GLU B 1 41 ? 25.719 -7.5 29.125 1 76.06 41 GLU B O 1
ATOM 2799 N N . GLU B 1 42 ? 26.156 -5.98 27.531 1 70.94 42 GLU B N 1
ATOM 2800 C CA . GLU B 1 42 ? 25.234 -5.039 28.156 1 70.94 42 GLU B CA 1
ATOM 2801 C C . GLU B 1 42 ? 23.812 -5.574 28.141 1 70.94 42 GLU B C 1
ATOM 2803 O O . GLU B 1 42 ? 23.047 -5.367 29.094 1 70.94 42 GLU B O 1
ATOM 2808 N N . MET B 1 43 ? 23.484 -6.195 27.078 1 73.56 43 MET B N 1
ATOM 2809 C CA . MET B 1 43 ? 22.141 -6.754 26.922 1 73.56 43 MET B CA 1
ATOM 2810 C C . MET B 1 43 ? 22.016 -8.07 27.688 1 73.56 43 MET B C 1
ATOM 2812 O O . MET B 1 43 ? 20.906 -8.555 27.922 1 73.56 43 MET B O 1
ATOM 2816 N N . GLY B 1 44 ? 23.125 -8.656 28.031 1 72.12 44 GLY B N 1
ATOM 2817 C CA . GLY B 1 44 ? 23.172 -9.883 28.812 1 72.12 44 GLY B CA 1
ATOM 2818 C C . GLY B 1 44 ? 22.844 -11.117 28 1 72.12 44 GLY B C 1
ATOM 2819 O O . GLY B 1 44 ? 22.469 -12.156 28.562 1 72.12 44 GLY B O 1
ATOM 2820 N N . THR B 1 45 ? 22.766 -10.969 26.734 1 77.06 45 THR B N 1
ATOM 2821 C CA . THR B 1 45 ? 22.453 -12.102 25.875 1 77.06 45 THR B CA 1
ATOM 2822 C C . THR B 1 45 ? 23.219 -12.016 24.562 1 77.06 45 THR B C 1
ATOM 2824 O O . THR B 1 45 ? 23.672 -10.938 24.172 1 77.06 45 THR B O 1
ATOM 2827 N N . THR B 1 46 ? 23.375 -13.188 24 1 81.88 46 THR B N 1
ATOM 2828 C CA . THR B 1 46 ? 23.984 -13.25 22.672 1 81.88 46 THR B CA 1
ATOM 2829 C C . THR B 1 46 ? 22.969 -12.883 21.594 1 81.88 46 THR B C 1
ATOM 2831 O O . THR B 1 46 ? 21.875 -13.453 21.547 1 81.88 46 THR B O 1
ATOM 2834 N N . LEU B 1 47 ? 23.375 -11.859 20.875 1 84.06 47 LEU B N 1
ATOM 2835 C CA . LEU B 1 47 ? 22.453 -11.359 19.859 1 84.06 47 LEU B CA 1
ATOM 2836 C C . LEU B 1 47 ? 22.812 -11.93 18.484 1 84.06 47 LEU B C 1
ATOM 2838 O O . LEU B 1 47 ? 21.938 -12.062 17.625 1 84.06 47 LEU B O 1
ATOM 2842 N N . ILE B 1 48 ? 24.109 -12.266 18.328 1 82.88 48 ILE B N 1
ATOM 2843 C CA . ILE B 1 48 ? 24.609 -12.68 17.016 1 82.88 48 ILE B CA 1
ATOM 2844 C C . ILE B 1 48 ? 25 -14.156 17.047 1 82.88 48 ILE B C 1
ATOM 2846 O O . ILE B 1 48 ? 25.688 -14.602 17.984 1 82.88 48 ILE B O 1
ATOM 2850 N N . ASN B 1 49 ? 24.406 -14.883 16.156 1 79.62 49 ASN B N 1
ATOM 2851 C CA . ASN B 1 49 ? 24.875 -16.25 15.938 1 79.62 49 ASN B CA 1
ATOM 2852 C C . ASN B 1 49 ? 26.094 -16.281 15.031 1 79.62 49 ASN B C 1
ATOM 2854 O O . ASN B 1 49 ? 25.984 -16.219 13.805 1 79.62 49 ASN B O 1
ATOM 2858 N N . ARG B 1 50 ? 27.25 -16.438 15.648 1 76.31 50 ARG B N 1
ATOM 2859 C CA . ARG B 1 50 ? 28.516 -16.359 14.93 1 76.31 50 ARG B CA 1
ATOM 2860 C C . ARG B 1 50 ? 28.875 -17.719 14.312 1 76.31 50 ARG B C 1
ATOM 2862 O O . ARG B 1 50 ? 29.875 -17.828 13.602 1 76.31 50 ARG B O 1
ATOM 2869 N N . GLN B 1 51 ? 27.969 -18.672 14.555 1 70.5 51 GLN B N 1
ATOM 2870 C CA . GLN B 1 51 ? 28.297 -20.016 14.078 1 70.5 51 GLN B CA 1
ATOM 2871 C C . GLN B 1 51 ? 27.781 -20.234 12.664 1 70.5 51 GLN B C 1
ATOM 2873 O O . GLN B 1 51 ? 28.031 -21.281 12.062 1 70.5 51 GLN B O 1
ATOM 2878 N N . THR B 1 52 ? 27.125 -19.297 12.258 1 65.62 52 THR B N 1
ATOM 2879 C CA . THR B 1 52 ? 26.609 -19.438 10.906 1 65.62 52 THR B CA 1
ATOM 2880 C C . THR B 1 52 ? 27.266 -18.422 9.961 1 65.62 52 THR B C 1
ATOM 2882 O O . THR B 1 52 ? 27.672 -17.344 10.391 1 65.62 52 THR B O 1
ATOM 2885 N N . LEU B 1 53 ? 27.672 -18.875 8.766 1 63.53 53 LEU B N 1
ATOM 2886 C CA . LEU B 1 53 ? 28.109 -17.984 7.703 1 63.53 53 LEU B CA 1
ATOM 2887 C C . LEU B 1 53 ? 27.141 -18.016 6.523 1 63.53 53 LEU B C 1
ATOM 2889 O O . LEU B 1 53 ? 26.922 -19.078 5.938 1 63.53 53 LEU B O 1
ATOM 2893 N N . PRO B 1 54 ? 26.484 -16.906 6.242 1 62.03 54 PRO B N 1
ATOM 2894 C CA . PRO B 1 54 ? 26.578 -15.586 6.875 1 62.03 54 PRO B CA 1
ATOM 2895 C C . PRO B 1 54 ? 26 -15.562 8.289 1 62.03 54 PRO B C 1
ATOM 2897 O O . PRO B 1 54 ? 25.172 -16.422 8.633 1 62.03 54 PRO B O 1
ATOM 2900 N N . LEU B 1 55 ? 26.516 -14.523 9.023 1 74.75 55 LEU B N 1
ATOM 2901 C CA . LEU B 1 55 ? 26.094 -14.398 10.414 1 74.75 55 LEU B CA 1
ATOM 2902 C C . LEU B 1 55 ? 24.562 -14.312 10.508 1 74.75 55 LEU B C 1
ATOM 2904 O O . LEU B 1 55 ? 23.922 -13.711 9.648 1 74.75 55 LEU B O 1
ATOM 2908 N N . SER B 1 56 ? 24.047 -15.094 11.359 1 78.06 56 SER B N 1
ATOM 2909 C CA . SER B 1 56 ? 22.625 -14.984 11.648 1 78.06 56 SER B CA 1
ATOM 2910 C C . SER B 1 56 ? 22.391 -14.414 13.047 1 78.06 56 SER B C 1
ATOM 2912 O O . SER B 1 56 ? 23.328 -14.289 13.836 1 78.06 56 SER B O 1
ATOM 2914 N N . LEU B 1 57 ? 21.156 -13.898 13.203 1 79 57 LEU B N 1
ATOM 2915 C CA . LEU B 1 57 ? 20.781 -13.383 14.516 1 79 57 LEU B CA 1
ATOM 2916 C C . LEU B 1 57 ? 20.203 -14.492 15.391 1 79 57 LEU B C 1
ATOM 2918 O O . LEU B 1 57 ? 19.547 -15.406 14.891 1 79 57 LEU B O 1
ATOM 2922 N N . THR B 1 58 ? 20.531 -14.484 16.672 1 74.19 58 THR B N 1
ATOM 2923 C CA . THR B 1 58 ? 19.812 -15.305 17.641 1 74.19 58 THR B CA 1
ATOM 2924 C C . THR B 1 58 ? 18.375 -14.812 17.797 1 74.19 58 THR B C 1
ATOM 2926 O O . THR B 1 58 ? 18.031 -13.727 17.344 1 74.19 58 THR B O 1
ATOM 2929 N N . PRO B 1 59 ? 17.562 -15.617 18.359 1 64.88 59 PRO B N 1
ATOM 2930 C CA . PRO B 1 59 ? 16.219 -15.125 18.656 1 64.88 59 PRO B CA 1
ATOM 2931 C C . PRO B 1 59 ? 16.219 -13.812 19.438 1 64.88 59 PRO B C 1
ATOM 2933 O O . PRO B 1 59 ? 15.422 -12.922 19.156 1 64.88 59 PRO B O 1
ATOM 2936 N N . ALA B 1 60 ? 17.094 -13.766 20.312 1 69.38 60 ALA B N 1
ATOM 2937 C CA . ALA B 1 60 ? 17.281 -12.523 21.047 1 69.38 60 ALA B CA 1
ATOM 2938 C C . ALA B 1 60 ? 17.75 -11.406 20.125 1 69.38 60 ALA B C 1
ATOM 2940 O O . ALA B 1 60 ? 17.344 -10.25 20.281 1 69.38 60 ALA B O 1
ATOM 2941 N N . GLY B 1 61 ? 18.562 -11.766 19.203 1 77 61 GLY B N 1
ATOM 2942 C CA . GLY B 1 61 ? 19.031 -10.805 18.219 1 77 61 GLY B CA 1
ATOM 2943 C C . GLY B 1 61 ? 17.922 -10.273 17.328 1 77 61 GLY B C 1
ATOM 2944 O O . GLY B 1 61 ? 17.859 -9.07 17.047 1 77 61 GLY B O 1
ATOM 2945 N N . GLU B 1 62 ? 17.078 -11.102 16.984 1 70.81 62 GLU B N 1
ATOM 2946 C CA . GLU B 1 62 ? 15.938 -10.695 16.172 1 70.81 62 GLU B CA 1
ATOM 2947 C C . GLU B 1 62 ? 15.023 -9.75 16.953 1 70.81 62 GLU B C 1
ATOM 2949 O O . GLU B 1 62 ? 14.539 -8.758 16.406 1 70.81 62 GLU B O 1
ATOM 2954 N N . ALA B 1 63 ? 14.836 -10.094 18.172 1 63.81 63 ALA B N 1
ATOM 2955 C CA . ALA B 1 63 ? 14.047 -9.227 19.031 1 63.81 63 ALA B CA 1
ATOM 2956 C C . ALA B 1 63 ? 14.719 -7.863 19.203 1 63.81 63 ALA B C 1
ATOM 2958 O O . ALA B 1 63 ? 14.047 -6.828 19.156 1 63.81 63 ALA B O 1
ATOM 2959 N N . PHE B 1 64 ? 16.031 -7.945 19.422 1 68.81 64 PHE B N 1
ATOM 2960 C CA . PHE B 1 64 ? 16.781 -6.711 19.594 1 68.81 64 PHE B CA 1
ATOM 2961 C C . PHE B 1 64 ? 16.766 -5.883 18.312 1 68.81 64 PHE B C 1
ATOM 2963 O O . PHE B 1 64 ? 16.688 -4.652 18.359 1 68.81 64 PHE B O 1
ATOM 2970 N N . LEU B 1 65 ? 16.797 -6.594 17.203 1 71.94 65 LEU B N 1
ATOM 2971 C CA . LEU B 1 65 ? 16.703 -5.914 15.906 1 71.94 65 LEU B CA 1
ATOM 2972 C C . LEU B 1 65 ? 15.406 -5.137 15.789 1 71.94 65 LEU B C 1
ATOM 2974 O O . LEU B 1 65 ? 15.398 -3.984 15.344 1 71.94 65 LEU B O 1
ATOM 2978 N N . GLY B 1 66 ? 14.438 -5.727 16.094 1 63.34 66 GLY B N 1
ATOM 2979 C CA . GLY B 1 66 ? 13.172 -5.023 16.156 1 63.34 66 GLY B CA 1
ATOM 2980 C C . GLY B 1 66 ? 13.211 -3.793 17.047 1 63.34 66 GLY B C 1
ATOM 2981 O O . GLY B 1 66 ? 12.727 -2.729 16.656 1 63.34 66 GLY B O 1
ATOM 2982 N N . MET B 1 67 ? 13.867 -3.992 18.141 1 58.16 67 MET B N 1
ATOM 2983 C CA . MET B 1 67 ? 14.016 -2.885 19.078 1 58.16 67 MET B CA 1
ATOM 2984 C C . MET B 1 67 ? 14.883 -1.779 18.469 1 58.16 67 MET B C 1
ATOM 2986 O O . MET B 1 67 ? 14.602 -0.595 18.672 1 58.16 67 MET B O 1
ATOM 2990 N N . CYS B 1 68 ? 15.953 -2.182 17.859 1 64.12 68 CYS B N 1
ATOM 2991 C CA . CYS B 1 68 ? 16.828 -1.203 17.219 1 64.12 68 CYS B CA 1
ATOM 2992 C C . CYS B 1 68 ? 16.078 -0.389 16.172 1 64.12 68 CYS B C 1
ATOM 2994 O O . CYS B 1 68 ? 16.234 0.831 16.109 1 64.12 68 CYS B O 1
ATOM 2996 N N . HIS B 1 69 ? 15.359 -1.111 15.445 1 59.72 69 HIS B N 1
ATOM 2997 C CA . HIS B 1 69 ? 14.562 -0.417 14.445 1 59.72 69 HIS B CA 1
ATOM 2998 C C . HIS B 1 69 ? 13.594 0.569 15.094 1 59.72 69 HIS B C 1
ATOM 3000 O O . HIS B 1 69 ? 13.43 1.692 14.609 1 59.72 69 HIS B O 1
ATOM 3006 N N . ASP B 1 70 ? 13.102 0.142 16.172 1 53.16 70 ASP B N 1
ATOM 3007 C CA . ASP B 1 70 ? 12.195 1.001 16.922 1 53.16 70 ASP B CA 1
ATOM 3008 C C . ASP B 1 70 ? 12.914 2.236 17.453 1 53.16 70 ASP B C 1
ATOM 3010 O O . ASP B 1 70 ? 12.383 3.348 17.391 1 53.16 70 ASP B O 1
ATOM 3014 N N . VAL B 1 71 ? 14.062 1.947 17.984 1 52.75 71 VAL B N 1
ATOM 3015 C CA . VAL B 1 71 ? 14.836 3.051 18.531 1 52.75 71 VAL B CA 1
ATOM 3016 C C . VAL B 1 71 ? 15.258 4.004 17.422 1 52.75 71 VAL B C 1
ATOM 3018 O O . VAL B 1 71 ? 15.18 5.227 17.578 1 52.75 71 VAL B O 1
ATOM 3021 N N . THR B 1 72 ? 15.789 3.396 16.391 1 52.97 72 THR B N 1
ATOM 3022 C CA . THR B 1 72 ? 16.172 4.262 15.273 1 52.97 72 THR B CA 1
ATOM 3023 C C . THR B 1 72 ? 14.961 5.047 14.773 1 52.97 72 THR B C 1
ATOM 3025 O O . THR B 1 72 ? 15.086 6.223 14.422 1 52.97 72 THR B O 1
ATOM 3028 N N . ARG B 1 73 ? 13.961 4.371 14.766 1 50 73 ARG B N 1
ATOM 3029 C CA . ARG B 1 73 ? 12.711 5.062 14.453 1 50 73 ARG B CA 1
ATOM 3030 C C . ARG B 1 73 ? 12.445 6.188 15.445 1 50 73 ARG B C 1
ATOM 3032 O O . ARG B 1 73 ? 12.039 7.285 15.055 1 50 73 ARG B O 1
ATOM 3039 N N . ARG B 1 74 ? 12.812 5.832 16.609 1 47.84 74 ARG B N 1
ATOM 3040 C CA . ARG B 1 74 ? 12.625 6.844 17.641 1 47.84 74 ARG B CA 1
ATOM 3041 C C . ARG B 1 74 ? 13.594 8.008 17.453 1 47.84 74 ARG B C 1
ATOM 3043 O O . ARG B 1 74 ? 13.227 9.172 17.656 1 47.84 74 ARG B O 1
ATOM 3050 N N . VAL B 1 75 ? 14.828 7.652 17.203 1 50.25 75 VAL B N 1
ATOM 3051 C CA . VAL B 1 75 ? 15.766 8.719 16.875 1 50.25 75 VAL B CA 1
ATOM 3052 C C . VAL B 1 75 ? 15.25 9.516 15.688 1 50.25 75 VAL B C 1
ATOM 3054 O O . VAL B 1 75 ? 15.328 10.75 15.672 1 50.25 75 VAL B O 1
ATOM 3057 N N . GLU B 1 76 ? 14.828 8.773 14.734 1 51 76 GLU B N 1
ATOM 3058 C CA . GLU B 1 76 ? 14.211 9.438 13.586 1 51 76 GLU B CA 1
ATOM 3059 C C . GLU B 1 76 ? 13.031 10.305 14.023 1 51 76 GLU B C 1
ATOM 3061 O O . GLU B 1 76 ? 12.852 11.414 13.516 1 51 76 GLU B O 1
ATOM 3066 N N . VAL B 1 77 ? 12.445 9.758 14.977 1 50.03 77 VAL B N 1
ATOM 3067 C CA . VAL B 1 77 ? 11.359 10.523 15.57 1 50.03 77 VAL B CA 1
ATOM 3068 C C . VAL B 1 77 ? 11.914 11.789 16.234 1 50.03 77 VAL B C 1
ATOM 3070 O O . VAL B 1 77 ? 11.328 12.867 16.109 1 50.03 77 VAL B O 1
ATOM 3073 N N . ALA B 1 78 ? 13.023 11.539 16.859 1 50.75 78 ALA B N 1
ATOM 3074 C CA . ALA B 1 78 ? 13.648 12.703 17.484 1 50.75 78 ALA B CA 1
ATOM 3075 C C . ALA B 1 78 ? 14.055 13.734 16.422 1 50.75 78 ALA B C 1
ATOM 3077 O O . ALA B 1 78 ? 13.867 14.938 16.609 1 50.75 78 ALA B O 1
ATOM 3078 N N . ARG B 1 79 ? 14.695 13.266 15.422 1 52.22 79 ARG B N 1
ATOM 3079 C CA . ARG B 1 79 ? 15.008 14.164 14.312 1 52.22 79 ARG B CA 1
ATOM 3080 C C . ARG B 1 79 ? 13.742 14.82 13.766 1 52.22 79 ARG B C 1
ATOM 3082 O O . ARG B 1 79 ? 13.742 16.016 13.461 1 52.22 79 ARG B O 1
ATOM 3089 N N . GLN B 1 80 ? 12.797 14.016 13.727 1 53.12 80 GLN B N 1
ATOM 3090 C CA . GLN B 1 80 ? 11.5 14.539 13.32 1 53.12 80 GLN B CA 1
ATOM 3091 C C . GLN B 1 80 ? 11.008 15.609 14.289 1 53.12 80 GLN B C 1
ATOM 3093 O O . GLN B 1 80 ? 10.43 16.609 13.867 1 53.12 80 GLN B O 1
ATOM 3098 N N . ARG B 1 81 ? 11.352 15.328 15.477 1 52.78 81 ARG B N 1
ATOM 3099 C CA . ARG B 1 81 ? 10.984 16.312 16.484 1 52.78 81 ARG B CA 1
ATOM 3100 C C . ARG B 1 81 ? 11.719 17.625 16.25 1 52.78 81 ARG B C 1
ATOM 3102 O O . ARG B 1 81 ? 11.141 18.703 16.422 1 52.78 81 ARG B O 1
ATOM 3109 N N . LEU B 1 82 ? 12.922 17.453 15.906 1 52.16 82 LEU B N 1
ATOM 3110 C CA . LEU B 1 82 ? 13.664 18.672 15.594 1 52.16 82 LEU B CA 1
ATOM 3111 C C . LEU B 1 82 ? 13.07 19.375 14.375 1 52.16 82 LEU B C 1
ATOM 3113 O O . LEU B 1 82 ? 12.945 20.594 14.352 1 52.16 82 LEU B O 1
ATOM 3117 N N . ALA B 1 83 ? 12.797 18.594 13.367 1 55.75 83 ALA B N 1
ATOM 3118 C CA . ALA B 1 83 ? 12.117 19.141 12.195 1 55.75 83 ALA B CA 1
ATOM 3119 C C . ALA B 1 83 ? 10.781 19.766 12.586 1 55.75 83 ALA B C 1
ATOM 3121 O O . ALA B 1 83 ? 10.414 20.828 12.062 1 55.75 83 ALA B O 1
ATOM 3122 N N . GLN B 1 84 ? 10.188 19.109 13.562 1 58 84 GLN B N 1
ATOM 3123 C CA . GLN B 1 84 ? 8.93 19.625 14.102 1 58 84 GLN B CA 1
ATOM 3124 C C . GLN B 1 84 ? 9.125 21.016 14.711 1 58 84 GLN B C 1
ATOM 3126 O O . GLN B 1 84 ? 8.281 21.906 14.539 1 58 84 GLN B O 1
ATOM 3131 N N . MET B 1 85 ? 10.203 21.094 15.344 1 54.81 85 MET B N 1
ATOM 3132 C CA . MET B 1 85 ? 10.5 22.391 15.969 1 54.81 85 MET B CA 1
ATOM 3133 C C . MET B 1 85 ? 10.695 23.469 14.914 1 54.81 85 MET B C 1
ATOM 3135 O O . MET B 1 85 ? 10.234 24.594 15.078 1 54.81 85 MET B O 1
ATOM 3139 N N . ALA B 1 86 ? 11.336 23.094 13.875 1 57.12 86 ALA B N 1
ATOM 3140 C CA . ALA B 1 86 ? 11.555 24.047 12.781 1 57.12 86 ALA B CA 1
ATOM 3141 C C . ALA B 1 86 ? 10.234 24.406 12.102 1 57.12 86 ALA B C 1
ATOM 3143 O O . ALA B 1 86 ? 10 25.578 11.766 1 57.12 86 ALA B O 1
ATOM 3144 N N . GLU B 1 87 ? 9.43 23.422 11.914 1 61.47 87 GLU B N 1
ATOM 3145 C CA . GLU B 1 87 ? 8.117 23.672 11.32 1 61.47 87 GLU B CA 1
ATOM 3146 C C . GLU B 1 87 ? 7.258 24.547 12.227 1 61.47 87 GLU B C 1
ATOM 3148 O O . GLU B 1 87 ? 6.562 25.438 11.758 1 61.47 87 GLU B O 1
ATOM 3153 N N . GLU B 1 88 ? 7.324 24.188 13.43 1 59.38 88 GLU B N 1
ATOM 3154 C CA . GLU B 1 88 ? 6.59 24.984 14.398 1 59.38 88 GLU B CA 1
ATOM 3155 C C . GLU B 1 88 ? 7.043 26.453 14.352 1 59.38 88 GLU B C 1
ATOM 3157 O O . GLU B 1 88 ? 6.215 27.359 14.391 1 59.38 88 GLU B O 1
ATOM 3162 N N . GLN B 1 89 ? 8.266 26.547 14.18 1 54.41 89 GLN B N 1
ATOM 3163 C CA . GLN B 1 89 ? 8.82 27.906 14.109 1 54.41 89 GLN B CA 1
ATOM 3164 C C . GLN B 1 89 ? 8.391 28.609 12.828 1 54.41 89 GLN B C 1
ATOM 3166 O O . GLN B 1 89 ? 8.188 29.828 12.82 1 54.41 89 GLN B O 1
ATOM 3171 N N . ALA B 1 90 ? 8.18 27.859 11.859 1 65.56 90 ALA B N 1
ATOM 3172 C CA . ALA B 1 90 ? 7.793 28.438 10.57 1 65.56 90 ALA B CA 1
ATOM 3173 C C . ALA B 1 90 ? 6.277 28.547 10.453 1 65.56 90 ALA B C 1
ATOM 3175 O O . ALA B 1 90 ? 5.754 29 9.438 1 65.56 90 ALA B O 1
ATOM 3176 N N . GLY B 1 91 ? 5.547 28.078 11.523 1 73.5 91 GLY B N 1
ATOM 3177 C CA . GLY B 1 91 ? 4.098 28.172 11.508 1 73.5 91 GLY B CA 1
ATOM 3178 C C . GLY B 1 91 ? 3.434 27.078 10.695 1 73.5 91 GLY B C 1
ATOM 3179 O O . GLY B 1 91 ? 2.246 27.172 10.375 1 73.5 91 GLY B O 1
ATOM 3180 N N . GLN B 1 92 ? 4.164 26.062 10.43 1 85.25 92 GLN B N 1
ATOM 3181 C CA . GLN B 1 92 ? 3.617 24.984 9.625 1 85.25 92 GLN B CA 1
ATOM 3182 C C . GLN B 1 92 ? 2.906 23.953 10.5 1 85.25 92 GLN B C 1
ATOM 3184 O O . GLN B 1 92 ? 3.305 23.719 11.641 1 85.25 92 GLN B O 1
ATOM 3189 N N . LEU B 1 93 ? 1.767 23.438 9.953 1 91.75 93 LEU B N 1
ATOM 3190 C CA . LEU B 1 93 ? 0.972 22.453 10.672 1 91.75 93 LEU B CA 1
ATOM 3191 C C . LEU B 1 93 ? 1.157 21.062 10.055 1 91.75 93 LEU B C 1
ATOM 3193 O O . LEU B 1 93 ? 1.006 20.891 8.844 1 91.75 93 LEU B O 1
ATOM 3197 N N . ARG B 1 94 ? 1.494 20.109 10.93 1 93 94 ARG B N 1
ATOM 3198 C CA . ARG B 1 94 ? 1.64 18.719 10.477 1 93 94 ARG B CA 1
ATOM 3199 C C . ARG B 1 94 ? 0.278 18.062 10.297 1 93 94 ARG B C 1
ATOM 3201 O O . ARG B 1 94 ? -0.478 17.906 11.258 1 93 94 ARG B O 1
ATOM 3208 N N . LEU B 1 95 ? 0.081 17.594 9.078 1 96.19 95 LEU B N 1
ATOM 3209 C CA . LEU B 1 95 ? -1.193 16.984 8.719 1 96.19 95 LEU B CA 1
ATOM 3210 C C . LEU B 1 95 ? -1.036 15.477 8.516 1 96.19 95 LEU B C 1
ATOM 3212 O O . LEU B 1 95 ? -0.298 15.031 7.629 1 96.19 95 LEU B O 1
ATOM 3216 N N . GLY B 1 96 ? -1.646 14.688 9.406 1 97.19 96 GLY B N 1
ATOM 3217 C CA . GLY B 1 96 ? -1.785 13.258 9.148 1 97.19 96 GLY B CA 1
ATOM 3218 C C . GLY B 1 96 ? -2.98 12.93 8.273 1 97.19 96 GLY B C 1
ATOM 3219 O O . GLY B 1 96 ? -4.07 13.461 8.477 1 97.19 96 GLY B O 1
ATOM 3220 N N . ALA B 1 97 ? -2.723 12.062 7.297 1 96.88 97 ALA B N 1
ATOM 3221 C CA . ALA B 1 97 ? -3.811 11.641 6.418 1 96.88 97 ALA B CA 1
ATOM 3222 C C . ALA B 1 97 ? -3.475 10.328 5.723 1 96.88 97 ALA B C 1
ATOM 3224 O O . ALA B 1 97 ? -2.311 10.062 5.414 1 96.88 97 ALA B O 1
ATOM 3225 N N . PRO B 1 98 ? -4.547 9.523 5.512 1 95.75 98 PRO B N 1
ATOM 3226 C CA . PRO B 1 98 ? -4.309 8.406 4.594 1 95.75 98 PRO B CA 1
ATOM 3227 C C . PRO B 1 98 ? -3.869 8.867 3.205 1 95.75 98 PRO B C 1
ATOM 3229 O O . PRO B 1 98 ? -4.227 9.969 2.775 1 95.75 98 PRO B O 1
ATOM 3232 N N . GLN B 1 99 ? -3.135 8.016 2.539 1 94.38 99 GLN B N 1
ATOM 3233 C CA . GLN B 1 99 ? -2.586 8.375 1.237 1 94.38 99 GLN B CA 1
ATOM 3234 C C . GLN B 1 99 ? -3.697 8.711 0.244 1 94.38 99 GLN B C 1
ATOM 3236 O O . GLN B 1 99 ? -3.553 9.617 -0.575 1 94.38 99 GLN B O 1
ATOM 3241 N N . GLY B 1 100 ? -4.754 7.996 0.29 1 93.62 100 GLY B N 1
ATOM 3242 C CA . GLY B 1 100 ? -5.855 8.258 -0.621 1 93.62 100 GLY B CA 1
ATOM 3243 C C . GLY B 1 100 ? -6.379 9.68 -0.53 1 93.62 100 GLY B C 1
ATOM 3244 O O . GLY B 1 100 ? -6.699 10.297 -1.549 1 93.62 100 GLY B O 1
ATOM 3245 N N . LEU B 1 101 ? -6.496 10.211 0.629 1 96.06 101 LEU B N 1
ATOM 3246 C CA . LEU B 1 101 ? -6.984 11.57 0.812 1 96.06 101 LEU B CA 1
ATOM 3247 C C . LEU B 1 101 ? -5.938 12.586 0.378 1 96.06 101 LEU B C 1
ATOM 3249 O O . LEU B 1 101 ? -6.277 13.656 -0.139 1 96.06 101 LEU B O 1
ATOM 3253 N N . LEU B 1 102 ? -4.672 12.266 0.536 1 94.38 102 LEU B N 1
ATOM 3254 C CA . LEU B 1 102 ? -3.594 13.141 0.087 1 94.38 102 LEU B CA 1
ATOM 3255 C C . LEU B 1 102 ? -3.59 13.266 -1.433 1 94.38 102 LEU B C 1
ATOM 3257 O O . LEU B 1 102 ? -3.266 14.32 -1.974 1 94.38 102 LEU B O 1
ATOM 3261 N N . THR B 1 103 ? -4.035 12.203 -2.066 1 91.62 103 THR B N 1
ATOM 3262 C CA . THR B 1 103 ? -3.902 12.156 -3.52 1 91.62 103 THR B CA 1
ATOM 3263 C C . THR B 1 103 ? -5.168 12.68 -4.195 1 91.62 103 THR B C 1
ATOM 3265 O O . THR B 1 103 ? -5.09 13.391 -5.199 1 91.62 103 THR B O 1
ATOM 3268 N N . SER B 1 104 ? -6.266 12.43 -3.658 1 91 104 SER B N 1
ATOM 3269 C CA . SER B 1 104 ? -7.484 12.641 -4.43 1 91 104 SER B CA 1
ATOM 3270 C C . SER B 1 104 ? -8.328 13.766 -3.832 1 91 104 SER B C 1
ATOM 3272 O O . SER B 1 104 ? -9.219 14.297 -4.496 1 91 104 SER B O 1
ATOM 3274 N N . PHE B 1 105 ? -8.133 14.141 -2.611 1 94.81 105 PHE B N 1
ATOM 3275 C CA . PHE B 1 105 ? -9.008 15.117 -1.969 1 94.81 105 PHE B CA 1
ATOM 3276 C C . PHE B 1 105 ? -8.242 16.406 -1.648 1 94.81 105 PHE B C 1
ATOM 3278 O O . PHE B 1 105 ? -8.656 17.484 -2.057 1 94.81 105 PHE B O 1
ATOM 3285 N N . LEU B 1 106 ? -7.105 16.328 -0.959 1 94.56 106 LEU B N 1
ATOM 3286 C CA . LEU B 1 106 ? -6.414 17.453 -0.355 1 94.56 106 LEU B CA 1
ATOM 3287 C C . LEU B 1 106 ? -6.027 18.484 -1.413 1 94.56 106 LEU B C 1
ATOM 3289 O O . LEU B 1 106 ? -6.266 19.688 -1.238 1 94.56 106 LEU B O 1
ATOM 3293 N N . PRO B 1 107 ? -5.457 18.016 -2.543 1 91.06 107 PRO B N 1
ATOM 3294 C CA . PRO B 1 107 ? -5.074 19.016 -3.549 1 91.06 107 PRO B CA 1
ATOM 3295 C C . PRO B 1 107 ? -6.262 19.844 -4.043 1 91.06 107 PRO B C 1
ATOM 3297 O O . PRO B 1 107 ? -6.16 21.062 -4.176 1 91.06 107 PRO B O 1
ATOM 3300 N N . HIS B 1 108 ? -7.352 19.203 -4.262 1 90.56 108 HIS B N 1
ATOM 3301 C CA . HIS B 1 108 ? -8.539 19.891 -4.746 1 90.56 108 HIS B CA 1
ATOM 3302 C C . HIS B 1 108 ? -9.133 20.797 -3.67 1 90.56 108 HIS B C 1
ATOM 3304 O O . HIS B 1 108 ? -9.57 21.922 -3.963 1 90.56 108 HIS B O 1
ATOM 3310 N N . TRP B 1 109 ? -9.117 20.328 -2.498 1 92.56 109 TRP B N 1
ATOM 3311 C CA . TRP B 1 109 ? -9.641 21.094 -1.379 1 92.56 109 TRP B CA 1
ATOM 3312 C C . TRP B 1 109 ? -8.805 22.359 -1.159 1 92.56 109 TRP B C 1
ATOM 3314 O O . TRP B 1 109 ? -9.352 23.453 -0.966 1 92.56 109 TRP B O 1
ATOM 3324 N N . LEU B 1 110 ? -7.523 22.266 -1.219 1 91.44 110 LEU B N 1
ATOM 3325 C CA . LEU B 1 110 ? -6.621 23.406 -1.031 1 91.44 110 LEU B CA 1
ATOM 3326 C C . LEU B 1 110 ? -6.75 24.391 -2.182 1 91.44 110 LEU B C 1
ATOM 3328 O O . LEU B 1 110 ? -6.578 25.609 -1.989 1 91.44 110 LEU B O 1
ATOM 3332 N N . ALA B 1 111 ? -7.016 23.891 -3.369 1 90.19 111 ALA B N 1
ATOM 3333 C CA . ALA B 1 111 ? -7.145 24.734 -4.555 1 90.19 111 ALA B CA 1
ATOM 3334 C C . ALA B 1 111 ? -8.32 25.688 -4.418 1 90.19 111 ALA B C 1
ATOM 3336 O O . ALA B 1 111 ? -8.375 26.719 -5.109 1 90.19 111 ALA B O 1
ATOM 3337 N N . ASN B 1 112 ? -9.203 25.406 -3.531 1 89.31 112 ASN B N 1
ATOM 3338 C CA . ASN B 1 112 ? -10.383 26.234 -3.338 1 89.31 112 ASN B CA 1
ATOM 3339 C C . ASN B 1 112 ? -10.109 27.391 -2.373 1 89.31 112 ASN B C 1
ATOM 3341 O O . ASN B 1 112 ? -11 28.188 -2.086 1 89.31 112 ASN B O 1
ATOM 3345 N N . TRP B 1 113 ? -8.867 27.531 -1.958 1 91 113 TRP B N 1
ATOM 3346 C CA . TRP B 1 113 ? -8.477 28.578 -1.02 1 91 113 TRP B CA 1
ATOM 3347 C C . TRP B 1 113 ? -7.695 29.688 -1.728 1 91 113 TRP B C 1
ATOM 3349 O O . TRP B 1 113 ? -6.863 29.406 -2.596 1 91 113 TRP B O 1
ATOM 3359 N N . GLU B 1 114 ? -8.023 30.844 -1.366 1 87.06 114 GLU B N 1
ATOM 3360 C CA . GLU B 1 114 ? -7.168 31.938 -1.811 1 87.06 114 GLU B CA 1
ATOM 3361 C C . GLU B 1 114 ? -5.836 31.938 -1.067 1 87.06 114 GLU B C 1
ATOM 3363 O O . GLU B 1 114 ? -4.773 32 -1.688 1 87.06 114 GLU B O 1
ATOM 3368 N N . SER B 1 115 ? -5.902 31.797 0.168 1 89.06 115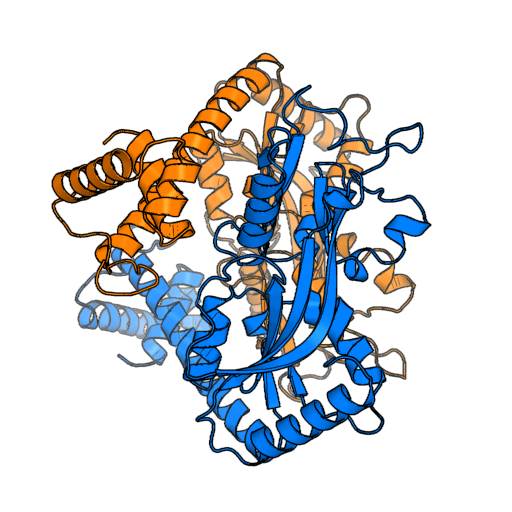 SER B N 1
ATOM 3369 C CA . SER B 1 115 ? -4.766 31.656 1.07 1 89.06 115 SER B CA 1
ATOM 3370 C C . SER B 1 115 ? -4.93 30.438 1.979 1 89.06 115 SER B C 1
ATOM 3372 O O . SER B 1 115 ? -5.488 30.547 3.074 1 89.06 115 SER B O 1
ATOM 3374 N N . PRO B 1 116 ? -4.375 29.359 1.523 1 88.38 116 PRO B N 1
ATOM 3375 C CA . PRO B 1 116 ? -4.586 28.125 2.293 1 88.38 116 PRO B CA 1
ATOM 3376 C C . PRO B 1 116 ? -3.764 28.094 3.582 1 88.38 116 PRO B C 1
ATOM 3378 O O . PRO B 1 116 ? -2.727 28.75 3.676 1 88.38 116 PRO B O 1
ATOM 3381 N N . PRO B 1 117 ? -4.324 27.422 4.633 1 89.69 117 PRO B N 1
ATOM 3382 C CA . PRO B 1 117 ? -3.5 27.203 5.82 1 89.69 117 PRO B CA 1
ATOM 3383 C C . PRO B 1 117 ? -2.195 26.469 5.504 1 89.69 117 PRO B C 1
ATOM 3385 O O . PRO B 1 117 ? -2.104 25.766 4.492 1 89.69 117 PRO B O 1
ATOM 3388 N N . PRO B 1 118 ? -1.24 26.719 6.348 1 89.5 118 PRO B N 1
ATOM 3389 C CA . PRO B 1 118 ? 0.08 26.141 6.098 1 89.5 118 PRO B CA 1
ATOM 3390 C C . PRO B 1 118 ? 0.169 24.672 6.527 1 89.5 118 PRO B C 1
ATOM 3392 O O . PRO B 1 118 ? 0.85 24.359 7.504 1 89.5 118 PRO B O 1
ATOM 3395 N N . LEU B 1 119 ? -0.415 23.875 5.789 1 91.12 119 LEU B N 1
ATOM 3396 C CA . LEU B 1 119 ? -0.458 22.438 6.082 1 91.12 119 LEU B CA 1
ATOM 3397 C C . LEU B 1 119 ? 0.702 21.719 5.414 1 91.12 119 LEU B C 1
ATOM 3399 O O . LEU B 1 119 ? 0.991 21.953 4.238 1 91.12 119 LEU B O 1
ATOM 3403 N N . VAL B 1 120 ? 1.363 20.906 6.188 1 90.81 120 VAL B N 1
ATOM 3404 C CA . VAL B 1 120 ? 2.428 20.047 5.672 1 90.81 120 VAL B CA 1
ATOM 3405 C C . VAL B 1 120 ? 2.09 18.594 5.93 1 90.81 120 VAL B C 1
ATOM 3407 O O . VAL B 1 120 ? 2.025 18.156 7.086 1 90.81 120 VAL B O 1
ATOM 3410 N N . PRO B 1 121 ? 1.949 17.828 4.852 1 93.94 121 PRO B N 1
ATOM 3411 C CA . PRO B 1 121 ? 1.611 16.422 5.059 1 93.94 121 PRO B CA 1
ATOM 3412 C C . PRO B 1 121 ? 2.709 15.648 5.789 1 93.94 121 PRO B C 1
ATOM 3414 O O . PRO B 1 121 ? 3.887 15.773 5.445 1 93.94 121 PRO B O 1
ATOM 3417 N N . TYR B 1 122 ? 2.314 14.969 6.852 1 94 122 TYR B N 1
ATOM 3418 C CA . TYR B 1 122 ? 3.168 14.016 7.547 1 94 122 TYR B CA 1
ATOM 3419 C C . TYR B 1 122 ? 3.109 12.648 6.883 1 94 122 TYR B C 1
ATOM 3421 O O . TYR B 1 122 ? 2.271 11.812 7.234 1 94 122 TYR B O 1
ATOM 3429 N N . LEU B 1 123 ? 4.082 12.312 6.078 1 94.75 123 LEU B N 1
ATOM 3430 C CA . LEU B 1 123 ? 3.955 11.227 5.109 1 94.75 123 LEU B CA 1
ATOM 3431 C C . LEU B 1 123 ? 4.129 9.875 5.789 1 94.75 123 LEU B C 1
ATOM 3433 O O . LEU B 1 123 ? 3.785 8.836 5.219 1 94.75 123 LEU B O 1
ATOM 3437 N N . ARG B 1 124 ? 4.543 9.836 6.996 1 90.69 124 ARG B N 1
ATOM 3438 C CA . ARG B 1 124 ? 4.625 8.586 7.746 1 90.69 124 ARG B CA 1
ATOM 3439 C C . ARG B 1 124 ? 3.232 8.07 8.109 1 90.69 124 ARG B C 1
ATOM 3441 O O . ARG B 1 124 ? 3.066 6.898 8.445 1 90.69 124 ARG B O 1
ATOM 3448 N N . ALA B 1 125 ? 2.314 8.93 7.988 1 93.88 125 ALA B N 1
ATOM 3449 C CA . ALA B 1 125 ? 0.962 8.617 8.445 1 93.88 125 ALA B CA 1
ATOM 3450 C C . ALA B 1 125 ? 0.134 7.996 7.324 1 93.88 125 ALA B C 1
ATOM 3452 O O . ALA B 1 125 ? -1.013 7.594 7.539 1 93.88 125 ALA B O 1
ATOM 3453 N N . THR B 1 126 ? 0.684 7.805 6.148 1 94.06 126 THR B N 1
ATOM 3454 C CA . THR B 1 126 ? -0.101 7.488 4.961 1 94.06 126 THR B CA 1
ATOM 3455 C C . THR B 1 126 ? -0.689 6.086 5.059 1 94.06 126 THR B C 1
ATOM 3457 O O . THR B 1 126 ? -1.635 5.75 4.34 1 94.06 126 THR B O 1
ATOM 3460 N N . ALA B 1 127 ? -0.149 5.25 5.895 1 90.19 127 ALA B N 1
ATOM 3461 C CA . ALA B 1 127 ? -0.61 3.865 5.988 1 90.19 127 ALA B CA 1
ATOM 3462 C C . ALA B 1 127 ? -1.077 3.539 7.406 1 90.19 127 ALA B C 1
ATOM 3464 O O . ALA B 1 127 ? -1.016 2.385 7.836 1 90.19 127 ALA B O 1
ATOM 3465 N N . TRP B 1 128 ? -1.512 4.523 8.148 1 90.88 128 TRP B N 1
ATOM 3466 C CA . TRP B 1 128 ? -1.986 4.348 9.516 1 90.88 128 TRP B CA 1
ATOM 3467 C C . TRP B 1 128 ? -3.445 3.904 9.531 1 90.88 128 TRP B C 1
ATOM 3469 O O . TRP B 1 128 ? -4.16 4.055 8.539 1 90.88 128 TRP B O 1
ATOM 3479 N N . LEU B 1 129 ? -3.762 3.229 10.609 1 85.56 129 LEU B N 1
ATOM 3480 C CA . LEU B 1 129 ? -5.168 2.982 10.914 1 85.56 129 LEU B CA 1
ATOM 3481 C C . LEU B 1 129 ? -5.738 4.102 11.781 1 85.56 129 LEU B C 1
ATOM 3483 O O . LEU B 1 129 ? -4.996 4.953 12.273 1 85.56 129 LEU B O 1
ATOM 3487 N N . MET B 1 130 ? -7 4.094 11.891 1 85.44 130 MET B N 1
ATOM 3488 C CA . MET B 1 130 ? -7.684 5.199 12.562 1 85.44 130 MET B CA 1
ATOM 3489 C C . MET B 1 130 ? -7.109 5.422 13.961 1 85.44 130 MET B C 1
ATOM 3491 O O . MET B 1 130 ? -6.855 6.559 14.359 1 85.44 130 MET B O 1
ATOM 3495 N N . GLY B 1 131 ? -6.902 4.398 14.703 1 83.75 131 GLY B N 1
ATOM 3496 C CA . GLY B 1 131 ? -6.363 4.516 16.047 1 83.75 131 GLY B CA 1
ATOM 3497 C C . GLY B 1 131 ? -5.012 5.211 16.094 1 83.75 131 GLY B C 1
ATOM 3498 O O . GLY B 1 131 ? -4.723 5.961 17.016 1 83.75 131 GLY B O 1
ATOM 3499 N N . ASP B 1 132 ? -4.219 4.98 15.117 1 85.38 132 ASP B N 1
ATOM 3500 C CA . ASP B 1 132 ? -2.895 5.594 15.023 1 85.38 132 ASP B CA 1
ATOM 3501 C C . ASP B 1 132 ? -2.998 7.113 14.906 1 85.38 132 ASP B C 1
ATOM 3503 O O . ASP B 1 132 ? -2.197 7.844 15.492 1 85.38 132 ASP B O 1
ATOM 3507 N N . TYR B 1 133 ? -3.998 7.578 14.211 1 91.69 133 TYR B N 1
ATOM 3508 C CA . TYR B 1 133 ? -4.176 9.016 14.031 1 91.69 133 TYR B CA 1
ATOM 3509 C C . TYR B 1 133 ? -4.527 9.688 15.352 1 91.69 133 TYR B C 1
ATOM 3511 O O . TYR B 1 133 ? -3.967 10.734 15.688 1 91.69 133 TYR B O 1
ATOM 3519 N N . PHE B 1 134 ? -5.375 9.102 16.047 1 86.5 134 PHE B N 1
ATOM 3520 C CA . PHE B 1 134 ? -5.801 9.703 17.312 1 86.5 134 PHE B CA 1
ATOM 3521 C C . PHE B 1 134 ? -4.68 9.648 18.344 1 86.5 134 PHE B C 1
ATOM 3523 O O . PHE B 1 134 ? -4.496 10.586 19.109 1 86.5 134 PHE B O 1
ATOM 3530 N N . HIS B 1 135 ? -3.988 8.547 18.312 1 83.81 135 HIS B N 1
ATOM 3531 C CA . HIS B 1 135 ? -2.822 8.469 19.188 1 83.81 135 HIS B CA 1
ATOM 3532 C C . HIS B 1 135 ? -1.798 9.539 18.828 1 83.81 135 HIS B C 1
ATOM 3534 O O . HIS B 1 135 ? -1.237 10.188 19.719 1 83.81 135 HIS B O 1
ATOM 3540 N N . ALA B 1 136 ? -1.598 9.734 17.578 1 88 136 ALA B N 1
ATOM 3541 C CA . ALA B 1 136 ? -0.625 10.711 17.109 1 88 136 ALA B CA 1
ATOM 3542 C C . ALA B 1 136 ? -1.075 12.133 17.438 1 88 136 ALA B C 1
ATOM 3544 O O . ALA B 1 136 ? -0.25 13 17.75 1 88 136 ALA B O 1
ATOM 3545 N N . LEU B 1 137 ? -2.338 12.406 17.359 1 89.75 137 LEU B N 1
ATOM 3546 C CA . LEU B 1 137 ? -2.881 13.695 17.766 1 89.75 137 LEU B CA 1
ATOM 3547 C C . LEU B 1 137 ? -2.648 13.938 19.266 1 89.75 137 LEU B C 1
ATOM 3549 O O . LEU B 1 137 ? -2.203 15.016 19.656 1 89.75 137 LEU B O 1
ATOM 3553 N N . ALA B 1 138 ? -2.875 12.93 19.984 1 83.31 138 ALA B N 1
ATOM 3554 C CA . ALA B 1 138 ? -2.754 13.039 21.438 1 83.31 138 ALA B CA 1
ATOM 3555 C C . ALA B 1 138 ? -1.304 13.266 21.859 1 83.31 138 ALA B C 1
ATOM 3557 O O . ALA B 1 138 ? -1.029 14.023 22.797 1 83.31 138 ALA B O 1
ATOM 3558 N N . SER B 1 139 ? -0.42 12.609 21.141 1 81.81 139 SER B N 1
ATOM 3559 C CA . SER B 1 139 ? 0.998 12.703 21.484 1 81.81 139 SER B CA 1
ATOM 3560 C C . SER B 1 139 ? 1.631 13.945 20.859 1 81.81 139 SER B C 1
ATOM 3562 O O . SER B 1 139 ? 2.77 14.289 21.188 1 81.81 139 SER B O 1
ATOM 3564 N N . GLY B 1 140 ? 0.957 14.547 19.953 1 84.19 140 GLY B N 1
ATOM 3565 C CA . GLY B 1 140 ? 1.494 15.727 19.297 1 84.19 140 GLY B CA 1
ATOM 3566 C C . GLY B 1 140 ? 2.391 15.398 18.109 1 84.19 140 GLY B C 1
ATOM 3567 O O . GLY B 1 140 ? 3.102 16.266 17.609 1 84.19 140 GLY B O 1
ATOM 3568 N N . GLU B 1 141 ? 2.359 14.156 17.734 1 85.69 141 GLU B N 1
ATOM 3569 C CA . GLU B 1 141 ? 3.119 13.758 16.562 1 85.69 141 GLU B CA 1
ATOM 3570 C C . GLU B 1 141 ? 2.592 14.461 15.305 1 85.69 141 GLU B C 1
ATOM 3572 O O . GLU B 1 141 ? 3.363 14.781 14.398 1 85.69 141 GLU B O 1
ATOM 3577 N N . ILE B 1 142 ? 1.354 14.648 15.258 1 92.5 142 ILE B N 1
ATOM 3578 C CA . ILE B 1 142 ? 0.703 15.453 14.234 1 92.5 142 ILE B CA 1
ATOM 3579 C C . ILE B 1 142 ? -0.19 16.5 14.891 1 92.5 142 ILE B C 1
ATOM 3581 O O . ILE B 1 142 ? -0.579 16.359 16.047 1 92.5 142 ILE B O 1
ATOM 3585 N N . ASP B 1 143 ? -0.461 17.562 14.117 1 92.31 143 ASP B N 1
ATOM 3586 C CA . ASP B 1 143 ? -1.259 18.672 14.656 1 92.31 143 ASP B CA 1
ATOM 3587 C C . ASP B 1 143 ? -2.734 18.5 14.289 1 92.31 143 ASP B C 1
ATOM 3589 O O . ASP B 1 143 ? -3.615 18.844 15.078 1 92.31 143 ASP B O 1
ATOM 3593 N N . ILE B 1 144 ? -2.941 18.047 13.117 1 95 144 ILE B N 1
ATOM 3594 C CA . ILE B 1 144 ? -4.289 17.812 12.609 1 95 144 ILE B CA 1
ATOM 3595 C C . ILE B 1 144 ? -4.312 16.562 11.742 1 95 144 ILE B C 1
ATOM 3597 O O . ILE B 1 144 ? -3.279 16.141 11.211 1 95 144 ILE B O 1
ATOM 3601 N N . ALA B 1 145 ? -5.48 15.938 11.664 1 96.5 145 ALA B N 1
ATOM 3602 C CA . ALA B 1 145 ? -5.633 14.703 10.891 1 96.5 145 ALA B CA 1
ATOM 3603 C C . ALA B 1 145 ? -6.895 14.75 10.039 1 96.5 145 ALA B C 1
ATOM 3605 O O . ALA B 1 145 ? -7.953 15.18 10.5 1 96.5 145 ALA B O 1
ATOM 3606 N N . ILE B 1 146 ? -6.785 14.398 8.781 1 96.75 146 ILE B N 1
ATOM 3607 C CA . ILE B 1 146 ? -7.953 14.203 7.934 1 96.75 146 ILE B CA 1
ATOM 3608 C C . ILE B 1 146 ? -8.258 12.711 7.805 1 96.75 146 ILE B C 1
ATOM 3610 O O . ILE B 1 146 ? -7.367 11.914 7.52 1 96.75 146 ILE B O 1
ATOM 3614 N N . CYS B 1 147 ? -9.508 12.312 8.008 1 94.38 147 CYS B N 1
ATOM 3615 C CA . CYS B 1 147 ? -9.906 10.906 7.949 1 94.38 147 CYS B CA 1
ATOM 3616 C C . CYS B 1 147 ? -11.305 10.766 7.359 1 94.38 147 CYS B C 1
ATOM 3618 O O . CYS B 1 147 ? -12.078 11.727 7.34 1 94.38 147 CYS B O 1
ATOM 3620 N N . TYR B 1 148 ? -11.516 9.578 6.852 1 93.88 148 TYR B N 1
ATOM 3621 C CA . TYR B 1 148 ? -12.883 9.188 6.535 1 93.88 148 TYR B CA 1
ATOM 3622 C C . TYR B 1 148 ? -13.648 8.805 7.797 1 93.88 148 TYR B C 1
ATOM 3624 O O . TYR B 1 148 ? -13.094 8.148 8.688 1 93.88 148 TYR B O 1
ATOM 3632 N N . TRP B 1 149 ? -14.828 9.281 7.84 1 91.75 149 TRP B N 1
ATOM 3633 C CA . TRP B 1 149 ? -15.719 8.898 8.93 1 91.75 149 TRP B CA 1
ATOM 3634 C C . TRP B 1 149 ? -17.078 8.453 8.391 1 91.75 149 TRP B C 1
ATOM 3636 O O . TRP B 1 149 ? -17.719 9.18 7.641 1 91.75 149 TRP B O 1
ATOM 3646 N N . PRO B 1 150 ? -17.469 7.203 8.805 1 90.19 150 PRO B N 1
ATOM 3647 C CA . PRO B 1 150 ? -18.734 6.727 8.273 1 90.19 150 PRO B CA 1
ATOM 3648 C C . PRO B 1 150 ? -19.922 7.547 8.766 1 90.19 150 PRO B C 1
ATOM 3650 O O . PRO B 1 150 ? -19.953 7.961 9.93 1 90.19 150 PRO B O 1
ATOM 3653 N N . VAL B 1 151 ? -20.891 7.848 7.84 1 86.56 151 VAL B N 1
ATOM 3654 C CA . VAL B 1 151 ? -22.078 8.617 8.172 1 86.56 151 VAL B CA 1
ATOM 3655 C C . VAL B 1 151 ? -23.016 7.777 9.031 1 86.56 151 VAL B C 1
ATOM 3657 O O . VAL B 1 151 ? -23.688 8.297 9.922 1 86.56 151 VAL B O 1
ATOM 3660 N N . SER B 1 152 ? -23.125 6.578 8.633 1 74.06 152 SER B N 1
ATOM 3661 C CA . SER B 1 152 ? -24.016 5.691 9.367 1 74.06 152 SER B CA 1
ATOM 3662 C C . SER B 1 152 ? -23.234 4.605 10.102 1 74.06 152 SER B C 1
ATOM 3664 O O . SER B 1 152 ? -22.219 4.129 9.609 1 74.06 152 SER B O 1
ATOM 3666 N N . GLY B 1 153 ? -23.812 4.32 11.328 1 61.84 153 GLY B N 1
ATOM 3667 C CA . GLY B 1 153 ? -23.281 3.184 12.07 1 61.84 153 GLY B CA 1
ATOM 3668 C C . GLY B 1 153 ? -22.156 3.557 13.023 1 61.84 153 GLY B C 1
ATOM 3669 O O . GLY B 1 153 ? -21.609 4.66 12.945 1 61.84 153 GLY B O 1
ATOM 3670 N N . SER B 1 154 ? -22.297 3.287 14.305 1 54.31 154 SER B N 1
ATOM 3671 C CA . SER B 1 154 ? -21.469 3.689 15.438 1 54.31 154 SER B CA 1
ATOM 3672 C C . SER B 1 154 ? -20.016 3.268 15.234 1 54.31 154 SER B C 1
ATOM 3674 O O . SER B 1 154 ? -19.703 2.076 15.266 1 54.31 154 SER B O 1
ATOM 3676 N N . PRO B 1 155 ? -19.328 3.965 14.375 1 51.91 155 PRO B N 1
ATOM 3677 C CA . PRO B 1 155 ? -17.906 3.609 14.266 1 51.91 155 PRO B CA 1
ATOM 3678 C C . PRO B 1 155 ? -17.266 3.355 15.633 1 51.91 155 PRO B C 1
ATOM 3680 O O . PRO B 1 155 ? -17.844 3.688 16.672 1 51.91 155 PRO B O 1
ATOM 3683 N N . LEU B 1 156 ? -15.938 2.82 15.586 1 50.72 156 LEU B N 1
ATOM 3684 C CA . LEU B 1 156 ? -14.977 2.682 16.672 1 50.72 156 LEU B CA 1
ATOM 3685 C C . LEU B 1 156 ? -14.93 3.951 17.516 1 50.72 156 LEU B C 1
ATOM 3687 O O . LEU B 1 156 ? -14.922 5.059 16.984 1 50.72 156 LEU B O 1
ATOM 3691 N N . GLU B 1 157 ? -15.773 4.066 18.547 1 49.47 157 GLU B N 1
ATOM 3692 C CA . GLU B 1 157 ? -15.734 5.164 19.5 1 49.47 157 GLU B CA 1
ATOM 3693 C C . GLU B 1 157 ? -14.336 5.773 19.594 1 49.47 157 GLU B C 1
ATOM 3695 O O . GLU B 1 157 ? -13.609 5.523 20.562 1 49.47 157 GLU B O 1
ATOM 3700 N N . LEU B 1 158 ? -13.695 5.727 18.578 1 53.78 158 LEU B N 1
ATOM 3701 C CA . LEU B 1 158 ? -12.344 6.25 18.734 1 53.78 158 LEU B CA 1
ATOM 3702 C C . LEU B 1 158 ? -12.367 7.754 18.984 1 53.78 158 LEU B C 1
ATOM 3704 O O . LEU B 1 158 ? -11.383 8.328 19.453 1 53.78 158 LEU B O 1
ATOM 3708 N N . ALA B 1 159 ? -13.531 8.5 18.453 1 54.72 159 ALA B N 1
ATOM 3709 C CA . ALA B 1 159 ? -13.438 9.93 18.703 1 54.72 159 ALA B CA 1
ATOM 3710 C C . ALA B 1 159 ? -13.523 10.242 20.188 1 54.72 159 ALA B C 1
ATOM 3712 O O . ALA B 1 159 ? -14.461 9.812 20.875 1 54.72 159 ALA B O 1
ATOM 3713 N N . ASN B 1 160 ? -12.273 10.234 20.781 1 59.56 160 ASN B N 1
ATOM 3714 C CA . ASN B 1 160 ? -12.141 10.539 22.203 1 59.56 160 ASN B CA 1
ATOM 3715 C C . ASN B 1 160 ? -12.57 11.969 22.516 1 59.56 160 ASN B C 1
ATOM 3717 O O . ASN B 1 160 ? -12.602 12.82 21.625 1 59.56 160 ASN B O 1
ATOM 3721 N N . ASP B 1 161 ? -13.203 12.117 23.688 1 68.81 161 ASP B N 1
ATOM 3722 C CA . ASP B 1 161 ? -13.664 13.383 24.25 1 68.81 161 ASP B CA 1
ATOM 3723 C C . ASP B 1 161 ? -12.562 14.438 24.203 1 68.81 161 ASP B C 1
ATOM 3725 O O . ASP B 1 161 ? -12.805 15.609 24.5 1 68.81 161 ASP B O 1
ATOM 3729 N N . GLU B 1 162 ? -11.453 13.992 23.625 1 84.38 162 GLU B N 1
ATOM 3730 C CA . GLU B 1 162 ? -10.344 14.938 23.656 1 84.38 162 GLU B CA 1
ATOM 3731 C C . GLU B 1 162 ? -10.047 15.492 22.25 1 84.38 162 GLU B C 1
ATOM 3733 O O . GLU B 1 162 ? -9.055 16.188 22.062 1 84.38 162 GLU B O 1
ATOM 3738 N N . THR B 1 163 ? -10.922 15.164 21.297 1 89.31 163 THR B N 1
ATOM 3739 C CA . THR B 1 163 ? -10.727 15.68 19.953 1 89.31 163 THR B CA 1
ATOM 3740 C C . THR B 1 163 ? -11.984 16.375 19.438 1 89.31 163 THR B C 1
ATOM 3742 O O . THR B 1 163 ? -13.086 16.109 19.922 1 89.31 163 THR B O 1
ATOM 3745 N N . GLU B 1 164 ? -11.82 17.391 18.656 1 91.5 164 GLU B N 1
ATOM 3746 C CA . GLU B 1 164 ? -12.906 18 17.906 1 91.5 164 GLU B CA 1
ATOM 3747 C C . GLU B 1 164 ? -12.664 17.875 16.406 1 91.5 164 GLU B C 1
ATOM 3749 O O . GLU B 1 164 ? -11.547 17.578 15.969 1 91.5 164 GLU B O 1
ATOM 3754 N N . TYR B 1 165 ? -13.773 17.953 15.703 1 92.62 165 TYR B N 1
ATOM 3755 C CA . TYR B 1 165 ? -13.617 17.797 14.258 1 92.62 165 TYR B CA 1
ATOM 3756 C C . TYR B 1 165 ? -14.461 18.812 13.5 1 92.62 165 TYR B C 1
ATOM 3758 O O . TYR B 1 165 ? -15.375 19.406 14.07 1 92.62 165 TYR B O 1
ATOM 3766 N N . VAL B 1 166 ? -14.102 19.094 12.25 1 93.56 166 VAL B N 1
ATOM 3767 C CA . VAL B 1 166 ? -14.875 19.812 11.258 1 93.56 166 VAL B CA 1
ATOM 3768 C C . VAL B 1 166 ? -15.039 18.969 10 1 93.56 166 VAL B C 1
ATOM 3770 O O . VAL B 1 166 ? -14.102 18.281 9.586 1 93.56 166 VAL B O 1
ATOM 3773 N N . VAL B 1 167 ? -16.25 18.953 9.445 1 94.44 167 VAL B N 1
ATOM 3774 C CA . VAL B 1 167 ? -16.5 18.219 8.211 1 94.44 167 VAL B CA 1
ATOM 3775 C C . VAL B 1 167 ? -16.016 19.031 7.012 1 94.44 167 VAL B C 1
ATOM 3777 O O . VAL B 1 167 ? -16.453 20.172 6.809 1 94.44 167 VAL B O 1
ATOM 3780 N N . LEU B 1 168 ? -15.078 18.391 6.246 1 95.44 168 LEU B N 1
ATOM 3781 C CA . LEU B 1 168 ? -14.516 19.078 5.09 1 95.44 168 LEU B CA 1
ATOM 3782 C C . LEU B 1 168 ? -15.289 18.75 3.822 1 95.44 168 LEU B C 1
ATOM 3784 O O . LEU B 1 168 ? -15.25 19.5 2.848 1 95.44 168 LEU B O 1
ATOM 3788 N N . GLY B 1 169 ? -15.906 17.609 3.801 1 94 169 GLY B N 1
ATOM 3789 C CA . GLY B 1 169 ? -16.609 17.125 2.629 1 94 169 GLY B CA 1
ATOM 3790 C C . GLY B 1 169 ? -17.203 15.742 2.82 1 94 169 GLY B C 1
ATOM 3791 O O . GLY B 1 169 ? -17.297 15.25 3.947 1 94 169 GLY B O 1
ATOM 3792 N N . ARG B 1 170 ? -17.734 15.242 1.707 1 94.56 170 ARG B N 1
ATOM 3793 C CA . ARG B 1 170 ? -18.344 13.914 1.707 1 94.56 170 ARG B CA 1
ATOM 3794 C C . ARG B 1 170 ? -17.734 13.039 0.615 1 94.56 170 ARG B C 1
ATOM 3796 O O . ARG B 1 170 ? -17.156 13.547 -0.347 1 94.56 170 ARG B O 1
ATOM 3803 N N . GLU B 1 171 ? -17.719 11.812 0.922 1 96.12 171 GLU B N 1
ATOM 3804 C CA . GLU B 1 171 ? -17.203 10.82 -0.017 1 96.12 171 GLU B CA 1
ATOM 3805 C C . GLU B 1 171 ? -18.094 9.594 -0.084 1 96.12 171 GLU B C 1
ATOM 3807 O O . GLU B 1 171 ? -18.641 9.156 0.934 1 96.12 171 GLU B O 1
ATOM 3812 N N . ARG B 1 172 ? -18.281 9.148 -1.286 1 96.25 172 ARG B N 1
ATOM 3813 C CA . ARG B 1 172 ? -19.031 7.914 -1.504 1 96.25 172 ARG B CA 1
ATOM 3814 C C . ARG B 1 172 ? -18.109 6.777 -1.932 1 96.25 172 ARG B C 1
ATOM 3816 O O . ARG B 1 172 ? -17.328 6.93 -2.871 1 96.25 172 ARG B O 1
ATOM 3823 N N . PHE B 1 173 ? -18.125 5.715 -1.128 1 97.5 173 PHE B N 1
ATOM 3824 C CA . PHE B 1 173 ? -17.438 4.492 -1.532 1 97.5 173 PHE B CA 1
ATOM 3825 C C . PHE B 1 173 ? -18.359 3.59 -2.336 1 97.5 173 PHE B C 1
ATOM 3827 O O . PHE B 1 173 ? -19.438 3.207 -1.86 1 97.5 173 PHE B O 1
ATOM 3834 N N . MET B 1 174 ? -17.875 3.229 -3.543 1 97.62 174 MET B N 1
ATOM 3835 C CA . MET B 1 174 ? -18.688 2.439 -4.465 1 97.62 174 MET B CA 1
ATOM 3836 C C . MET B 1 174 ? -18 1.12 -4.801 1 97.62 174 MET B C 1
ATOM 3838 O O . MET B 1 174 ? -16.797 1.081 -5 1 97.62 174 MET B O 1
ATOM 3842 N N . PRO B 1 175 ? -18.859 0.065 -4.789 1 98.19 175 PRO B N 1
ATOM 3843 C CA . PRO B 1 175 ? -18.281 -1.173 -5.324 1 98.19 175 PRO B CA 1
ATOM 3844 C C . PRO B 1 175 ? -18.109 -1.133 -6.84 1 98.19 175 PRO B C 1
ATOM 3846 O O . PRO B 1 175 ? -19.047 -0.792 -7.566 1 98.19 175 PRO B O 1
ATOM 3849 N N . VAL B 1 176 ? -16.891 -1.472 -7.293 1 98.5 176 VAL B N 1
ATOM 3850 C CA . VAL B 1 176 ? -16.609 -1.435 -8.727 1 98.5 176 VAL B CA 1
ATOM 3851 C C . VAL B 1 176 ? -15.867 -2.699 -9.133 1 98.5 176 VAL B C 1
ATOM 3853 O O . VAL B 1 176 ? -15.266 -3.377 -8.297 1 98.5 176 VAL B O 1
ATOM 3856 N N . CYS B 1 177 ? -15.977 -3.059 -10.367 1 98.25 177 CYS B N 1
ATOM 3857 C CA . CYS B 1 177 ? -15.25 -4.16 -10.977 1 98.25 177 CYS B CA 1
ATOM 3858 C C . CYS B 1 177 ? -15.094 -3.945 -12.477 1 98.25 177 CYS B C 1
ATOM 3860 O O . CYS B 1 177 ? -15.547 -2.936 -13.016 1 98.25 177 CYS B O 1
ATOM 3862 N N . LEU B 1 178 ? -14.336 -4.785 -13.094 1 97.62 178 LEU B N 1
ATOM 3863 C CA . LEU B 1 178 ? -14.227 -4.75 -14.555 1 97.62 178 LEU B CA 1
ATOM 3864 C C . LEU B 1 178 ? -15.555 -5.117 -15.203 1 97.62 178 LEU B C 1
ATOM 3866 O O . LEU B 1 178 ? -16.312 -5.926 -14.664 1 97.62 178 LEU B O 1
ATOM 3870 N N . PRO B 1 179 ? -15.734 -4.48 -16.344 1 97.06 179 PRO B N 1
ATOM 3871 C CA . PRO B 1 179 ? -16.891 -4.93 -17.125 1 97.06 179 PRO B CA 1
ATOM 3872 C C . PRO B 1 179 ? -16.625 -6.238 -17.875 1 97.06 179 PRO B C 1
ATOM 3874 O O . PRO B 1 179 ? -15.469 -6.59 -18.125 1 97.06 179 PRO B O 1
ATOM 3877 N N . ASN B 1 180 ? -17.656 -6.953 -18.141 1 95.12 180 ASN B N 1
ATOM 3878 C CA . ASN B 1 180 ? -17.547 -8.055 -19.094 1 95.12 180 ASN B CA 1
ATOM 3879 C C . ASN B 1 180 ? -17.641 -7.562 -20.531 1 95.12 180 ASN B C 1
ATOM 3881 O O . ASN B 1 180 ? -17.625 -6.355 -20.781 1 95.12 180 ASN B O 1
ATOM 3885 N N . ASP B 1 181 ? -17.719 -8.492 -21.484 1 93.88 181 ASP B N 1
ATOM 3886 C CA . ASP B 1 181 ? -17.703 -8.164 -22.906 1 93.88 181 ASP B CA 1
ATOM 3887 C C . ASP B 1 181 ? -18.938 -7.355 -23.297 1 93.88 181 ASP B C 1
ATOM 3889 O O . ASP B 1 181 ? -18.922 -6.648 -24.312 1 93.88 181 ASP B O 1
ATOM 3893 N N . LYS B 1 182 ? -20.047 -7.461 -22.562 1 94.94 182 LYS B N 1
ATOM 3894 C CA . LYS B 1 182 ? -21.297 -6.762 -22.859 1 94.94 182 LYS B CA 1
ATOM 3895 C C . LYS B 1 182 ? -21.375 -5.441 -22.094 1 94.94 182 LYS B C 1
ATOM 3897 O O . LYS B 1 182 ? -22.391 -4.742 -22.156 1 94.94 182 LYS B O 1
ATOM 3902 N N . GLY B 1 183 ? -20.328 -5.109 -21.281 1 93.62 183 GLY B N 1
ATOM 3903 C CA . GLY B 1 183 ? -20.297 -3.855 -20.547 1 93.62 183 GLY B CA 1
ATOM 3904 C C . GLY B 1 183 ? -20.922 -3.953 -19.172 1 93.62 183 GLY B C 1
ATOM 3905 O O . GLY B 1 183 ? -21.031 -2.953 -18.453 1 93.62 183 GLY B O 1
ATOM 3906 N N . ASN B 1 184 ? -21.344 -5.145 -18.812 1 94.69 184 ASN B N 1
ATOM 3907 C CA . ASN B 1 184 ? -21.906 -5.383 -17.484 1 94.69 184 ASN B CA 1
ATOM 3908 C C . ASN B 1 184 ? -20.828 -5.746 -16.469 1 94.69 184 ASN B C 1
ATOM 3910 O O . ASN B 1 184 ? -19.734 -6.16 -16.844 1 94.69 184 ASN B O 1
ATOM 3914 N N . PRO B 1 185 ? -21.203 -5.547 -15.18 1 96.25 185 PRO B N 1
ATOM 3915 C CA . PRO B 1 185 ? -20.203 -5.895 -14.18 1 96.25 185 PRO B CA 1
ATOM 3916 C C . PRO B 1 185 ? -19.859 -7.383 -14.172 1 96.25 185 PRO B C 1
ATOM 3918 O O . PRO B 1 185 ? -20.766 -8.227 -14.102 1 96.25 185 PRO B O 1
ATOM 3921 N N . ARG B 1 186 ? -18.578 -7.676 -14.203 1 95.5 186 ARG B N 1
ATOM 3922 C CA . ARG B 1 186 ? -18.109 -9.055 -14.141 1 95.5 186 ARG B CA 1
ATOM 3923 C C . ARG B 1 186 ? -18.516 -9.703 -12.82 1 95.5 186 ARG B C 1
ATOM 3925 O O . ARG B 1 186 ? -18.766 -10.914 -12.773 1 95.5 186 ARG B O 1
ATOM 3932 N N . PHE B 1 187 ? -18.516 -8.945 -11.758 1 95.25 187 PHE B N 1
ATOM 3933 C CA . PHE B 1 187 ? -18.891 -9.375 -10.414 1 95.25 187 PHE B CA 1
ATOM 3934 C C . PHE B 1 187 ? -20.062 -8.547 -9.898 1 95.25 187 PHE B C 1
ATOM 3936 O O . PHE B 1 187 ? -19.859 -7.473 -9.336 1 95.25 187 PHE B O 1
ATOM 3943 N N . ALA B 1 188 ? -21.266 -9.102 -10.023 1 94.31 188 ALA B N 1
ATOM 3944 C CA . ALA B 1 188 ? -22.469 -8.328 -9.75 1 94.31 188 ALA B CA 1
ATOM 3945 C C . ALA B 1 188 ? -23.031 -8.664 -8.375 1 94.31 188 ALA B C 1
ATOM 3947 O O . ALA B 1 188 ? -23.297 -9.828 -8.07 1 94.31 188 ALA B O 1
ATOM 3948 N N . LEU B 1 189 ? -23.234 -7.609 -7.637 1 94.25 189 LEU B N 1
ATOM 3949 C CA . LEU B 1 189 ? -23.781 -7.762 -6.289 1 94.25 189 LEU B CA 1
ATOM 3950 C C . LEU B 1 189 ? -25.281 -8.016 -6.332 1 94.25 189 LEU B C 1
ATOM 3952 O O . LEU B 1 189 ? -25.828 -8.633 -5.422 1 94.25 189 LEU B O 1
ATOM 3956 N N . ASP B 1 190 ? -25.906 -7.594 -7.371 1 90.88 190 ASP B N 1
ATOM 3957 C CA . ASP B 1 190 ? -27.359 -7.637 -7.445 1 90.88 190 ASP B CA 1
ATOM 3958 C C . ASP B 1 190 ? -27.844 -9 -7.926 1 90.88 190 ASP B C 1
ATOM 3960 O O . ASP B 1 190 ? -29.047 -9.273 -7.914 1 90.88 190 ASP B O 1
ATOM 3964 N N . ASN B 1 191 ? -26.984 -9.836 -8.469 1 80.25 191 ASN B N 1
ATOM 3965 C CA . ASN B 1 191 ? -27.391 -11.133 -9.008 1 80.25 191 ASN B CA 1
ATOM 3966 C C . ASN B 1 191 ? -27.734 -12.117 -7.895 1 80.25 191 ASN B C 1
ATOM 3968 O O . ASN B 1 191 ? -28.156 -13.242 -8.172 1 80.25 191 ASN B O 1
ATOM 3972 N N . GLY B 1 192 ? -27.844 -11.656 -6.695 1 67.38 192 GLY B N 1
ATOM 3973 C CA . GLY B 1 192 ? -28.234 -12.5 -5.578 1 67.38 192 GLY B CA 1
ATOM 3974 C C . GLY B 1 192 ? -27.141 -13.461 -5.145 1 67.38 192 GLY B C 1
ATOM 3975 O O . GLY B 1 192 ? -25.953 -13.141 -5.234 1 67.38 192 GLY B O 1
ATOM 3976 N N . LYS B 1 193 ? -27.578 -14.672 -4.477 1 65.06 193 LYS B N 1
ATOM 3977 C CA . LYS B 1 193 ? -26.688 -15.578 -3.764 1 65.06 193 LYS B CA 1
ATOM 3978 C C . LYS B 1 193 ? -26.156 -16.672 -4.684 1 65.06 193 LYS B C 1
ATOM 3980 O O . LYS B 1 193 ? -25.969 -17.812 -4.254 1 65.06 193 LYS B O 1
ATOM 3985 N N . SER B 1 194 ? -26.031 -16.25 -6.043 1 63.03 194 SER B N 1
ATOM 3986 C CA . SER B 1 194 ? -25.641 -17.281 -7.004 1 63.03 194 SER B CA 1
ATOM 3987 C C . SER B 1 194 ? -24.25 -17.844 -6.68 1 63.03 194 SER B C 1
ATOM 3989 O O . SER B 1 194 ? -23.922 -18.953 -7.105 1 63.03 194 SER B O 1
ATOM 3991 N N . GLY B 1 195 ? -23.469 -17.203 -5.812 1 76.06 195 GLY B N 1
ATOM 3992 C CA . GLY B 1 195 ? -22.172 -17.719 -5.438 1 76.06 195 GLY B CA 1
ATOM 3993 C C . GLY B 1 195 ? -21.266 -16.656 -4.82 1 76.06 195 GLY B C 1
ATOM 3994 O O . GLY B 1 195 ? -21.609 -15.469 -4.82 1 76.06 195 GLY B O 1
ATOM 3995 N N . PRO B 1 196 ? -20.219 -17.172 -4.352 1 87.06 196 PRO B N 1
ATOM 3996 C CA . PRO B 1 196 ? -19.297 -16.219 -3.715 1 87.06 196 PRO B CA 1
ATOM 3997 C C . PRO B 1 196 ? -18.625 -15.289 -4.719 1 87.06 196 PRO B C 1
ATOM 3999 O O . PRO B 1 196 ? -18.312 -15.703 -5.836 1 87.06 196 PRO B O 1
ATOM 4002 N N . LEU B 1 197 ? -18.578 -14.031 -4.402 1 92.88 197 LEU B N 1
ATOM 4003 C CA . LEU B 1 197 ? -17.891 -13.023 -5.207 1 92.88 197 LEU B CA 1
ATOM 4004 C C . LEU B 1 197 ? -16.516 -12.695 -4.625 1 92.88 197 LEU B C 1
ATOM 4006 O O . LEU B 1 197 ? -16.375 -12.586 -3.406 1 92.88 197 LEU B O 1
ATOM 4010 N N . PRO B 1 198 ? -15.484 -12.617 -5.52 1 94.44 198 PRO B N 1
ATOM 4011 C CA . PRO B 1 198 ? -14.148 -12.227 -5.051 1 94.44 198 PRO B CA 1
ATOM 4012 C C . PRO B 1 198 ? -14.07 -10.766 -4.637 1 94.44 198 PRO B C 1
ATOM 4014 O O . PRO B 1 198 ? -14.477 -9.883 -5.395 1 94.44 198 PRO B O 1
ATOM 4017 N N . LEU B 1 199 ? -13.539 -10.57 -3.418 1 96.5 199 LEU B N 1
ATOM 4018 C CA . LEU B 1 199 ? -13.477 -9.219 -2.867 1 96.5 199 LEU B CA 1
ATOM 4019 C C . LEU B 1 199 ? -12.031 -8.812 -2.592 1 96.5 199 LEU B C 1
ATOM 4021 O O . LEU B 1 199 ? -11.273 -9.578 -1.984 1 96.5 199 LEU B O 1
ATOM 4025 N N . ILE B 1 200 ? -11.648 -7.703 -3.189 1 97.88 200 ILE B N 1
ATOM 4026 C CA . ILE B 1 200 ? -10.461 -7 -2.727 1 97.88 200 ILE B CA 1
ATOM 4027 C C . ILE B 1 200 ? -10.836 -6.027 -1.61 1 97.88 200 ILE B C 1
ATOM 4029 O O . ILE B 1 200 ? -11.414 -4.969 -1.87 1 97.88 200 ILE B O 1
ATOM 4033 N N . ALA B 1 201 ? -10.414 -6.359 -0.381 1 96.62 201 ALA B N 1
ATOM 4034 C CA . ALA B 1 201 ? -11.008 -5.707 0.784 1 96.62 201 ALA B CA 1
ATOM 4035 C C . ALA B 1 201 ? -10.031 -4.715 1.413 1 96.62 201 ALA B C 1
ATOM 4037 O O . ALA B 1 201 ? -8.828 -4.762 1.143 1 96.62 201 ALA B O 1
ATOM 4038 N N . TYR B 1 202 ? -10.641 -3.756 2.127 1 94.62 202 TYR B N 1
ATOM 4039 C CA . TYR B 1 202 ? -9.836 -2.988 3.07 1 94.62 202 TYR B CA 1
ATOM 4040 C C . TYR B 1 202 ? -9.43 -3.846 4.266 1 94.62 202 TYR B C 1
ATOM 4042 O O . TYR B 1 202 ? -10.055 -4.875 4.539 1 94.62 202 TYR B O 1
ATOM 4050 N N . HIS B 1 203 ? -8.398 -3.316 4.895 1 88.94 203 HIS B N 1
ATOM 4051 C CA . HIS B 1 203 ? -7.895 -4.035 6.059 1 88.94 203 HIS B CA 1
ATOM 4052 C C . HIS B 1 203 ? -8.984 -4.203 7.117 1 88.94 203 HIS B C 1
ATOM 4054 O O . HIS B 1 203 ? -9.688 -3.246 7.445 1 88.94 203 HIS B O 1
ATOM 4060 N N . PRO B 1 204 ?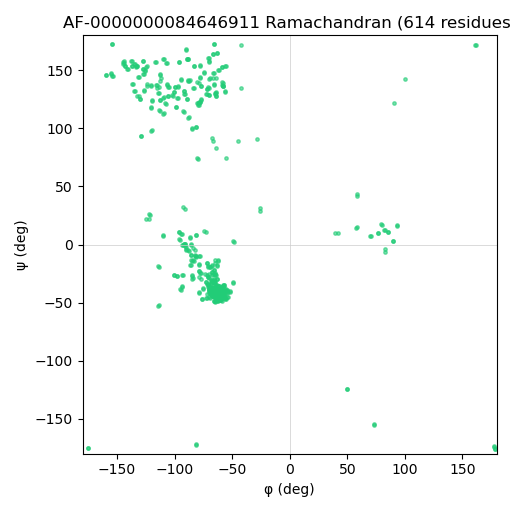 -9.047 -5.379 7.75 1 81.69 204 PRO B N 1
ATOM 4061 C CA . PRO B 1 204 ? -10.188 -5.695 8.609 1 81.69 204 PRO B CA 1
ATOM 4062 C C . PRO B 1 204 ? -10.188 -4.891 9.914 1 81.69 204 PRO B C 1
ATOM 4064 O O . PRO B 1 204 ? -11.227 -4.742 10.547 1 81.69 204 PRO B O 1
ATOM 4067 N N . ARG B 1 205 ? -9.109 -4.348 10.305 1 75.75 205 ARG B N 1
ATOM 4068 C CA . ARG B 1 205 ? -9.055 -3.543 11.523 1 75.75 205 ARG B CA 1
ATOM 4069 C 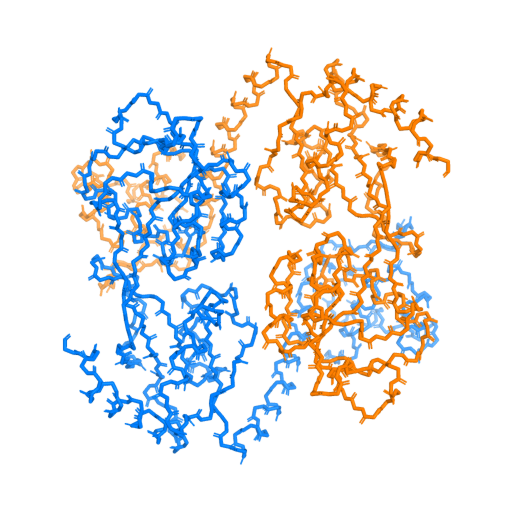C . ARG B 1 205 ? -9.305 -2.07 11.219 1 75.75 205 ARG B C 1
ATOM 4071 O O . ARG B 1 205 ? -9.359 -1.243 12.133 1 75.75 205 ARG B O 1
ATOM 4078 N N . GLY B 1 206 ? -9.508 -1.87 9.969 1 83.56 206 GLY B N 1
ATOM 4079 C CA . GLY B 1 206 ? -9.703 -0.483 9.578 1 83.56 206 GLY B CA 1
ATOM 4080 C C . GLY B 1 206 ? -11.148 -0.041 9.641 1 83.56 206 GLY B C 1
ATOM 4081 O O . GLY B 1 206 ? -12.062 -0.866 9.547 1 83.56 206 GLY B O 1
ATOM 4082 N N . MET B 1 207 ? -11.328 1.264 9.719 1 86.06 207 MET B N 1
ATOM 4083 C CA . MET B 1 207 ? -12.648 1.877 9.82 1 86.06 207 MET B CA 1
ATOM 4084 C C . MET B 1 207 ? -13.445 1.681 8.531 1 86.06 207 MET B C 1
ATOM 4086 O O . MET B 1 207 ? -14.656 1.467 8.57 1 86.06 207 MET B O 1
ATOM 4090 N N . ILE B 1 208 ? -12.812 1.741 7.465 1 92.19 208 ILE B N 1
ATOM 4091 C CA . ILE B 1 208 ? -13.5 1.637 6.184 1 92.19 208 ILE B CA 1
ATOM 4092 C C . ILE B 1 208 ? -14.102 0.243 6.031 1 92.19 208 ILE B C 1
ATOM 4094 O O . ILE B 1 208 ? -15.273 0.103 5.656 1 92.19 208 ILE B O 1
ATOM 4098 N N . ASP B 1 209 ? -13.281 -0.747 6.293 1 91.19 209 ASP B N 1
ATOM 4099 C CA . ASP B 1 209 ? -13.812 -2.105 6.223 1 91.19 209 ASP B CA 1
ATOM 4100 C C . ASP B 1 209 ? -15 -2.283 7.168 1 91.19 209 ASP B C 1
ATOM 4102 O O . ASP B 1 209 ? -16.016 -2.873 6.789 1 91.19 209 ASP B O 1
ATOM 4106 N N . ALA B 1 210 ? -14.859 -1.795 8.352 1 85 210 ALA B N 1
ATOM 4107 C CA . ALA B 1 210 ? -15.922 -1.906 9.344 1 85 210 ALA B CA 1
ATOM 4108 C C . ALA B 1 210 ? -17.203 -1.249 8.844 1 85 210 ALA B C 1
ATOM 4110 O O . ALA B 1 210 ? -18.297 -1.802 9 1 85 210 ALA B O 1
ATOM 4111 N N . ALA B 1 211 ? -17.094 -0.137 8.289 1 91 211 ALA B N 1
ATOM 4112 C CA . ALA B 1 211 ? -18.25 0.604 7.785 1 91 211 ALA B CA 1
ATOM 4113 C C . ALA B 1 211 ? -18.922 -0.15 6.641 1 91 211 ALA B C 1
ATOM 4115 O O . ALA B 1 211 ? -20.156 -0.221 6.578 1 91 211 ALA B O 1
ATOM 4116 N N . ILE B 1 212 ? -18.125 -0.687 5.746 1 93.5 212 ILE B N 1
ATOM 4117 C CA . ILE B 1 212 ? -18.656 -1.435 4.613 1 93.5 212 ILE B CA 1
ATOM 4118 C C . ILE B 1 212 ? -19.406 -2.666 5.113 1 93.5 212 ILE B C 1
ATOM 4120 O O . ILE B 1 212 ? -20.547 -2.918 4.703 1 93.5 212 ILE B O 1
ATOM 4124 N N . ARG B 1 213 ? -18.812 -3.361 5.969 1 87.75 213 ARG B N 1
ATOM 4125 C CA . ARG B 1 213 ? -19.438 -4.566 6.508 1 87.75 213 ARG B CA 1
ATOM 4126 C C . ARG B 1 213 ? -20.75 -4.238 7.219 1 87.75 213 ARG B C 1
ATOM 4128 O O . ARG B 1 213 ? -21.75 -4.934 7.035 1 87.75 213 ARG B O 1
ATOM 4135 N N . ALA B 1 214 ? -20.688 -3.23 8.031 1 85.56 214 ALA B N 1
ATOM 4136 C CA . ALA B 1 214 ? -21.891 -2.816 8.742 1 85.56 214 ALA B CA 1
ATOM 4137 C C . ALA B 1 214 ? -23.016 -2.473 7.762 1 85.56 214 ALA B C 1
ATOM 4139 O O . ALA B 1 214 ? -24.172 -2.82 7.992 1 85.56 214 ALA B O 1
ATOM 4140 N N . HIS B 1 215 ? -22.656 -1.793 6.789 1 90.88 215 HIS B N 1
ATOM 4141 C CA . HIS B 1 215 ? -23.625 -1.415 5.766 1 90.88 215 HIS B CA 1
ATOM 4142 C C . HIS B 1 215 ? -24.219 -2.645 5.086 1 90.88 215 HIS B C 1
ATOM 4144 O O . HIS B 1 215 ? -25.438 -2.736 4.914 1 90.88 215 HIS B O 1
ATOM 4150 N N . LEU B 1 216 ? -23.359 -3.566 4.715 1 88.69 216 LEU B N 1
ATOM 4151 C CA . LEU B 1 216 ? -23.797 -4.785 4.051 1 88.69 216 LEU B CA 1
ATOM 4152 C C . LEU B 1 216 ? -24.688 -5.617 4.977 1 88.69 216 LEU B C 1
ATOM 4154 O O . LEU B 1 216 ? -25.672 -6.203 4.535 1 88.69 216 LEU B O 1
ATOM 4158 N N . ASP B 1 217 ? -24.344 -5.645 6.18 1 83 217 ASP B N 1
ATOM 4159 C CA . ASP B 1 217 ? -25.141 -6.367 7.172 1 83 217 ASP B CA 1
ATOM 4160 C C . ASP B 1 217 ? -26.531 -5.77 7.301 1 83 217 ASP B C 1
ATOM 4162 O O . ASP B 1 217 ? -27.516 -6.5 7.438 1 83 217 ASP B O 1
ATOM 4166 N N . ARG B 1 218 ? -26.594 -4.527 7.301 1 85.31 218 ARG B N 1
ATOM 4167 C CA . ARG B 1 218 ? -27.875 -3.832 7.41 1 85.31 218 ARG B CA 1
ATOM 4168 C C . ARG B 1 218 ? -28.766 -4.137 6.215 1 85.31 218 ARG B C 1
ATOM 4170 O O . ARG B 1 218 ? -29.984 -4.258 6.355 1 85.31 218 ARG B O 1
ATOM 4177 N N . LEU B 1 219 ? -28.141 -4.207 5.078 1 85.75 219 LEU B N 1
ATOM 4178 C CA . LEU B 1 219 ? -28.906 -4.535 3.883 1 85.75 219 LEU B CA 1
ATOM 4179 C C . LEU B 1 219 ? -29.406 -5.977 3.938 1 85.75 219 LEU B C 1
ATOM 4181 O O . LEU B 1 219 ? -30.516 -6.27 3.516 1 85.75 219 LEU B O 1
ATOM 4185 N N . GLY B 1 220 ? -28.562 -6.895 4.434 1 82.56 220 GLY B N 1
ATOM 4186 C CA . GLY B 1 220 ? -28.984 -8.25 4.754 1 82.56 220 GLY B CA 1
ATOM 4187 C C . GLY B 1 220 ? -29 -9.172 3.545 1 82.56 220 GLY B C 1
ATOM 4188 O O . GLY B 1 220 ? -29.25 -10.367 3.676 1 82.56 220 GLY B O 1
ATOM 4189 N N . ASP B 1 221 ? -28.781 -8.719 2.389 1 80.5 221 ASP B N 1
ATOM 4190 C CA . ASP B 1 221 ? -28.906 -9.578 1.213 1 80.5 221 ASP B CA 1
ATOM 4191 C C . ASP B 1 221 ? -27.594 -9.617 0.418 1 80.5 221 ASP B C 1
ATOM 4193 O O . ASP B 1 221 ? -27.609 -9.914 -0.778 1 80.5 221 ASP B O 1
ATOM 4197 N N . CYS B 1 222 ? -26.641 -9.32 1.065 1 81 222 CYS B N 1
ATOM 4198 C CA . CYS B 1 222 ? -25.359 -9.336 0.375 1 81 222 CYS B CA 1
ATOM 4199 C C . CYS B 1 222 ? -24.906 -10.766 0.094 1 81 222 CYS B C 1
ATOM 4201 O O . CYS B 1 222 ? -25.016 -11.633 0.961 1 81 222 CYS B O 1
ATOM 4203 N N . PRO B 1 223 ? -24.469 -10.93 -1.17 1 86.12 223 PRO B N 1
ATOM 4204 C CA . PRO B 1 223 ? -23.906 -12.25 -1.438 1 86.12 223 PRO B CA 1
ATOM 4205 C C . PRO B 1 223 ? -22.656 -12.539 -0.599 1 86.12 223 PRO B C 1
ATOM 4207 O O . PRO B 1 223 ? -22.125 -11.633 0.053 1 86.12 223 PRO B O 1
ATOM 4210 N N . THR B 1 224 ? -22.375 -13.797 -0.621 1 84.88 224 THR B N 1
ATOM 4211 C CA . THR B 1 224 ? -21.141 -14.172 0.058 1 84.88 224 THR B CA 1
ATOM 4212 C C . THR B 1 224 ? -19.922 -13.57 -0.652 1 84.88 224 THR B C 1
ATOM 4214 O O . THR B 1 224 ? -19.844 -13.609 -1.881 1 84.88 224 THR B O 1
ATOM 4217 N N . LEU B 1 225 ? -19.125 -12.938 0.13 1 88.44 225 LEU B N 1
ATOM 4218 C CA . LEU B 1 225 ? -17.906 -12.336 -0.391 1 88.44 225 LEU B CA 1
ATOM 4219 C C . LEU B 1 225 ? -16.672 -13.102 0.082 1 88.44 225 LEU B C 1
ATOM 4221 O O . LEU B 1 225 ? -16.531 -13.398 1.272 1 88.44 225 LEU B O 1
ATOM 4225 N N . THR B 1 226 ? -15.844 -13.5 -0.842 1 87.19 226 THR B N 1
ATOM 4226 C CA . THR B 1 226 ? -14.57 -14.133 -0.52 1 87.19 226 THR B CA 1
ATOM 4227 C C . THR B 1 226 ? -13.43 -13.125 -0.607 1 87.19 226 THR B C 1
ATOM 4229 O O . THR B 1 226 ? -13.109 -12.625 -1.69 1 87.19 226 THR B O 1
ATOM 4232 N N . VAL B 1 227 ? -12.766 -12.906 0.489 1 91.12 227 VAL B N 1
ATOM 4233 C CA . VAL B 1 227 ? -11.695 -11.914 0.539 1 91.12 227 VAL B CA 1
ATOM 4234 C C . VAL B 1 227 ? -10.422 -12.5 -0.067 1 91.12 227 VAL B C 1
ATOM 4236 O O . VAL B 1 227 ? -9.891 -13.5 0.431 1 91.12 227 VAL B O 1
ATOM 4239 N N . LEU B 1 228 ? -9.914 -11.836 -1.146 1 93 228 LEU B N 1
ATOM 4240 C CA . LEU B 1 228 ? -8.727 -12.312 -1.835 1 93 228 LEU B CA 1
ATOM 4241 C C . LEU B 1 228 ? -7.492 -11.523 -1.403 1 93 228 LEU B C 1
ATOM 4243 O O . LEU B 1 228 ? -6.363 -11.992 -1.549 1 93 228 LEU B O 1
ATOM 4247 N N . ASN B 1 229 ? -7.73 -10.367 -0.995 1 94.25 229 ASN B N 1
ATOM 4248 C CA . ASN B 1 229 ? -6.695 -9.422 -0.596 1 94.25 229 ASN B CA 1
ATOM 4249 C C . ASN B 1 229 ? -7.23 -8.383 0.391 1 94.25 229 ASN B C 1
ATOM 4251 O O . ASN B 1 229 ? -8.406 -8.031 0.344 1 94.25 229 ASN B O 1
ATOM 4255 N N . GLU B 1 230 ? -6.348 -7.965 1.282 1 92.5 230 GLU B N 1
ATOM 4256 C CA . GLU B 1 230 ? -6.656 -6.895 2.227 1 92.5 230 GLU B CA 1
ATOM 4257 C C . GLU B 1 230 ? -5.609 -5.785 2.166 1 92.5 230 GLU B C 1
ATOM 4259 O O . GLU B 1 230 ? -4.41 -6.059 2.117 1 92.5 230 GLU B O 1
ATOM 4264 N N . SER B 1 231 ? -6.156 -4.578 2.098 1 93.44 231 SER B N 1
ATOM 4265 C CA . SER B 1 231 ? -5.23 -3.453 2.004 1 93.44 231 SER B CA 1
ATOM 4266 C C . SER B 1 231 ? -5.715 -2.27 2.838 1 93.44 231 SER B C 1
ATOM 4268 O O . SER B 1 231 ? -6.922 -2.08 3.012 1 93.44 231 SER B O 1
ATOM 4270 N N . ILE B 1 232 ? -4.758 -1.486 3.314 1 88.19 232 ILE B N 1
ATOM 4271 C CA . ILE B 1 232 ? -5.082 -0.247 4.012 1 88.19 232 ILE B CA 1
ATOM 4272 C C . ILE B 1 232 ? -5.289 0.876 2.998 1 88.19 232 ILE B C 1
ATOM 4274 O O . ILE B 1 232 ? -6.074 1.796 3.232 1 88.19 232 ILE B O 1
ATOM 4278 N N . GLN B 1 233 ? -4.68 0.753 1.892 1 92.25 233 GLN B N 1
ATOM 4279 C CA . GLN B 1 233 ? -4.668 1.85 0.928 1 92.25 233 GLN B CA 1
ATOM 4280 C C . GLN B 1 233 ? -5.594 1.556 -0.249 1 92.25 233 GLN B C 1
ATOM 4282 O O . GLN B 1 233 ? -5.512 0.486 -0.856 1 92.25 233 GLN B O 1
ATOM 4287 N N . SER B 1 234 ? -6.367 2.543 -0.645 1 95.06 234 SER B N 1
ATOM 4288 C CA . SER B 1 234 ? -7.312 2.42 -1.75 1 95.06 234 SER B CA 1
ATOM 4289 C C . SER B 1 234 ? -6.586 2.197 -3.074 1 95.06 234 SER B C 1
ATOM 4291 O O . SER B 1 234 ? -7.098 1.505 -3.957 1 95.06 234 SER B O 1
ATOM 4293 N N . GLY B 1 235 ? -5.422 2.799 -3.158 1 93.56 235 GLY B N 1
ATOM 4294 C CA . GLY B 1 235 ? -4.672 2.639 -4.391 1 93.56 235 GLY B CA 1
ATOM 4295 C C . GLY B 1 235 ? -4.34 1.19 -4.703 1 93.56 235 GLY B C 1
ATOM 4296 O O . GLY B 1 235 ? -4.391 0.773 -5.863 1 93.56 235 GLY B O 1
ATOM 4297 N N . ASN B 1 236 ? -3.996 0.461 -3.693 1 94.38 236 ASN B N 1
ATOM 4298 C CA . ASN B 1 236 ? -3.705 -0.958 -3.869 1 94.38 236 ASN B CA 1
ATOM 4299 C C . ASN B 1 236 ? -4.945 -1.734 -4.301 1 94.38 236 ASN B C 1
ATOM 4301 O O . ASN B 1 236 ? -4.871 -2.588 -5.188 1 94.38 236 ASN B O 1
ATOM 4305 N N . ILE B 1 237 ? -6.027 -1.438 -3.713 1 96.81 237 ILE B N 1
ATOM 4306 C CA . ILE B 1 237 ? -7.293 -2.082 -4.055 1 96.81 237 ILE B CA 1
ATOM 4307 C C . ILE B 1 237 ? -7.656 -1.765 -5.504 1 96.81 237 ILE B C 1
ATOM 4309 O O . ILE B 1 237 ? -7.984 -2.668 -6.277 1 96.81 237 ILE B O 1
ATOM 4313 N N . ARG B 1 238 ? -7.547 -0.559 -5.871 1 95.88 238 ARG B N 1
ATOM 4314 C CA . ARG B 1 238 ? -7.887 -0.118 -7.223 1 95.88 238 ARG B CA 1
ATOM 4315 C C . ARG B 1 238 ? -7.059 -0.861 -8.266 1 95.88 238 ARG B C 1
ATOM 4317 O O . ARG B 1 238 ? -7.59 -1.309 -9.281 1 95.88 238 ARG B O 1
ATOM 4324 N N . GLU B 1 239 ? -5.801 -0.994 -8.008 1 93.44 239 GLU B N 1
ATOM 4325 C CA . GLU B 1 239 ? -4.91 -1.653 -8.953 1 93.44 239 GLU B CA 1
ATOM 4326 C C . GLU B 1 239 ? -5.344 -3.094 -9.211 1 93.44 239 GLU B C 1
ATOM 4328 O O . GLU B 1 239 ? -5.402 -3.535 -10.359 1 93.44 239 GLU B O 1
ATOM 4333 N N . LEU B 1 240 ? -5.664 -3.807 -8.164 1 96.19 240 LEU B N 1
ATOM 4334 C CA . LEU B 1 240 ? -6.051 -5.207 -8.297 1 96.19 240 LEU B CA 1
ATOM 4335 C C . LEU B 1 240 ? -7.418 -5.332 -8.961 1 96.19 240 LEU B C 1
ATOM 4337 O O . LEU B 1 240 ? -7.648 -6.242 -9.758 1 96.19 240 LEU B O 1
ATOM 4341 N N . VAL B 1 241 ? -8.305 -4.391 -8.664 1 97.44 241 VAL B N 1
ATOM 4342 C CA . VAL B 1 241 ? -9.617 -4.371 -9.289 1 97.44 241 VAL B CA 1
ATOM 4343 C C . VAL B 1 241 ? -9.469 -4.098 -10.781 1 97.44 241 VAL B C 1
ATOM 4345 O O . VAL B 1 241 ? -10.141 -4.73 -11.609 1 97.44 241 VAL B O 1
ATOM 4348 N N . MET B 1 242 ? -8.578 -3.225 -11.125 1 94.62 242 MET B N 1
ATOM 4349 C CA . MET B 1 242 ? -8.352 -2.85 -12.516 1 94.62 242 MET B CA 1
ATOM 4350 C C . MET B 1 242 ? -7.754 -4.012 -13.305 1 94.62 242 MET B C 1
ATOM 4352 O O . MET B 1 242 ? -7.875 -4.062 -14.531 1 94.62 242 MET B O 1
ATOM 4356 N N . LEU B 1 243 ? -7.117 -4.906 -12.609 1 93.12 243 LEU B N 1
ATOM 4357 C CA . LEU B 1 243 ? -6.551 -6.082 -13.258 1 93.12 243 LEU B CA 1
ATOM 4358 C C . LEU B 1 243 ? -7.594 -7.188 -13.391 1 93.12 243 LEU B C 1
ATOM 4360 O O . LEU B 1 243 ? -7.34 -8.219 -14.008 1 93.12 243 LEU B O 1
ATOM 4364 N N . GLY B 1 244 ? -8.742 -6.973 -12.75 1 95.06 244 GLY B N 1
ATOM 4365 C CA . GLY B 1 244 ? -9.867 -7.879 -12.938 1 95.06 244 GLY B CA 1
ATOM 4366 C C . GLY B 1 244 ? -9.922 -8.977 -11.898 1 95.06 244 GLY B C 1
ATOM 4367 O O . GLY B 1 244 ? -10.656 -9.961 -12.062 1 95.06 244 GLY B O 1
ATOM 4368 N N . TYR B 1 245 ? -9.234 -8.828 -10.82 1 95.44 245 TYR B N 1
ATOM 4369 C CA . TYR B 1 245 ? -9.133 -9.922 -9.859 1 95.44 245 TYR B CA 1
ATOM 4370 C C . TYR B 1 245 ? -10.391 -10.008 -8.992 1 95.44 245 TYR B C 1
ATOM 4372 O O . TYR B 1 245 ? -10.664 -11.047 -8.398 1 95.44 245 TYR B O 1
ATOM 4380 N N . GLY B 1 246 ? -11.109 -8.984 -8.859 1 97.06 246 GLY B N 1
ATOM 4381 C CA . GLY B 1 246 ? -12.297 -8.961 -8.016 1 97.06 246 GLY B CA 1
ATOM 4382 C C . GLY B 1 246 ? -12.977 -7.602 -7.992 1 97.06 246 GLY B C 1
ATOM 4383 O O . GLY B 1 246 ? -12.672 -6.73 -8.805 1 97.06 246 GLY B O 1
ATOM 4384 N N . LEU B 1 247 ? -14.023 -7.512 -7.172 1 97.94 247 LEU B N 1
ATOM 4385 C CA . LEU B 1 247 ? -14.648 -6.215 -6.926 1 97.94 247 LEU B CA 1
ATOM 4386 C C . LEU B 1 247 ? -14.102 -5.578 -5.652 1 97.94 247 LEU B C 1
ATOM 4388 O O . LEU B 1 247 ? -13.516 -6.266 -4.812 1 97.94 247 LEU B O 1
ATOM 4392 N N . GLY B 1 248 ? -14.195 -4.328 -5.547 1 98.38 248 GLY B N 1
ATOM 4393 C CA . GLY B 1 248 ? -13.789 -3.58 -4.367 1 98.38 248 GLY B CA 1
ATOM 4394 C C . GLY B 1 248 ? -14.539 -2.27 -4.203 1 98.38 248 GLY B C 1
ATOM 4395 O O . GLY B 1 248 ? -14.969 -1.67 -5.188 1 98.38 248 GLY B O 1
ATOM 4396 N N . TRP B 1 249 ? -14.805 -1.888 -2.949 1 98.25 249 TRP B N 1
ATOM 4397 C CA . TRP B 1 249 ? -15.328 -0.557 -2.672 1 98.25 249 TRP B CA 1
ATOM 4398 C C . TRP B 1 249 ? -14.227 0.493 -2.744 1 98.25 249 TRP B C 1
ATOM 4400 O O . TRP B 1 249 ? -13.195 0.365 -2.082 1 98.25 249 TRP B O 1
ATOM 4410 N N . LEU B 1 250 ? -14.414 1.512 -3.562 1 98.12 250 LEU B N 1
ATOM 4411 C CA . LEU B 1 250 ? -13.43 2.574 -3.732 1 98.12 250 LEU B CA 1
ATOM 4412 C C . LEU B 1 250 ? -14.086 3.947 -3.623 1 98.12 250 LEU B C 1
ATOM 4414 O O . LEU B 1 250 ? -15.242 4.121 -4.023 1 98.12 250 LEU B O 1
ATOM 4418 N N . PRO B 1 251 ? -13.312 4.922 -3.008 1 97.19 251 PRO B N 1
ATOM 4419 C CA . PRO B 1 251 ? -13.852 6.285 -3.053 1 97.19 251 PRO B CA 1
ATOM 4420 C C . PRO B 1 251 ? -14.094 6.777 -4.477 1 97.19 251 PRO B C 1
ATOM 4422 O O . PRO B 1 251 ? -13.242 6.59 -5.352 1 97.19 251 PRO B O 1
ATOM 4425 N N . GLU B 1 252 ? -15.188 7.395 -4.695 1 95.94 252 GLU B N 1
ATOM 4426 C CA . GLU B 1 252 ? -15.57 7.875 -6.023 1 95.94 252 GLU B CA 1
ATOM 4427 C C . GLU B 1 252 ? -14.484 8.766 -6.621 1 95.94 252 GLU B C 1
ATOM 4429 O O . GLU B 1 252 ? -14.164 8.641 -7.805 1 95.94 252 GLU B O 1
ATOM 4434 N N . ARG B 1 253 ? -13.859 9.594 -5.832 1 93.12 253 ARG B N 1
ATOM 4435 C CA . ARG B 1 253 ? -12.844 10.531 -6.301 1 93.12 253 ARG B CA 1
ATOM 4436 C C . ARG B 1 253 ? -11.625 9.781 -6.836 1 93.12 253 ARG B C 1
ATOM 4438 O O . ARG B 1 253 ? -10.859 10.32 -7.645 1 93.12 253 ARG B O 1
ATOM 4445 N N . SER B 1 254 ? -11.414 8.57 -6.344 1 92.81 254 SER B N 1
ATOM 4446 C CA . SER B 1 254 ? -10.234 7.816 -6.746 1 92.81 254 SER B CA 1
ATOM 4447 C C . SER B 1 254 ? -10.453 7.117 -8.086 1 92.81 254 SER B C 1
ATOM 4449 O O . SER B 1 254 ? -9.508 6.59 -8.68 1 92.81 254 SER B O 1
ATOM 4451 N N . LEU B 1 255 ? -11.609 7.09 -8.594 1 93.44 255 LEU B N 1
ATOM 4452 C CA . LEU B 1 255 ? -11.938 6.359 -9.812 1 93.44 255 LEU B CA 1
ATOM 4453 C C . LEU B 1 255 ? -11.641 7.207 -11.047 1 93.44 255 LEU B C 1
ATOM 4455 O O . LEU B 1 255 ? -11.5 6.676 -12.148 1 93.44 255 LEU B O 1
ATOM 4459 N N . GLY B 1 256 ? -11.508 8.5 -10.844 1 84.81 256 GLY B N 1
ATOM 4460 C CA . GLY B 1 256 ? -11.211 9.367 -11.969 1 84.81 256 GLY B CA 1
ATOM 4461 C C . GLY B 1 256 ? -12.141 9.141 -13.148 1 84.81 256 GLY B C 1
ATOM 4462 O O . GLY B 1 256 ? -13.359 9.172 -13 1 84.81 256 GLY B O 1
ATOM 4463 N N . ASN B 1 257 ? -11.43 8.852 -14.281 1 89.19 257 ASN B N 1
ATOM 4464 C CA . ASN B 1 257 ? -12.195 8.656 -15.508 1 89.19 257 ASN B CA 1
ATOM 4465 C C . ASN B 1 257 ? -12.469 7.18 -15.766 1 89.19 257 ASN B C 1
ATOM 4467 O O . ASN B 1 257 ? -12.945 6.816 -16.844 1 89.19 257 ASN B O 1
ATOM 4471 N N . ALA B 1 258 ? -12.195 6.426 -14.797 1 92.31 258 ALA B N 1
ATOM 4472 C CA . ALA B 1 258 ? -12.32 4.988 -15.008 1 92.31 258 ALA B CA 1
ATOM 4473 C C . ALA B 1 258 ? -13.781 4.59 -15.211 1 92.31 258 ALA B C 1
ATOM 4475 O O . ALA B 1 258 ? -14.078 3.66 -15.961 1 92.31 258 ALA B O 1
ATOM 4476 N N . LEU B 1 259 ? -14.688 5.309 -14.594 1 92.31 259 LEU B N 1
ATOM 4477 C CA . LEU B 1 259 ? -16.109 5.016 -14.742 1 92.31 259 LEU B CA 1
ATOM 4478 C C . LEU B 1 259 ? -16.641 5.566 -16.062 1 92.31 259 LEU B C 1
ATOM 4480 O O . LEU B 1 259 ? -17.359 4.871 -16.797 1 92.31 259 LEU B O 1
ATOM 4484 N N . THR B 1 260 ? -16.188 6.746 -16.375 1 91.81 260 THR B N 1
ATOM 4485 C CA . THR B 1 260 ? -16.688 7.418 -17.562 1 91.81 260 THR B CA 1
ATOM 4486 C C . THR B 1 260 ? -16.156 6.738 -18.828 1 91.81 260 THR B C 1
ATOM 4488 O O . THR B 1 260 ? -16.875 6.648 -19.844 1 91.81 260 THR B O 1
ATOM 4491 N N . ASN B 1 261 ? -14.945 6.223 -18.766 1 93 261 ASN B N 1
ATOM 4492 C CA . ASN B 1 261 ? -14.336 5.59 -19.938 1 93 261 ASN B CA 1
ATOM 4493 C C . ASN B 1 261 ? -14.695 4.109 -20.016 1 93 261 ASN B C 1
ATOM 4495 O O . ASN B 1 261 ? -14.289 3.418 -20.953 1 93 261 ASN B O 1
ATOM 4499 N N . GLY B 1 262 ? -15.352 3.619 -19.062 1 92.5 262 GLY B N 1
ATOM 4500 C CA . GLY B 1 262 ? -15.828 2.242 -19.078 1 92.5 262 GLY B CA 1
ATOM 4501 C C . GLY B 1 262 ? -14.766 1.241 -18.672 1 92.5 262 GLY B C 1
ATOM 4502 O O . GLY B 1 262 ? -14.922 0.038 -18.891 1 92.5 262 GLY B O 1
ATOM 4503 N N . GLU B 1 263 ? -13.688 1.726 -18.125 1 94.94 263 GLU B N 1
ATOM 4504 C CA . GLU B 1 263 ? -12.648 0.829 -17.641 1 94.94 263 GLU B CA 1
ATOM 4505 C C . GLU B 1 263 ? -13.117 0.044 -16.422 1 94.94 263 GLU B C 1
ATOM 4507 O O . GLU B 1 263 ? -12.773 -1.128 -16.266 1 94.94 263 GLU B O 1
ATOM 4512 N N . LEU B 1 264 ? -13.859 0.707 -15.586 1 97.62 264 LEU B N 1
ATOM 4513 C CA . LEU B 1 264 ? -14.547 0.114 -14.445 1 97.62 264 LEU B CA 1
ATOM 4514 C C . LEU B 1 264 ? -16.047 0.413 -14.5 1 97.62 264 LEU B C 1
ATOM 4516 O O . LEU B 1 264 ? -16.469 1.402 -15.109 1 97.62 264 LEU B O 1
ATOM 4520 N N . VAL B 1 265 ? -16.781 -0.474 -13.898 1 97.75 265 VAL B N 1
ATOM 4521 C CA . VAL B 1 265 ? -18.219 -0.273 -13.797 1 97.75 265 VAL B CA 1
ATOM 4522 C C . VAL B 1 265 ? -18.688 -0.548 -12.367 1 97.75 265 VAL B C 1
ATOM 4524 O O . VAL B 1 265 ? -18.047 -1.309 -11.641 1 97.75 265 VAL B O 1
ATOM 4527 N N . PRO B 1 266 ? -19.828 0.139 -12.016 1 97.5 266 PRO B N 1
ATOM 4528 C CA . PRO B 1 266 ? -20.406 -0.217 -10.711 1 97.5 266 PRO B CA 1
ATOM 4529 C C . PRO B 1 266 ? -20.766 -1.697 -10.609 1 97.5 266 PRO B C 1
ATOM 4531 O O . PRO B 1 266 ? -21.297 -2.271 -11.562 1 97.5 266 PRO B O 1
ATOM 4534 N N . ALA B 1 267 ? -20.422 -2.291 -9.469 1 97.31 267 ALA B N 1
ATOM 4535 C CA . ALA B 1 267 ? -20.656 -3.719 -9.281 1 97.31 267 ALA B CA 1
ATOM 4536 C C . ALA B 1 267 ? -22.109 -3.973 -8.844 1 97.31 267 ALA B C 1
ATOM 4538 O O . ALA B 1 267 ? -22.516 -5.125 -8.68 1 97.31 267 ALA B O 1
ATOM 4539 N N . GLY B 1 268 ? -22.891 -2.904 -8.617 1 94.88 268 GLY B N 1
ATOM 4540 C CA . GLY B 1 268 ? -24.281 -3.02 -8.203 1 94.88 268 GLY B CA 1
ATOM 4541 C C . GLY B 1 268 ? -25 -1.684 -8.117 1 94.88 268 GLY B C 1
ATOM 4542 O O . GLY B 1 268 ? -24.422 -0.648 -8.469 1 94.88 268 GLY B O 1
ATOM 4543 N N . HIS B 1 269 ? -26.234 -1.745 -7.645 1 93 269 HIS B N 1
ATOM 4544 C CA . HIS B 1 269 ? -27.062 -0.553 -7.496 1 93 269 HIS B CA 1
ATOM 4545 C C . HIS B 1 269 ? -26.484 0.39 -6.445 1 93 269 HIS B C 1
ATOM 4547 O O . HIS B 1 269 ? -25.578 0.016 -5.699 1 93 269 HIS B O 1
ATOM 4553 N N . GLN B 1 270 ? -27.078 1.578 -6.348 1 95.19 270 GLN B N 1
ATOM 4554 C CA . GLN B 1 270 ? -26.578 2.641 -5.48 1 95.19 270 GLN B CA 1
ATOM 4555 C C . GLN B 1 270 ? -26.734 2.264 -4.012 1 95.19 270 GLN B C 1
ATOM 4557 O O . GLN B 1 270 ? -26.047 2.816 -3.15 1 95.19 270 GLN B O 1
ATOM 4562 N N . ARG B 1 271 ? -27.547 1.314 -3.721 1 95.12 271 ARG B N 1
ATOM 4563 C CA . ARG B 1 271 ? -27.766 0.912 -2.336 1 95.12 271 ARG B CA 1
ATOM 4564 C C . ARG B 1 271 ? -26.5 0.299 -1.734 1 95.12 271 ARG B C 1
ATOM 4566 O O . ARG B 1 271 ? -26.375 0.221 -0.512 1 95.12 271 ARG B O 1
ATOM 4573 N N . TRP B 1 272 ? -25.641 -0.171 -2.598 1 96.06 272 TRP B N 1
ATOM 4574 C CA . TRP B 1 272 ? -24.422 -0.806 -2.121 1 96.06 272 TRP B CA 1
ATOM 4575 C C . TRP B 1 272 ? -23.359 0.239 -1.761 1 96.06 272 TRP B C 1
ATOM 4577 O O . TRP B 1 272 ? -22.328 -0.087 -1.166 1 96.06 272 TRP B O 1
ATOM 4587 N N . ASN B 1 273 ? -23.625 1.485 -2.125 1 96.94 273 ASN B N 1
ATOM 4588 C CA . ASN B 1 273 ? -22.688 2.559 -1.801 1 96.94 273 ASN B CA 1
ATOM 4589 C C . ASN B 1 273 ? -22.672 2.848 -0.303 1 96.94 273 ASN B C 1
ATOM 4591 O O . ASN B 1 273 ? -23.688 2.711 0.376 1 96.94 273 ASN B O 1
ATOM 4595 N N . VAL B 1 274 ? -21.5 3.141 0.166 1 96.06 274 VAL B N 1
ATOM 4596 C CA . VAL B 1 274 ? -21.344 3.514 1.567 1 96.06 274 VAL B CA 1
ATOM 4597 C C . VAL B 1 274 ? -20.906 4.973 1.666 1 96.06 274 VAL B C 1
ATOM 4599 O O . VAL B 1 274 ? -19.922 5.379 1.027 1 96.06 274 VAL B O 1
ATOM 4602 N N . GLU B 1 275 ? -21.547 5.742 2.457 1 95.31 275 GLU B N 1
ATOM 4603 C CA . GLU B 1 275 ? -21.281 7.176 2.561 1 95.31 275 GLU B CA 1
ATOM 4604 C C . GLU B 1 275 ? -20.359 7.492 3.729 1 95.31 275 GLU B C 1
ATOM 4606 O O . GLU B 1 275 ? -20.516 6.934 4.82 1 95.31 275 GLU B O 1
ATOM 4611 N N . PHE B 1 276 ? -19.422 8.375 3.391 1 95 276 PHE B N 1
ATOM 4612 C CA . PHE B 1 276 ? -18.469 8.836 4.402 1 95 276 PHE B CA 1
ATOM 4613 C C . PHE B 1 276 ? -18.438 10.359 4.445 1 95 276 PHE B C 1
ATOM 4615 O O . PHE B 1 276 ? -18.688 11.023 3.434 1 95 276 PHE B O 1
ATOM 4622 N N . GLU B 1 277 ? -18.125 10.859 5.629 1 94.5 277 GLU B N 1
ATOM 4623 C CA . GLU B 1 277 ? -17.641 12.227 5.773 1 94.5 277 GLU B CA 1
ATOM 4624 C C . GLU B 1 277 ? -16.109 12.281 5.781 1 94.5 277 GLU B C 1
ATOM 4626 O O . GLU B 1 277 ? -15.461 11.336 6.227 1 94.5 277 GLU B O 1
ATOM 4631 N N . ILE B 1 278 ? -15.633 13.273 5.168 1 95.88 278 ILE B N 1
ATOM 4632 C CA . ILE B 1 278 ? -14.227 13.617 5.352 1 95.88 278 ILE B CA 1
ATOM 4633 C C . ILE B 1 278 ? -14.078 14.625 6.488 1 95.88 278 ILE B C 1
ATOM 4635 O O . ILE B 1 278 ? -14.516 15.773 6.367 1 95.88 278 ILE B O 1
ATOM 4639 N N . ARG B 1 279 ? -13.406 14.141 7.566 1 94.44 279 ARG B N 1
ATOM 4640 C CA . ARG B 1 279 ? -13.328 14.961 8.773 1 94.44 279 ARG B CA 1
ATOM 4641 C C . ARG B 1 279 ? -11.891 15.367 9.078 1 94.44 279 ARG B C 1
ATOM 4643 O O . ARG B 1 279 ? -10.969 14.562 8.906 1 94.44 279 ARG B O 1
ATOM 4650 N N . LEU B 1 280 ? -11.789 16.609 9.445 1 95.94 280 LEU B N 1
ATOM 4651 C CA . LEU B 1 280 ? -10.539 17.109 10.016 1 95.94 280 LEU B CA 1
ATOM 4652 C C . LEU B 1 280 ? -10.594 17.125 11.539 1 95.94 280 LEU B C 1
ATOM 4654 O O . LEU B 1 280 ? -11.516 17.688 12.125 1 95.94 280 LEU B O 1
ATOM 4658 N N . TYR B 1 281 ? -9.57 16.469 12.117 1 94.44 281 TYR B N 1
ATOM 4659 C CA . TYR B 1 281 ? -9.531 16.359 13.57 1 94.44 281 TYR B CA 1
ATOM 4660 C C . TYR B 1 281 ? -8.375 17.156 14.156 1 94.44 281 TYR B C 1
ATOM 4662 O O . TYR B 1 281 ? -7.309 17.25 13.539 1 94.44 281 TYR B O 1
ATOM 4670 N N . ARG B 1 282 ? -8.562 17.703 15.312 1 93.31 282 ARG B N 1
ATOM 4671 C CA . ARG B 1 282 ? -7.488 18.219 16.156 1 93.31 282 ARG B CA 1
ATOM 4672 C C . ARG B 1 282 ? -7.695 17.828 17.609 1 93.31 282 ARG B C 1
ATOM 4674 O O . ARG B 1 282 ? -8.805 17.484 18.016 1 93.31 282 ARG B O 1
ATOM 4681 N N . HIS B 1 283 ? -6.566 17.766 18.266 1 91.25 283 HIS B N 1
ATOM 4682 C CA . HIS B 1 283 ? -6.652 17.562 19.703 1 91.25 283 HIS B CA 1
ATOM 4683 C C . HIS B 1 283 ? -7.008 18.859 20.422 1 91.25 283 HIS B C 1
ATOM 4685 O O . HIS B 1 283 ? -6.52 19.938 20.047 1 91.25 283 HIS B O 1
ATOM 4691 N N . LEU B 1 284 ? -7.809 18.828 21.484 1 86.81 284 LEU B N 1
ATOM 4692 C CA . LEU B 1 284 ? -8.289 20 22.203 1 86.81 284 LEU B CA 1
ATOM 4693 C C . LEU B 1 284 ? -7.168 20.641 23.016 1 86.81 284 LEU B C 1
ATOM 4695 O O . LEU B 1 284 ? -7.164 21.844 23.234 1 86.81 284 LEU B O 1
ATOM 4699 N N . SER B 1 285 ? -6.227 19.875 23.375 1 78 285 SER B N 1
ATOM 4700 C CA . SER B 1 285 ? -5.203 20.359 24.297 1 78 285 SER B CA 1
ATOM 4701 C C . SER B 1 285 ? -3.988 20.891 23.531 1 78 285 SER B C 1
ATOM 4703 O O . SER B 1 285 ? -2.953 21.188 24.125 1 78 285 SER B O 1
ATOM 4705 N N . THR B 1 286 ? -3.875 21.078 22.297 1 65.94 286 THR B N 1
ATOM 4706 C CA . THR B 1 286 ? -2.633 21.391 21.594 1 65.94 286 THR B CA 1
ATOM 4707 C C . THR B 1 286 ? -2.084 22.75 22.031 1 65.94 286 THR B C 1
ATOM 4709 O O . THR B 1 286 ? -0.872 22.906 22.188 1 65.94 286 THR B O 1
ATOM 4712 N N . GLY B 1 287 ? -2.859 23.578 22.672 1 66.06 287 GLY B N 1
ATOM 4713 C CA . GLY B 1 287 ? -2.475 24.875 23.203 1 66.06 287 GLY B CA 1
ATOM 4714 C C . GLY B 1 287 ? -1.591 25.672 22.25 1 66.06 287 GLY B C 1
ATOM 4715 O O . GLY B 1 287 ? -0.869 26.562 22.672 1 66.06 287 GLY B O 1
ATOM 4716 N N . ARG B 1 288 ? -1.358 25.344 21 1 80.75 288 ARG B N 1
ATOM 4717 C CA . ARG B 1 288 ? -0.552 26.109 20.047 1 80.75 288 ARG B CA 1
ATOM 4718 C C . ARG B 1 288 ? -1.416 27.078 19.25 1 80.75 288 ARG B C 1
ATOM 4720 O O . ARG B 1 288 ? -2.391 26.672 18.609 1 80.75 288 ARG B O 1
ATOM 4727 N N . ALA B 1 289 ? -0.972 28.297 19.234 1 81.81 289 ALA B N 1
ATOM 4728 C CA . ALA B 1 289 ? -1.701 29.375 18.578 1 81.81 289 ALA B CA 1
ATOM 4729 C C . ALA B 1 289 ? -1.819 29.125 17.078 1 81.81 289 ALA B C 1
ATOM 4731 O O . ALA B 1 289 ? -2.854 29.422 16.469 1 81.81 289 ALA B O 1
ATOM 4732 N N . SER B 1 290 ? -0.781 28.625 16.484 1 85.69 290 SER B N 1
ATOM 4733 C CA . SER B 1 290 ? -0.794 28.359 15.047 1 85.69 290 SER B CA 1
ATOM 4734 C C . SER B 1 290 ? -1.871 27.344 14.688 1 85.69 290 SER B C 1
ATOM 4736 O O . SER B 1 290 ? -2.531 27.469 13.656 1 85.69 290 SER B O 1
ATOM 4738 N N . VAL B 1 291 ? -2.047 26.359 15.484 1 89.62 291 VAL B N 1
ATOM 4739 C CA . VAL B 1 291 ? -3.066 25.344 15.25 1 89.62 291 VAL B CA 1
ATOM 4740 C C . VAL B 1 291 ? -4.457 25.953 15.43 1 89.62 291 VAL B C 1
ATOM 4742 O O . VAL B 1 291 ? -5.352 25.719 14.617 1 89.62 291 VAL B O 1
ATOM 4745 N N . ASP B 1 292 ? -4.555 26.781 16.453 1 89.31 292 ASP B N 1
ATOM 4746 C CA . ASP B 1 292 ? -5.828 27.438 16.719 1 89.31 292 ASP B CA 1
ATOM 4747 C C . ASP B 1 292 ? -6.223 28.359 15.562 1 89.31 292 ASP B C 1
ATOM 4749 O O . ASP B 1 292 ? -7.379 28.344 15.133 1 89.31 292 ASP B O 1
ATOM 4753 N N . ASP B 1 293 ? -5.301 29.047 15.148 1 88.56 293 ASP B N 1
ATOM 4754 C CA . ASP B 1 293 ? -5.551 29.969 14.047 1 88.56 293 ASP B CA 1
ATOM 4755 C C . ASP B 1 293 ? -5.969 29.219 12.781 1 88.56 293 ASP B C 1
ATOM 4757 O O . ASP B 1 293 ? -6.953 29.594 12.133 1 88.56 293 ASP B O 1
ATOM 4761 N N . ALA B 1 294 ? -5.27 28.219 12.438 1 91.31 294 ALA B N 1
ATOM 4762 C CA . ALA B 1 294 ? -5.59 27.422 11.258 1 91.31 294 ALA B CA 1
ATOM 4763 C C . ALA B 1 294 ? -6.965 26.781 11.391 1 91.31 294 ALA B C 1
ATOM 4765 O O . ALA B 1 294 ? -7.738 26.734 10.43 1 91.31 294 ALA B O 1
ATOM 4766 N N . TRP B 1 295 ? -7.211 26.312 12.547 1 92.19 295 TRP B N 1
ATOM 4767 C CA . TRP B 1 295 ? -8.484 25.656 12.82 1 92.19 295 TRP B CA 1
ATOM 4768 C C . TRP B 1 295 ? -9.648 26.625 12.602 1 92.19 295 TRP B C 1
ATOM 4770 O O . TRP B 1 295 ? -10.633 26.281 11.945 1 92.19 295 TRP B O 1
ATOM 4780 N N . GLN B 1 296 ? -9.484 27.797 13.164 1 91.62 296 GLN B N 1
ATOM 4781 C CA . GLN B 1 296 ? -10.531 28.812 13.016 1 91.62 296 GLN B CA 1
ATOM 4782 C C . GLN B 1 296 ? -10.719 29.188 11.547 1 91.62 296 GLN B C 1
ATOM 4784 O O . GLN B 1 296 ? -11.852 29.344 11.086 1 91.62 296 GLN B O 1
ATOM 4789 N N . GLN B 1 297 ? -9.68 29.297 10.891 1 91.88 297 GLN B N 1
ATOM 4790 C CA . GLN B 1 297 ? -9.742 29.594 9.461 1 91.88 297 GLN B CA 1
ATOM 4791 C C . GLN B 1 297 ? -10.5 28.516 8.703 1 91.88 297 GLN B C 1
ATOM 4793 O O . GLN B 1 297 ? -11.328 28.812 7.844 1 91.88 297 GLN B O 1
ATOM 4798 N N . ILE B 1 298 ? -10.234 27.281 8.992 1 93.56 298 ILE B N 1
ATOM 4799 C CA . ILE B 1 298 ? -10.844 26.141 8.305 1 93.56 298 ILE B CA 1
ATOM 4800 C C . ILE B 1 298 ? -12.336 26.078 8.648 1 93.56 298 ILE B C 1
ATOM 4802 O O . ILE B 1 298 ? -13.172 25.875 7.762 1 93.56 298 ILE B O 1
ATOM 4806 N N . ARG B 1 299 ? -12.609 26.281 9.852 1 92.75 299 ARG B N 1
ATOM 4807 C CA . ARG B 1 299 ? -13.992 26.266 10.297 1 92.75 299 ARG B CA 1
ATOM 4808 C C . ARG B 1 299 ? -14.812 27.328 9.578 1 92.75 299 ARG B C 1
ATOM 4810 O O . ARG B 1 299 ? -15.938 27.062 9.133 1 92.75 299 ARG B O 1
ATOM 4817 N N . GLU B 1 300 ? -14.273 28.469 9.5 1 90.94 300 GLU B N 1
ATOM 4818 C CA . GLU B 1 300 ? -14.961 29.578 8.836 1 90.94 300 GLU B CA 1
ATOM 4819 C C . GLU B 1 300 ? -15.141 29.297 7.344 1 90.94 300 GLU B C 1
ATOM 4821 O O . GLU B 1 300 ? -16.203 29.562 6.781 1 90.94 300 GLU B O 1
ATOM 4826 N N . HIS B 1 301 ? -14.141 28.781 6.785 1 90.25 301 HIS B N 1
ATOM 4827 C CA . HIS B 1 301 ? -14.203 28.438 5.371 1 90.25 301 HIS B CA 1
ATOM 4828 C C . HIS B 1 301 ? -15.297 27.406 5.105 1 90.25 301 HIS B C 1
ATOM 4830 O O . HIS B 1 301 ? -16.016 27.5 4.105 1 90.25 301 HIS B O 1
ATOM 4836 N N . CYS B 1 302 ? -15.367 26.391 5.945 1 88.75 302 CYS B N 1
ATOM 4837 C CA . CYS B 1 302 ? -16.344 25.312 5.777 1 88.75 302 CYS B CA 1
ATOM 4838 C C . CYS B 1 302 ? -17.75 25.828 6.02 1 88.75 302 CYS B C 1
ATOM 4840 O O . CYS B 1 302 ? -18.719 25.328 5.418 1 88.75 302 CYS B O 1
ATOM 4842 N N . ARG B 1 303 ? -17.891 26.734 6.852 1 83.81 303 ARG B N 1
ATOM 4843 C CA . ARG B 1 303 ? -19.203 27.359 7.105 1 83.81 303 ARG B CA 1
ATOM 4844 C C . ARG B 1 303 ? -19.672 28.156 5.895 1 83.81 303 ARG B C 1
ATOM 4846 O O . ARG B 1 303 ? -20.844 28.094 5.535 1 83.81 303 ARG B O 1
ATOM 4853 N N . ASP B 1 304 ? -18.797 28.781 5.289 1 78.69 304 ASP B N 1
ATOM 4854 C CA . ASP B 1 304 ? -19.125 29.625 4.145 1 78.69 304 ASP B CA 1
ATOM 4855 C C . ASP B 1 304 ? -19.422 28.781 2.906 1 78.69 304 ASP B C 1
ATOM 4857 O O . ASP B 1 304 ? -20.219 29.188 2.051 1 78.69 304 ASP B O 1
ATOM 4861 N N . SER B 1 305 ? -18.688 27.703 2.729 1 72.81 305 SER B N 1
ATOM 4862 C CA . SER B 1 305 ? -18.828 26.891 1.528 1 72.81 305 SER B CA 1
ATOM 4863 C C . SER B 1 305 ? -20.031 25.938 1.641 1 72.81 305 SER B C 1
ATOM 4865 O O . SER B 1 305 ? -20.391 25.266 0.674 1 72.81 305 SER B O 1
ATOM 4867 N N . GLY B 1 306 ? -20.891 25.953 2.553 1 62.69 306 GLY B N 1
ATOM 4868 C CA . GLY B 1 306 ? -22.047 25.109 2.721 1 62.69 306 GLY B CA 1
ATOM 4869 C C . GLY B 1 306 ? -21.688 23.672 3.086 1 62.69 306 GLY B C 1
ATOM 4870 O O . GLY B 1 306 ? -22.5 22.766 2.9 1 62.69 306 GLY B O 1
ATOM 4871 N N . MET B 1 307 ? -20.5 23.344 3.348 1 54.88 307 MET B N 1
ATOM 4872 C CA . MET B 1 307 ? -20.109 21.969 3.584 1 54.88 307 MET B CA 1
ATOM 4873 C C . MET B 1 307 ? -20.469 21.531 4.996 1 54.88 307 MET B C 1
ATOM 4875 O O . MET B 1 307 ? -20.5 20.328 5.293 1 54.88 307 MET B O 1
ATOM 4879 N N . THR B 1 308 ? -20.547 22.391 6.059 1 46.06 308 THR B N 1
ATOM 4880 C CA . THR B 1 308 ? -20.891 22.062 7.434 1 46.06 308 THR B CA 1
ATOM 4881 C C . THR B 1 308 ? -22.375 21.719 7.547 1 46.06 308 THR B C 1
ATOM 4883 O O . THR B 1 308 ? -22.812 21.156 8.547 1 46.06 308 THR B O 1
ATOM 4886 N N . GLU B 1 309 ? -23.312 22.203 6.734 1 35.44 309 GLU B N 1
ATOM 4887 C CA . GLU B 1 309 ? -24.703 22 7.129 1 35.44 309 GLU B CA 1
ATOM 4888 C C . GLU B 1 309 ? -25.156 20.578 6.805 1 35.44 309 GLU B C 1
ATOM 4890 O O . GLU B 1 309 ? -24.812 20.031 5.754 1 35.44 309 GLU B O 1
#

Organism: NCBI:txid1178482

Solvent-accessible surface area (backbone atoms only — not comparable to full-atom values): 33038 Å² total; per-residue (Å²): 137,55,71,65,52,43,50,48,48,48,36,28,66,70,58,28,29,64,58,59,20,9,53,73,68,72,41,55,42,70,58,38,52,48,49,51,49,49,49,24,58,71,69,69,43,68,33,66,32,80,87,38,89,66,38,38,64,26,75,58,19,51,54,46,46,54,47,35,51,48,46,50,48,44,50,49,44,47,52,44,46,52,51,43,52,53,33,51,71,70,55,43,37,36,27,30,33,40,47,56,47,60,69,54,42,46,59,62,58,49,67,74,40,92,77,60,72,55,68,39,78,37,53,71,33,32,79,55,48,68,69,52,52,55,50,29,30,72,72,56,77,24,54,32,35,46,42,83,38,59,71,64,70,86,60,74,80,63,81,46,97,53,48,49,72,47,49,71,40,74,43,46,28,35,40,27,12,27,42,40,98,87,66,43,40,66,52,51,52,72,73,40,75,83,47,73,38,49,26,37,37,48,28,80,90,27,63,66,32,46,42,50,49,52,51,43,59,70,68,65,63,64,38,52,70,42,76,49,29,68,31,86,45,57,65,62,41,49,53,45,20,74,71,54,72,24,27,30,71,37,51,55,70,73,45,68,61,33,56,80,72,54,61,28,30,62,16,50,62,77,82,68,44,42,56,28,31,32,32,39,34,33,41,70,76,71,85,45,66,60,58,51,52,43,47,52,53,49,53,52,50,27,59,72,68,58,47,62,112,136,56,72,66,52,44,51,49,49,49,37,28,67,69,58,27,30,63,58,59,18,9,54,72,68,72,40,56,42,70,56,38,52,48,48,52,50,48,48,23,58,73,69,69,44,68,33,66,31,79,85,39,88,66,39,39,64,26,75,57,19,51,53,46,46,54,46,36,52,49,46,50,47,43,49,49,42,47,52,45,47,52,51,45,51,52,32,51,70,71,55,43,38,35,28,30,34,40,48,57,47,60,69,54,41,46,60,62,59,48,68,74,40,93,77,58,71,55,70,40,79,36,53,71,33,32,80,55,50,66,68,51,53,54,51,28,31,73,71,56,75,25,55,32,34,46,43,81,38,60,71,62,70,87,63,80,80,62,83,45,97,54,48,50,73,48,49,71,42,74,44,46,29,35,40,29,12,28,41,41,98,86,66,43,40,66,51,51,51,72,72,39,74,83,48,73,39,48,24,37,36,49,28,80,88,27,64,65,32,48,43,49,51,52,51,43,57,71,69,64,62,63,39,51,68,41,76,50,28,68,31,84,46,56,65,62,41,50,54,44,21,72,72,55,72,24,27,30,71,36,52,55,69,74,44,68,59,32,56,81,71,54,61,30,30,61,15,49,61,76,83,69,44,44,56,26,31,31,30,40,34,34,40,70,75,69,85,46,66,62,58,50,53,44,48,52,52,50,52,52,50,27,56,71,70,59,46,61,114

Sequence (618 aa):
MEIRWLEDFLALARTRHFSRAAEEQNVTQPTFSRRIKLLEEEMGTTLINRQTLPLSLTPAGEAFLGMCHDVTRRVEVARQRLAQMAEEQAGQLRLGAPQGLLTSFLPHWLANWESPPPLVPYLRATAWLMGDYFHALASGEIDIAICYWPVSGSPLELANDETEYVVLGRERFMPVCLPNDKGNPRFALDNGKSGPLPLIAYHPRGMIDAAIRAHLDRLGDCPTLTVLNESIQSGNIRELVMLGYGLGWLPERSLGNALTNGELVPAGHQRWNVEFEIRLYRHLSTGRASVDDAWQQIREHCRDSGMTEMEIRWLEDFLALARTRHFSRAAEEQNVTQPTFSRRIKLLEEEMGTTLINRQTLPLSLTPAGEAFLGMCHDVTRRVEVARQRLAQMAEEQAGQLRLGAPQGLLTSFLPHWLANWESPPPLVPYLRATAWLMGDYFHALASGEIDIAICYWPVSGSPLELANDETEYVVLGRERFMPVCLPNDKGNPRFALDNGKSGPLPLIAYHPRGMIDAAIRAHLDRLGDCPTLTVLNESIQSGNIRELVMLGYGLGWLPERSLGNALTNGELVPAGHQRWNVEFEIRLYRHLSTGRASVDDAWQQIREHCRDSGMTE

InterPro domains:
  IPR000847 LysR, HTH, N-terminal domain [PF00126] (3-62)
  IPR000847 LysR, HTH, N-terminal domain [PR00039] (18-29)
  IPR000847 LysR, HTH, N-terminal domain [PR00039] (29-39)
  IPR000847 LysR, HTH, N-terminal domain [PR00039] (39-50)
  IPR000847 LysR, HTH, N-terminal domain [PS50931] (1-58)
  IPR005119 LysR, substrate-binding [PF03466] (87-302)
  IPR036388 Winged helix-like DNA-binding domain superfamily [G3DSA:1.10.10.10] (1-81)
  IPR036390 Winged helix DNA-binding domain superfamily [SSF46785] (1-86)

pLDDT: mean 83.09, std 14.0, range [35.44, 98.5]